Protein AF-A0A920LY73-F1 (afdb_monomer_lite)

Radius of gyration: 36.34 Å; chains: 1; bounding box: 82×51×108 Å

pLDDT: mean 89.28, std 10.43, range [27.33, 98.75]

Secondary structure (DSSP, 8-state):
------EEEEESS--SPTT--HHHHHHHHHH---EEEESSSEEEEEEETTEEEEEEEPPPPPHHHHHHHHHTS--HHHHHHHHHHHHHHTT-----EEEEEEEE-SSSEEEEEEEEEPP--SEEHHHHHTT-STTHHHHHHHHHHHHHHHHHTTEEETT--GGGEEEEEETTEEEEEE---SSEEES---HHHHHHHHTTT---HHHHHHHHHHHHHHTT--HHHHHHHHHHHHHHHHHHHHHHHHHHHHHHHHS---GGGG-EETTTTEEPP---HHHHHHHHHHHHHHHHHHHHHHHHHHHHHHHHHHT------EE---EEEEE------TTB----HHHHHHHHHHTT--EEEEEEEGGGGGGHHHHHHHHHHTTTSEEEEEEE--HHHHH-HHHHHHHHHHHHHHHTTT--EEEE-S-TT-TTSS-SSHHHHHHHHHHHHHHHHHT-TT-EEEEEEEESS-HHHHHHHHS--SS--BSEEEEE---GGGSSTT--BTTB-HHHHHHHHHHHHHT-TTB---EEEEEE--PBTT-GGG-TTTTS-B-HHHHHHHHHHHHHHHHHHT--SEEEEE-SB-TTTSSEE-BTT--EE-HHHHHHHHHHHHHTT-EEEEEEEETTEEEEEEEETTEEEEEEEESSSBEEEE--TT-EEE-TTSPEEP-TT-PEEEE-SS-EEEEEEGGG-----HHHHTTS-B--

Foldseek 3Di:
DDFFPDKDWDFPDPLADPPDDPVNVVVCLVPAPQFPDDDQWTWGFDRRRNFTKIKIKHHFDDPVVFQCCVPPHPDLQVQQLVQQVVCVVLVAAAFAFGTKIWTDGPRGTGIMMTMGGDDDFDDWLVCLQVVVDPPSLVVLLVVLVSLVSCLVQQKAAPQDERRQWTWHDDPVGIHIYGHSRSGMDGHHQDLLNSLLSCLRYDLDLVSLLSNLQSSCVVVVHDSVVSSVSSNVSVVVVVVVVVVVVVVVVLVVVLVDDDLVQQDADLLQRHTDDRPDPVNVVSLCVVCVVQVVLLVVLLVVLVVQLVVLLVVQDFDFFDAFLAEEAEDECGDDDPQFARDDLVNVVVLCVLLVHQEYEYEDEPVVVVCVVVSLVSLQVSQSGAYEYEYQDGQVCLVDVPSLLVSLLVVCVSCPVRYQEYEYYAQQVRVSSNHSHVVSVVVSVVSNQVCCVPPNVRHFYEYQAHEELDSSSLSCGQVPPDPAAHQEYEYQHEPLVQQAQQGDDVRDGLLSSLSSSLSSNVSGPRYPSAYANAEYWYWAPPSQSNHPCNPRHDHLVSRLLRVLVSVLSVVSRSRHNYHYYPHCETCTTHQWDGGPVDTDGGPSSLLSSVSCVVRRRWTWDDWDDDDQKIWTWTGDPQKIKIWIAGPAFKFWDQADQPKFKAWSNGHTDHCNVSDTDIHYSTIMIIIDGNVPDDDRPVVVRSVRGDHD

Structure (mmCIF, N/CA/C/O backbone):
data_AF-A0A920LY73-F1
#
_entry.id   AF-A0A920LY73-F1
#
loop_
_atom_site.group_PDB
_atom_site.id
_atom_site.type_symbol
_atom_site.label_atom_id
_atom_site.label_alt_id
_atom_site.label_comp_id
_atom_site.label_asym_id
_atom_site.label_entity_id
_atom_site.label_seq_id
_atom_site.pdbx_PDB_ins_code
_atom_site.Cartn_x
_atom_site.Cartn_y
_atom_site.Cartn_z
_atom_site.occupancy
_atom_site.B_iso_or_equiv
_atom_site.auth_seq_id
_atom_site.auth_comp_id
_atom_site.auth_asym_id
_atom_site.auth_atom_id
_atom_site.pdbx_PDB_model_num
ATOM 1 N N . MET A 1 1 ? -12.555 -17.226 -28.761 1.00 27.33 1 MET A N 1
ATOM 2 C CA . MET A 1 1 ? -13.149 -16.282 -29.735 1.00 27.33 1 MET A CA 1
ATOM 3 C C . MET A 1 1 ? -12.017 -15.545 -30.430 1.00 27.33 1 MET A C 1
ATOM 5 O O . MET A 1 1 ? -11.248 -14.884 -29.744 1.00 27.33 1 MET A O 1
ATOM 9 N N . ASN A 1 2 ? -11.863 -15.746 -31.741 1.00 37.94 2 ASN A N 1
ATOM 10 C CA . ASN A 1 2 ? -10.788 -15.188 -32.566 1.00 37.94 2 ASN A CA 1
ATOM 11 C C . ASN A 1 2 ? -10.832 -13.652 -32.561 1.00 37.94 2 ASN A C 1
ATOM 13 O O . ASN A 1 2 ? -11.812 -13.057 -32.998 1.00 37.94 2 ASN A O 1
ATOM 17 N N . ILE A 1 3 ? -9.777 -13.014 -32.042 1.00 34.69 3 ILE A N 1
ATOM 18 C CA . ILE A 1 3 ? -9.634 -11.550 -31.973 1.00 34.69 3 ILE A CA 1
ATOM 19 C C . ILE A 1 3 ? -8.591 -11.115 -33.011 1.00 34.69 3 ILE A C 1
ATOM 21 O O . ILE A 1 3 ? -7.508 -10.654 -32.658 1.00 34.69 3 ILE A O 1
ATOM 25 N N . TYR A 1 4 ? -8.909 -11.258 -34.292 1.00 38.91 4 TYR A N 1
ATOM 26 C CA . TYR A 1 4 ? -8.183 -10.586 -35.369 1.00 38.91 4 TYR A CA 1
ATOM 27 C C . TYR A 1 4 ? -9.210 -9.713 -36.085 1.00 38.91 4 TYR A C 1
ATOM 29 O O . TYR A 1 4 ? -10.181 -10.225 -36.628 1.00 38.91 4 TYR A O 1
ATOM 37 N N . SER A 1 5 ? -9.086 -8.386 -35.973 1.00 36.16 5 SER A N 1
ATOM 38 C CA . SER A 1 5 ? -10.131 -7.460 -36.451 1.00 36.16 5 SER A CA 1
ATOM 39 C C . SER A 1 5 ? -9.818 -6.802 -37.799 1.00 36.16 5 SER A C 1
ATOM 41 O O . SER A 1 5 ? -10.573 -5.934 -38.215 1.00 36.16 5 SER A O 1
ATOM 43 N N . SER A 1 6 ? -8.700 -7.149 -38.439 1.00 43.25 6 SER A N 1
ATOM 44 C CA . SER A 1 6 ? -8.336 -6.742 -39.806 1.00 43.25 6 SER A CA 1
ATOM 45 C C . SER A 1 6 ? -6.955 -7.312 -40.139 1.00 43.25 6 SER A C 1
ATOM 47 O O . SER A 1 6 ? -5.979 -6.966 -39.463 1.00 43.25 6 SER A O 1
ATOM 49 N N . GLU A 1 7 ? -6.864 -8.150 -41.164 1.00 51.44 7 GLU A N 1
ATOM 50 C CA . GLU A 1 7 ? -5.599 -8.634 -41.717 1.00 51.44 7 GLU A CA 1
ATOM 51 C C . GLU A 1 7 ? -5.191 -7.713 -42.870 1.00 51.44 7 GLU A C 1
ATOM 53 O O . GLU A 1 7 ? -5.930 -7.564 -43.837 1.00 51.44 7 GLU A O 1
ATOM 58 N N . ASN A 1 8 ? -4.027 -7.067 -42.766 1.00 55.88 8 ASN A N 1
ATOM 59 C CA . ASN A 1 8 ? -3.468 -6.276 -43.863 1.00 55.88 8 ASN A CA 1
ATOM 60 C C . ASN A 1 8 ? -2.238 -6.996 -44.408 1.00 55.88 8 ASN A C 1
ATOM 62 O O . ASN A 1 8 ? -1.097 -6.697 -44.042 1.00 55.88 8 ASN A O 1
ATOM 66 N N . PHE A 1 9 ? -2.499 -7.971 -45.270 1.00 57.53 9 PHE A N 1
ATOM 67 C CA . PHE A 1 9 ? -1.490 -8.605 -46.100 1.00 57.53 9 PHE A CA 1
ATOM 68 C C . PHE A 1 9 ? -1.160 -7.691 -47.278 1.00 57.53 9 PHE A C 1
ATOM 70 O O . PHE A 1 9 ? -2.036 -7.317 -48.054 1.00 57.53 9 PHE A O 1
ATOM 77 N N . HIS A 1 10 ? 0.108 -7.309 -47.414 1.00 58.91 10 HIS A N 1
ATOM 78 C CA . HIS A 1 10 ? 0.559 -6.511 -48.549 1.00 58.91 10 HIS A CA 1
ATOM 79 C C . HIS A 1 10 ? 1.774 -7.167 -49.196 1.00 58.91 10 HIS A C 1
ATOM 81 O O . HIS A 1 10 ? 2.877 -7.136 -48.642 1.00 58.91 10 HIS A O 1
ATOM 87 N N . PHE A 1 11 ? 1.559 -7.720 -50.390 1.00 57.44 11 PHE A N 1
ATOM 88 C CA . PHE A 1 11 ? 2.559 -8.452 -51.165 1.00 57.44 11 PHE A CA 1
ATOM 89 C C . PHE A 1 11 ? 2.728 -7.862 -52.564 1.00 57.44 11 PHE A C 1
ATOM 91 O O . PHE A 1 11 ? 1.818 -7.244 -53.109 1.00 57.44 11 PHE A O 1
ATOM 98 N N . VAL A 1 12 ? 3.928 -8.014 -53.129 1.00 49.44 12 VAL A N 1
ATOM 99 C CA . VAL A 1 12 ? 4.248 -7.568 -54.501 1.00 49.44 12 VAL A CA 1
ATOM 100 C C . VAL A 1 12 ? 3.897 -8.639 -55.543 1.00 49.44 12 VAL A C 1
ATOM 102 O O . VAL A 1 12 ? 3.763 -8.313 -56.716 1.00 49.44 12 VAL A O 1
ATOM 105 N N . LYS A 1 13 ? 3.733 -9.899 -55.116 1.00 50.78 13 LYS A N 1
ATOM 106 C CA . LYS A 1 13 ? 3.385 -11.069 -55.937 1.00 50.78 13 LYS A CA 1
ATOM 107 C C . LYS A 1 13 ? 2.613 -12.080 -55.067 1.00 50.78 13 LYS A C 1
ATOM 109 O O . LYS A 1 13 ? 2.810 -12.074 -53.850 1.00 50.78 13 LYS A O 1
ATOM 114 N N . GLU A 1 14 ? 1.765 -12.930 -55.650 1.00 53.88 14 GLU A N 1
ATOM 115 C CA . GLU A 1 14 ? 1.172 -14.091 -54.957 1.00 53.88 14 GLU A CA 1
ATOM 116 C C . GLU A 1 14 ? 2.291 -15.086 -54.609 1.00 53.88 14 GLU A C 1
ATOM 118 O O . GLU A 1 14 ? 2.718 -15.895 -55.425 1.00 53.88 14 GLU A O 1
ATOM 123 N N . ILE A 1 15 ? 2.877 -14.920 -53.422 1.00 54.59 15 ILE A N 1
ATOM 124 C CA . ILE A 1 15 ? 3.999 -15.731 -52.908 1.00 54.59 15 ILE A CA 1
ATOM 125 C C . ILE A 1 15 ? 3.484 -16.816 -51.949 1.00 54.59 15 ILE A C 1
ATOM 127 O O . ILE A 1 15 ? 4.212 -17.741 -51.595 1.00 54.59 15 ILE A O 1
ATOM 131 N N . PHE A 1 16 ? 2.218 -16.717 -51.546 1.00 59.66 16 PHE A N 1
ATOM 132 C CA . PHE A 1 16 ? 1.551 -17.706 -50.715 1.00 59.66 16 PHE A CA 1
ATOM 133 C C . PHE A 1 16 ? 0.731 -18.664 -51.581 1.00 59.66 16 PHE A C 1
ATOM 135 O O . PHE A 1 16 ? 0.098 -18.208 -52.533 1.00 59.66 16 PHE A O 1
ATOM 142 N N . PRO A 1 17 ? 0.700 -19.966 -51.250 1.00 54.75 17 PRO A N 1
ATOM 143 C CA . PRO A 1 17 ? -0.292 -20.880 -51.802 1.00 54.75 17 PRO A CA 1
ATOM 144 C C . PRO A 1 17 ? -1.709 -20.338 -51.550 1.00 54.75 17 PRO A C 1
ATOM 146 O O . PRO A 1 17 ? -1.962 -19.739 -50.500 1.00 54.75 17 PRO A O 1
ATOM 149 N N . ASN A 1 18 ? -2.638 -20.554 -52.485 1.00 51.88 18 ASN A N 1
ATOM 150 C CA . ASN A 1 18 ? -4.049 -20.205 -52.286 1.00 51.88 18 ASN A CA 1
ATOM 151 C C . ASN A 1 18 ? -4.560 -20.797 -50.956 1.00 51.88 18 ASN A C 1
ATOM 153 O O . ASN A 1 18 ? -4.478 -22.005 -50.755 1.00 51.88 18 ASN A O 1
ATOM 157 N N . GLY A 1 19 ? -5.077 -19.949 -50.055 1.00 54.31 19 GLY A N 1
ATOM 158 C CA . GLY A 1 19 ? -5.641 -20.367 -48.759 1.00 54.31 19 GLY A CA 1
ATOM 159 C C . GLY A 1 19 ? -4.726 -20.254 -47.527 1.00 54.31 19 GLY A C 1
ATOM 160 O O . GLY A 1 19 ? -5.141 -20.666 -46.450 1.00 54.31 19 GLY A O 1
ATOM 161 N N . PHE A 1 20 ? -3.519 -19.689 -47.639 1.00 64.62 20 PHE A N 1
ATOM 162 C CA . PHE A 1 20 ? -2.590 -19.545 -46.505 1.00 64.62 20 PHE A CA 1
ATOM 163 C C . PHE A 1 20 ? -3.078 -18.529 -45.448 1.00 64.62 20 PHE A C 1
ATOM 165 O O . PHE A 1 20 ? -3.241 -17.346 -45.761 1.00 64.62 20 PHE A O 1
ATOM 172 N N . THR A 1 21 ? -3.287 -18.952 -44.193 1.00 72.19 21 THR A N 1
ATOM 173 C CA . THR A 1 21 ? -3.761 -18.062 -43.113 1.00 72.19 21 THR A CA 1
ATOM 174 C C . THR A 1 21 ? -2.611 -17.445 -42.302 1.00 72.19 21 THR A C 1
ATOM 176 O O . THR A 1 21 ? -1.482 -17.937 -42.299 1.00 72.19 21 THR A O 1
ATOM 179 N N . LEU A 1 22 ? -2.881 -16.361 -41.555 1.00 73.25 22 LEU A N 1
ATOM 180 C CA . LEU A 1 22 ? -1.906 -15.781 -40.610 1.00 73.25 22 LEU A CA 1
ATOM 181 C C . LEU A 1 22 ? -1.449 -16.798 -39.556 1.00 73.25 22 LEU A C 1
ATOM 183 O O . LEU A 1 22 ? -0.309 -16.747 -39.101 1.00 73.25 22 LEU A O 1
ATOM 187 N N . ARG A 1 23 ? -2.352 -17.692 -39.147 1.00 72.56 23 ARG A N 1
ATOM 188 C CA . ARG A 1 23 ? -2.056 -18.709 -38.146 1.00 72.56 23 ARG A CA 1
ATOM 189 C C . ARG A 1 23 ? -1.031 -19.704 -38.678 1.00 72.56 23 ARG A C 1
ATOM 191 O O . ARG A 1 23 ? -0.046 -19.940 -37.989 1.00 72.56 23 ARG A O 1
ATOM 198 N N . ASP A 1 24 ? -1.219 -20.178 -39.906 1.00 77.88 24 ASP A N 1
ATOM 199 C CA . ASP A 1 24 ? -0.275 -21.083 -40.573 1.00 77.88 24 ASP A CA 1
ATOM 200 C C . ASP A 1 24 ? 1.091 -20.399 -40.734 1.00 77.88 24 ASP A C 1
ATOM 202 O O . ASP A 1 24 ? 2.122 -20.965 -40.384 1.00 77.88 24 ASP A O 1
ATOM 206 N N . PHE A 1 25 ? 1.100 -19.116 -41.129 1.00 83.81 25 PHE A N 1
ATOM 207 C CA . PHE A 1 25 ? 2.327 -18.316 -41.186 1.00 83.81 25 PHE A CA 1
ATOM 208 C C . PHE A 1 25 ? 3.058 -18.238 -39.840 1.00 83.81 25 PHE A C 1
ATOM 210 O O . PHE A 1 25 ? 4.281 -18.381 -39.788 1.00 83.81 25 PHE A O 1
ATOM 217 N N . GLU A 1 26 ? 2.340 -17.910 -38.761 1.00 81.81 26 GLU A N 1
ATOM 218 C CA . GLU A 1 26 ? 2.936 -17.775 -37.433 1.00 81.81 26 GLU A CA 1
ATOM 219 C C . GLU A 1 26 ? 3.441 -19.133 -36.931 1.00 81.81 26 GLU A C 1
ATOM 221 O O . GLU A 1 26 ? 4.564 -19.194 -36.430 1.00 81.81 26 GLU A O 1
ATOM 226 N N . GLU A 1 27 ? 2.672 -20.209 -37.108 1.00 82.00 27 GLU A N 1
ATOM 227 C CA . GLU A 1 27 ? 3.068 -21.574 -36.743 1.00 82.00 27 GLU A CA 1
ATOM 228 C C . GLU A 1 27 ? 4.345 -22.001 -37.490 1.00 82.00 27 GLU A C 1
ATOM 230 O O . GLU A 1 27 ? 5.343 -22.319 -36.833 1.00 82.00 27 GLU A O 1
ATOM 235 N N . ASP A 1 28 ? 4.382 -21.869 -38.820 1.00 83.38 28 ASP A N 1
ATOM 236 C CA . ASP A 1 28 ? 5.565 -22.161 -39.643 1.00 83.38 28 ASP A CA 1
ATOM 237 C C . ASP A 1 28 ? 6.766 -21.301 -39.233 1.00 83.38 28 ASP A C 1
ATOM 239 O O . ASP A 1 28 ? 7.882 -21.795 -39.035 1.00 83.38 28 ASP A O 1
ATOM 243 N N . PHE A 1 29 ? 6.552 -19.994 -39.047 1.00 86.06 29 PHE A N 1
ATOM 244 C CA . PHE A 1 29 ? 7.612 -19.079 -38.645 1.00 86.06 29 PHE A CA 1
ATOM 245 C C . PHE A 1 29 ? 8.185 -19.452 -37.275 1.00 86.06 29 PHE A C 1
ATOM 247 O O . PHE A 1 29 ? 9.402 -19.399 -37.094 1.00 86.06 29 PHE A O 1
ATOM 254 N N . PHE A 1 30 ? 7.357 -19.809 -36.290 1.00 82.38 30 PHE A N 1
ATOM 255 C CA . PHE A 1 30 ? 7.839 -20.149 -34.952 1.00 82.38 30 PHE A CA 1
ATOM 256 C C . PHE A 1 30 ? 8.504 -21.530 -34.900 1.00 82.38 30 PHE A C 1
ATOM 258 O O . PHE A 1 30 ? 9.526 -21.644 -34.220 1.00 82.38 30 PHE A O 1
ATOM 265 N N . GLN A 1 31 ? 8.022 -22.516 -35.663 1.00 81.50 31 GLN A N 1
ATOM 266 C CA . GLN A 1 31 ? 8.615 -23.859 -35.741 1.00 81.50 31 GLN A CA 1
ATOM 267 C C . GLN A 1 31 ? 9.925 -23.907 -36.545 1.00 81.50 31 GLN A C 1
ATOM 269 O O . GLN A 1 31 ? 10.798 -24.725 -36.254 1.00 81.50 31 GLN A O 1
ATOM 274 N N . ASN A 1 32 ? 10.108 -23.013 -37.521 1.00 81.56 32 ASN A N 1
ATOM 275 C CA . ASN A 1 32 ? 11.305 -22.983 -38.359 1.00 81.56 32 ASN A CA 1
ATOM 276 C C . ASN A 1 32 ? 12.586 -22.722 -37.535 1.00 81.56 32 ASN A C 1
ATOM 278 O O . ASN A 1 32 ? 12.700 -21.711 -36.835 1.00 81.56 32 ASN A O 1
ATOM 282 N N . GLN A 1 33 ? 13.567 -23.622 -37.641 1.00 80.50 33 GLN A N 1
ATOM 283 C CA . GLN A 1 33 ? 14.820 -23.570 -36.876 1.00 80.50 33 GLN A CA 1
ATOM 284 C C . GLN A 1 33 ? 15.945 -22.762 -37.550 1.00 80.50 33 GLN A C 1
ATOM 286 O O . GLN A 1 33 ? 16.986 -22.530 -36.938 1.00 80.50 33 GLN A O 1
ATOM 291 N N . ASN A 1 34 ? 15.758 -22.290 -38.786 1.00 83.81 34 ASN A N 1
ATOM 292 C CA . ASN A 1 34 ? 16.775 -21.557 -39.540 1.00 83.81 34 ASN A CA 1
ATOM 293 C C . ASN A 1 34 ? 16.820 -20.072 -39.130 1.00 83.81 34 ASN A C 1
ATOM 295 O O . ASN A 1 34 ? 16.279 -19.181 -39.794 1.00 83.81 34 ASN A O 1
ATOM 299 N N . ILE A 1 35 ? 17.432 -19.828 -37.972 1.00 83.75 35 ILE A N 1
ATOM 300 C CA . ILE A 1 35 ? 17.513 -18.532 -37.297 1.00 83.75 35 ILE A CA 1
ATOM 301 C C . ILE A 1 35 ? 18.813 -17.816 -37.676 1.00 83.75 35 ILE A C 1
ATOM 303 O O . ILE A 1 35 ? 19.907 -18.317 -37.438 1.00 83.75 35 ILE A O 1
ATOM 307 N N . LEU A 1 36 ? 18.695 -16.589 -38.188 1.00 79.06 36 LEU A N 1
ATOM 308 C CA . LEU A 1 36 ? 19.828 -15.677 -38.395 1.00 79.06 36 LEU A CA 1
ATOM 309 C C . LEU A 1 36 ? 20.065 -14.757 -37.188 1.00 79.06 36 LEU A C 1
ATOM 311 O O . LEU A 1 36 ? 21.183 -14.299 -36.963 1.00 79.06 36 LEU A O 1
ATOM 315 N N . ASN A 1 37 ? 19.010 -14.421 -36.438 1.00 76.75 37 ASN A N 1
ATOM 316 C CA . ASN A 1 37 ? 19.080 -13.593 -35.230 1.00 76.75 37 ASN A CA 1
ATOM 317 C C . ASN A 1 37 ? 17.846 -13.849 -34.351 1.00 76.75 37 ASN A C 1
ATOM 319 O O . ASN A 1 37 ? 16.734 -13.844 -34.878 1.00 76.75 37 ASN A O 1
ATOM 323 N N . ASP A 1 38 ? 18.031 -14.019 -33.042 1.00 76.88 38 ASP A N 1
ATOM 324 C CA . ASP A 1 38 ? 16.943 -14.223 -32.068 1.00 76.88 38 ASP A CA 1
ATOM 325 C C . ASP A 1 38 ? 17.090 -13.352 -30.806 1.00 76.88 38 ASP A C 1
ATOM 327 O O . ASP A 1 38 ? 16.759 -13.746 -29.693 1.00 76.88 38 ASP A O 1
ATOM 331 N N . ASP A 1 39 ? 17.640 -12.144 -30.954 1.00 75.75 39 ASP A N 1
ATOM 332 C CA . ASP A 1 39 ? 17.691 -11.177 -29.853 1.00 75.75 39 ASP A CA 1
ATOM 333 C C . ASP A 1 39 ? 16.404 -10.328 -29.829 1.00 75.75 39 ASP A C 1
ATOM 335 O O . ASP A 1 39 ? 15.287 -10.790 -29.596 1.00 75.75 39 ASP A O 1
ATOM 339 N N . ARG A 1 40 ? 16.516 -9.023 -30.090 1.00 77.88 40 ARG A N 1
ATOM 340 C CA . ARG A 1 40 ? 15.379 -8.110 -29.999 1.00 77.88 40 ARG A CA 1
ATOM 341 C C . ARG A 1 40 ? 14.341 -8.345 -31.102 1.00 77.88 40 ARG A C 1
ATOM 343 O O . ARG A 1 40 ? 13.168 -8.041 -30.893 1.00 77.88 40 ARG A O 1
ATOM 350 N N . ASN A 1 41 ? 14.783 -8.726 -32.293 1.00 87.19 41 ASN A N 1
ATOM 351 C CA . ASN A 1 41 ? 13.929 -9.045 -33.432 1.00 87.19 41 ASN A CA 1
ATOM 352 C C . ASN A 1 41 ? 14.314 -10.452 -33.883 1.00 87.19 41 ASN A C 1
ATOM 354 O O . ASN A 1 41 ? 15.507 -10.738 -33.941 1.00 87.19 41 ASN A O 1
ATOM 358 N N . ILE A 1 42 ? 13.329 -11.257 -34.265 1.00 87.56 42 ILE A N 1
ATOM 359 C CA . ILE A 1 42 ? 13.568 -12.619 -34.740 1.00 87.56 42 ILE A CA 1
ATOM 360 C C . ILE A 1 42 ? 13.717 -12.555 -36.261 1.00 87.56 42 ILE A C 1
ATOM 362 O O . ILE A 1 42 ? 12.823 -12.047 -36.944 1.00 87.56 42 ILE A O 1
ATOM 366 N N . ILE A 1 43 ? 14.852 -13.004 -36.792 1.00 91.06 43 ILE A N 1
ATOM 367 C CA . ILE A 1 43 ? 15.137 -13.055 -38.229 1.00 91.06 43 ILE A CA 1
ATOM 368 C C . ILE A 1 43 ? 15.347 -14.512 -38.614 1.00 91.06 43 ILE A C 1
ATOM 370 O O . ILE A 1 43 ? 16.278 -15.143 -38.115 1.00 91.06 43 ILE A O 1
ATOM 374 N N . LYS A 1 44 ? 14.504 -15.030 -39.508 1.00 91.75 44 LYS A N 1
ATOM 375 C CA . LYS A 1 44 ? 14.573 -16.418 -39.977 1.00 91.75 44 LYS A CA 1
ATOM 376 C C . LYS A 1 44 ? 14.631 -16.492 -41.496 1.00 91.75 44 LYS A C 1
ATOM 378 O O . LYS A 1 44 ? 14.094 -15.614 -42.177 1.00 91.75 44 LYS A O 1
ATOM 383 N N . VAL A 1 45 ? 15.273 -17.538 -42.008 1.00 91.06 45 VAL A N 1
ATOM 384 C CA . VAL A 1 45 ? 15.207 -17.916 -43.423 1.00 91.06 45 VAL A CA 1
ATOM 385 C C . VAL A 1 45 ? 14.094 -18.941 -43.585 1.00 91.06 45 VAL A C 1
ATOM 387 O O . VAL A 1 45 ? 14.082 -19.967 -42.910 1.00 91.06 45 VAL A O 1
ATOM 390 N N . MET A 1 46 ? 13.149 -18.672 -44.477 1.00 89.12 46 MET A N 1
ATOM 391 C CA . MET A 1 46 ? 12.021 -19.562 -44.735 1.00 89.12 46 MET A CA 1
ATOM 392 C C . MET A 1 46 ? 11.735 -19.626 -46.227 1.00 89.12 46 MET A C 1
ATOM 394 O O . MET A 1 46 ? 11.833 -18.615 -46.926 1.00 89.12 46 MET A O 1
ATOM 398 N N . LYS A 1 47 ? 11.370 -20.807 -46.716 1.00 85.50 47 LYS A N 1
ATOM 399 C CA . LYS A 1 47 ? 10.876 -20.966 -48.078 1.00 85.50 47 LYS A CA 1
ATOM 400 C C . LYS A 1 47 ? 9.374 -20.671 -48.080 1.00 85.50 47 LYS A C 1
ATOM 402 O O . LYS A 1 47 ? 8.638 -21.304 -47.334 1.00 85.50 47 LYS A O 1
ATOM 407 N N . LEU A 1 48 ? 8.943 -19.687 -48.865 1.00 81.00 48 LEU A N 1
ATOM 408 C CA . LEU A 1 48 ? 7.527 -19.383 -49.090 1.00 81.00 48 LEU A CA 1
ATOM 409 C C . LEU A 1 48 ? 7.223 -19.693 -50.560 1.00 81.00 48 LEU A C 1
ATOM 411 O O . LEU A 1 48 ? 7.745 -19.027 -51.457 1.00 81.00 48 LEU A O 1
ATOM 415 N N . GLY A 1 49 ? 6.467 -20.768 -50.801 1.00 75.94 49 GLY A N 1
ATOM 416 C CA . GLY A 1 49 ? 6.326 -21.360 -52.134 1.00 75.94 49 GLY A CA 1
ATOM 417 C C . GLY A 1 49 ? 7.671 -21.875 -52.661 1.00 75.94 49 GLY A C 1
ATOM 418 O O . GLY A 1 49 ? 8.349 -22.666 -52.005 1.00 75.94 49 GLY A O 1
ATOM 419 N N . GLU A 1 50 ? 8.093 -21.401 -53.833 1.00 78.31 50 GLU A N 1
ATOM 420 C CA . GLU A 1 50 ? 9.400 -21.736 -54.421 1.00 78.31 50 GLU A CA 1
ATOM 421 C C . GLU A 1 50 ? 10.527 -20.762 -54.033 1.00 78.31 50 GLU A C 1
ATOM 423 O O . GLU A 1 50 ? 11.695 -21.019 -54.321 1.00 78.31 50 GLU A O 1
ATOM 428 N N . VAL A 1 51 ? 10.210 -19.658 -53.347 1.00 83.81 51 VAL A N 1
ATOM 429 C CA . VAL A 1 51 ? 11.154 -18.561 -53.096 1.00 83.81 51 VAL A CA 1
ATOM 430 C C . VAL A 1 51 ? 11.798 -18.687 -51.713 1.00 83.81 51 VAL A C 1
ATOM 432 O O . VAL A 1 51 ? 11.107 -18.772 -50.697 1.00 83.81 51 VAL A O 1
ATOM 435 N N . GLU A 1 52 ? 13.132 -18.624 -51.644 1.00 90.50 52 GLU A N 1
ATOM 436 C CA . GLU A 1 52 ? 13.843 -18.447 -50.370 1.00 90.50 52 GLU A CA 1
ATOM 437 C C . GLU A 1 52 ? 13.713 -17.001 -49.866 1.00 90.50 52 GLU A C 1
ATOM 439 O O . GLU A 1 52 ? 14.156 -16.041 -50.510 1.00 90.50 52 GLU A O 1
ATOM 444 N N . THR A 1 53 ? 13.133 -16.841 -48.677 1.00 92.19 53 THR A N 1
ATOM 445 C CA . THR A 1 53 ? 12.842 -15.541 -48.064 1.00 92.19 53 THR A CA 1
ATOM 446 C C . THR A 1 53 ? 13.568 -15.351 -46.737 1.00 92.19 53 THR A C 1
ATOM 448 O O . THR A 1 53 ? 13.907 -16.307 -46.040 1.00 92.19 53 THR A O 1
ATOM 451 N N . VAL A 1 54 ? 13.797 -14.089 -46.377 1.00 93.88 54 VAL A N 1
ATOM 452 C CA . VAL A 1 54 ? 14.231 -13.664 -45.045 1.00 93.88 54 VAL A CA 1
ATOM 453 C C . VAL A 1 54 ? 13.090 -12.892 -44.403 1.00 93.88 54 VAL A C 1
ATOM 455 O O . VAL A 1 54 ? 12.615 -11.887 -44.940 1.00 93.88 54 VAL A O 1
ATOM 458 N N . ILE A 1 55 ? 12.665 -13.353 -43.232 1.00 93.38 55 ILE A N 1
ATOM 459 C CA . ILE A 1 55 ? 11.523 -12.805 -42.507 1.00 93.38 55 ILE A CA 1
ATOM 460 C C . ILE A 1 55 ? 12.020 -12.193 -41.209 1.00 93.38 55 ILE A C 1
ATOM 462 O O . ILE A 1 55 ? 12.599 -12.873 -40.364 1.00 93.38 55 ILE A O 1
ATOM 466 N N . LYS A 1 56 ? 11.763 -10.895 -41.038 1.00 93.88 56 LYS A N 1
ATOM 467 C CA . LYS A 1 56 ? 12.090 -10.132 -39.833 1.00 93.88 56 LYS A CA 1
ATOM 468 C C . LYS A 1 56 ? 10.825 -9.849 -39.032 1.00 93.88 56 LYS A C 1
ATOM 470 O O . LYS A 1 56 ? 10.048 -8.957 -39.379 1.00 93.88 56 LYS A O 1
ATOM 475 N N . SER A 1 57 ? 10.668 -10.563 -37.925 1.00 93.69 57 SER A N 1
ATOM 476 C CA . SER A 1 57 ? 9.657 -10.314 -36.901 1.00 93.69 57 SER A CA 1
ATOM 477 C C . SER A 1 57 ? 10.149 -9.236 -35.937 1.00 93.69 57 SER A C 1
ATOM 479 O O . SER A 1 57 ? 11.169 -9.385 -35.255 1.00 93.69 57 SER A O 1
ATOM 481 N N . PHE A 1 58 ? 9.464 -8.094 -35.903 1.00 92.12 58 PHE A N 1
ATOM 482 C CA . PHE A 1 58 ? 9.855 -7.000 -35.017 1.00 92.12 58 PHE A CA 1
ATOM 483 C C . PHE A 1 58 ? 9.373 -7.243 -33.591 1.00 92.12 58 PHE A C 1
ATOM 485 O O . PHE A 1 58 ? 8.277 -7.742 -33.380 1.00 92.12 58 PHE A O 1
ATOM 492 N N . LYS A 1 59 ? 10.136 -6.763 -32.599 1.00 91.12 59 LYS A N 1
ATOM 493 C CA . LYS A 1 59 ? 9.673 -6.758 -31.203 1.00 91.12 59 LYS A CA 1
ATOM 494 C C . LYS A 1 59 ? 8.263 -6.174 -31.072 1.00 91.12 59 LYS A C 1
ATOM 496 O O . LYS A 1 59 ? 8.065 -5.007 -31.441 1.00 91.12 59 LYS A O 1
ATOM 501 N N . THR A 1 60 ? 7.379 -6.919 -30.409 1.00 85.50 60 THR A N 1
ATOM 502 C CA . THR A 1 60 ? 6.047 -6.475 -29.987 1.00 85.50 60 THR A CA 1
ATOM 503 C C . THR A 1 60 ? 6.123 -5.084 -29.339 1.00 85.50 60 THR A C 1
ATOM 505 O O . THR A 1 60 ? 6.872 -4.884 -28.368 1.00 85.50 60 THR A O 1
ATOM 508 N N . PRO A 1 61 ? 5.405 -4.080 -29.872 1.00 84.00 61 PRO A N 1
ATOM 509 C CA . PRO A 1 61 ? 5.416 -2.736 -29.314 1.00 84.00 61 PRO A CA 1
ATOM 510 C C . PRO A 1 61 ? 4.731 -2.700 -27.941 1.00 84.00 61 PRO A C 1
ATOM 512 O O . PRO A 1 61 ? 3.788 -3.439 -27.669 1.00 84.00 61 PRO A O 1
ATOM 515 N N . ASN A 1 62 ? 5.178 -1.799 -27.060 1.00 82.62 62 ASN A N 1
ATOM 516 C CA . ASN A 1 62 ? 4.430 -1.524 -25.828 1.00 82.62 62 ASN A CA 1
ATOM 517 C C . ASN A 1 62 ? 3.098 -0.824 -26.152 1.00 82.62 62 ASN A C 1
ATOM 519 O O . ASN A 1 62 ? 2.948 -0.269 -27.236 1.00 82.62 62 ASN A O 1
ATOM 523 N N . LEU A 1 63 ? 2.152 -0.809 -25.207 1.00 75.31 63 LEU A N 1
ATOM 524 C CA . LEU A 1 63 ? 0.780 -0.337 -25.448 1.00 75.31 63 LEU A CA 1
ATOM 525 C C . LEU A 1 63 ? 0.710 1.042 -26.128 1.00 75.31 63 LEU A C 1
ATOM 527 O O . LEU A 1 63 ? -0.023 1.215 -27.095 1.00 75.31 63 LEU A O 1
ATOM 531 N N . PHE A 1 64 ? 1.511 2.002 -25.669 1.00 77.56 64 PHE A N 1
ATOM 532 C CA . PHE A 1 64 ? 1.530 3.350 -26.233 1.00 77.56 64 PHE A CA 1
ATOM 533 C C . PHE A 1 64 ? 2.083 3.377 -27.665 1.00 77.56 64 PHE A C 1
ATOM 535 O O . PHE A 1 64 ? 1.473 3.950 -28.564 1.00 77.56 64 PHE A O 1
ATOM 542 N N . GLN A 1 65 ? 3.214 2.705 -27.905 1.00 84.50 65 GLN A N 1
ATOM 543 C CA . GLN A 1 65 ? 3.782 2.578 -29.250 1.00 84.50 65 GLN A CA 1
ATOM 544 C C . GLN A 1 65 ? 2.838 1.827 -30.192 1.00 84.50 65 GLN A C 1
ATOM 546 O O . GLN A 1 65 ? 2.746 2.178 -31.360 1.00 84.50 65 GLN A O 1
ATOM 551 N N . ALA A 1 66 ? 2.131 0.823 -29.682 1.00 85.62 66 ALA A N 1
ATOM 552 C CA . ALA A 1 66 ? 1.205 -0.008 -30.433 1.00 85.62 66 ALA A CA 1
ATOM 553 C C . ALA A 1 66 ? -0.021 0.780 -30.923 1.00 85.62 66 ALA A C 1
ATOM 555 O O . ALA A 1 66 ? -0.462 0.581 -32.052 1.00 85.62 66 ALA A O 1
ATOM 556 N N . ILE A 1 67 ? -0.530 1.703 -30.099 1.00 81.81 67 ILE A N 1
ATOM 557 C CA . ILE A 1 67 ? -1.601 2.644 -30.466 1.00 81.81 67 ILE A CA 1
ATOM 558 C C . ILE A 1 67 ? -1.077 3.669 -31.478 1.00 81.81 67 ILE A C 1
ATOM 560 O O . ILE A 1 67 ? -1.711 3.893 -32.507 1.00 81.81 67 ILE A O 1
ATOM 564 N N . ILE A 1 68 ? 0.115 4.237 -31.246 1.00 87.44 68 ILE A N 1
ATOM 565 C CA . ILE A 1 68 ? 0.757 5.143 -32.212 1.00 87.44 68 ILE A CA 1
ATOM 566 C C . ILE A 1 68 ? 0.911 4.467 -33.571 1.00 87.44 68 ILE A C 1
ATOM 568 O O . ILE A 1 68 ? 0.625 5.092 -34.589 1.00 87.44 68 ILE A O 1
ATOM 572 N N . TYR A 1 69 ? 1.344 3.204 -33.595 1.00 87.19 69 TYR A N 1
ATOM 573 C CA . TYR A 1 69 ? 1.528 2.481 -34.846 1.00 87.19 69 TYR A CA 1
ATOM 574 C C . TYR A 1 69 ? 0.220 2.142 -35.564 1.00 87.19 69 TYR A C 1
ATOM 576 O O . TYR A 1 69 ? 0.234 1.933 -36.771 1.00 87.19 69 TYR A O 1
ATOM 584 N N . LYS A 1 70 ? -0.900 2.097 -34.837 1.00 83.12 70 LYS A N 1
ATOM 585 C CA . LYS A 1 70 ? -2.221 1.895 -35.430 1.00 83.12 70 LYS A CA 1
ATOM 586 C C . LYS A 1 70 ? -2.783 3.183 -36.039 1.00 83.12 70 LYS A C 1
ATOM 588 O O . LYS A 1 70 ? -3.292 3.139 -37.149 1.00 83.12 70 LYS A O 1
ATOM 593 N N . PHE A 1 71 ? -2.686 4.315 -35.335 1.00 81.25 71 PHE A N 1
ATOM 594 C CA . PHE A 1 71 ? -3.427 5.531 -35.709 1.00 81.25 71 PHE A CA 1
ATOM 595 C C . PHE A 1 71 ? -2.578 6.668 -36.287 1.00 81.25 71 PHE A C 1
ATOM 597 O O . PHE A 1 71 ? -3.087 7.467 -37.062 1.00 81.25 71 PHE A O 1
ATOM 604 N N . PHE A 1 72 ? -1.298 6.775 -35.919 1.00 82.69 72 PHE A N 1
ATOM 605 C CA . PHE A 1 72 ? -0.516 7.999 -36.164 1.00 82.69 72 PHE A CA 1
ATOM 606 C C . PHE A 1 72 ? 0.792 7.773 -36.926 1.00 82.69 72 PHE A C 1
ATOM 608 O O . PHE A 1 72 ? 1.395 8.720 -37.429 1.00 82.69 72 PHE A O 1
ATOM 615 N N . ARG A 1 73 ? 1.298 6.537 -36.984 1.00 87.56 73 ARG A N 1
ATOM 616 C CA . ARG A 1 73 ? 2.601 6.243 -37.587 1.00 87.56 73 ARG A CA 1
ATOM 617 C C . ARG A 1 73 ? 2.619 4.857 -38.207 1.00 87.56 73 ARG A C 1
ATOM 619 O O . ARG A 1 73 ? 2.275 3.894 -37.553 1.00 87.56 73 ARG A O 1
ATOM 626 N N . LYS A 1 74 ? 3.171 4.718 -39.411 1.00 92.12 74 LYS A N 1
ATOM 627 C CA . LYS A 1 74 ? 3.381 3.401 -40.037 1.00 92.12 74 LYS A CA 1
ATOM 628 C C . LYS A 1 74 ? 4.230 2.469 -39.151 1.00 92.12 74 LYS A C 1
ATOM 630 O O . LYS A 1 74 ? 5.194 2.928 -38.512 1.00 92.12 74 LYS A O 1
ATOM 635 N N . SER A 1 75 ? 3.924 1.168 -39.150 1.00 92.81 75 SER A N 1
ATOM 636 C CA . SER A 1 75 ? 4.703 0.164 -38.412 1.00 92.81 75 SER A CA 1
ATOM 637 C C . SER A 1 75 ? 6.160 0.098 -38.885 1.00 92.81 75 SER A C 1
ATOM 639 O O . SER A 1 75 ? 6.596 0.768 -39.827 1.00 92.81 75 SER A O 1
ATOM 641 N N . LYS A 1 76 ? 6.984 -0.685 -38.186 1.00 93.44 76 LYS A N 1
ATOM 642 C CA . LYS A 1 76 ? 8.366 -0.909 -38.632 1.00 93.44 76 LYS A CA 1
ATOM 643 C C . LYS A 1 76 ? 8.413 -1.733 -39.911 1.00 93.44 76 LYS A C 1
ATOM 645 O O . LYS A 1 76 ? 9.199 -1.378 -40.780 1.00 93.44 76 LYS A O 1
ATOM 650 N N . ALA A 1 77 ? 7.566 -2.752 -40.023 1.00 94.25 77 ALA A N 1
ATOM 651 C CA . ALA A 1 77 ? 7.536 -3.627 -41.181 1.00 94.25 77 ALA A CA 1
ATOM 652 C C . ALA A 1 77 ? 7.104 -2.887 -42.449 1.00 94.25 77 ALA A C 1
ATOM 654 O O . ALA A 1 77 ? 7.836 -2.894 -43.437 1.00 94.25 77 ALA A O 1
ATOM 655 N N . LYS A 1 78 ? 6.006 -2.125 -42.369 1.00 93.94 78 LYS A N 1
ATOM 656 C CA . LYS A 1 78 ? 5.536 -1.285 -43.476 1.00 93.94 78 LYS A CA 1
ATOM 657 C C . LYS A 1 78 ? 6.600 -0.290 -43.939 1.00 93.94 78 LYS A C 1
ATOM 659 O O . LYS A 1 78 ? 6.860 -0.165 -45.129 1.00 93.94 78 LYS A O 1
ATOM 664 N N . ARG A 1 79 ? 7.283 0.377 -43.000 1.00 94.25 79 ARG A N 1
ATOM 665 C CA . ARG A 1 79 ? 8.370 1.312 -43.342 1.00 94.25 79 ARG A CA 1
ATOM 666 C C . ARG A 1 79 ? 9.580 0.617 -43.958 1.00 94.25 79 ARG A C 1
ATOM 668 O O . ARG A 1 79 ? 10.165 1.182 -44.869 1.00 94.25 79 ARG A O 1
ATOM 675 N N . SER A 1 80 ? 9.960 -0.572 -43.486 1.00 94.88 80 SER A N 1
ATOM 676 C CA . SER A 1 80 ? 11.019 -1.367 -44.125 1.00 94.88 80 SER A CA 1
ATOM 677 C C . SER A 1 80 ? 10.677 -1.674 -45.579 1.00 94.88 80 SER A C 1
ATOM 679 O O . SER A 1 80 ? 11.512 -1.453 -46.451 1.00 94.88 80 SER A O 1
ATOM 681 N N . PHE A 1 81 ? 9.448 -2.113 -45.845 1.00 94.81 81 PHE A N 1
ATOM 682 C CA . PHE A 1 81 ? 8.980 -2.427 -47.191 1.00 94.81 81 PHE A CA 1
ATOM 683 C C . PHE A 1 81 ? 8.947 -1.204 -48.114 1.00 94.81 81 PHE A C 1
ATOM 685 O O . PHE A 1 81 ? 9.565 -1.220 -49.178 1.00 94.81 81 PHE A O 1
ATOM 692 N N . GLU A 1 82 ? 8.300 -0.117 -47.687 1.00 93.88 82 GLU A N 1
ATOM 693 C CA . GLU A 1 82 ? 8.213 1.123 -48.469 1.00 93.88 82 GLU A CA 1
ATOM 694 C C . GLU A 1 82 ? 9.598 1.720 -48.750 1.00 93.88 82 GLU A C 1
ATOM 696 O O . GLU A 1 82 ? 9.882 2.113 -49.879 1.00 93.88 82 GLU A O 1
ATOM 701 N N . ASN A 1 83 ? 10.493 1.732 -47.755 1.00 94.56 83 ASN A N 1
ATOM 702 C CA . ASN A 1 83 ? 11.852 2.237 -47.942 1.00 94.56 83 ASN A CA 1
ATOM 703 C C . ASN A 1 83 ? 12.676 1.336 -48.869 1.00 94.56 83 ASN A C 1
ATOM 705 O O . ASN A 1 83 ? 13.464 1.852 -49.653 1.00 94.56 83 ASN A O 1
ATOM 709 N N . SER A 1 84 ? 12.485 0.014 -48.824 1.00 94.19 84 SER A N 1
ATOM 710 C CA . SER A 1 84 ? 13.147 -0.908 -49.757 1.00 94.19 84 SER A CA 1
ATOM 711 C C . SER A 1 84 ? 12.696 -0.648 -51.195 1.00 94.19 84 SER A C 1
ATOM 713 O O . SER A 1 84 ? 13.533 -0.526 -52.085 1.00 94.19 84 SER A O 1
ATOM 715 N N . LYS A 1 85 ? 11.387 -0.463 -51.423 1.00 94.25 85 LYS A N 1
ATOM 716 C CA . LYS A 1 85 ? 10.855 -0.086 -52.743 1.00 94.25 85 LYS A CA 1
ATOM 717 C C . LYS A 1 85 ? 11.397 1.262 -53.221 1.00 94.25 85 LYS A C 1
ATOM 719 O O . LYS A 1 85 ? 11.819 1.370 -54.368 1.00 94.25 85 LYS A O 1
ATOM 724 N N . LEU A 1 86 ? 11.430 2.263 -52.340 1.00 92.81 86 LEU A N 1
ATOM 725 C CA . LEU A 1 86 ? 11.980 3.588 -52.639 1.00 92.81 86 LEU A CA 1
ATOM 726 C C . LEU A 1 86 ? 13.457 3.515 -53.049 1.00 92.81 86 LEU A C 1
ATOM 728 O O . LEU A 1 86 ? 13.859 4.136 -54.030 1.00 92.81 86 LEU A O 1
ATOM 732 N N . LEU A 1 87 ? 14.264 2.757 -52.301 1.00 93.12 87 LEU A N 1
ATOM 733 C CA . LEU A 1 87 ? 15.682 2.561 -52.592 1.00 93.12 87 LEU A CA 1
ATOM 734 C C . LEU A 1 87 ? 15.894 1.841 -53.920 1.00 93.12 87 LEU A C 1
ATOM 736 O O . LEU A 1 87 ? 16.657 2.326 -54.757 1.00 93.12 87 LEU A O 1
ATOM 740 N N . LYS A 1 88 ? 15.162 0.747 -54.144 1.00 92.62 88 LYS A N 1
ATOM 741 C CA . LYS A 1 88 ? 15.214 -0.006 -55.397 1.00 92.62 88 LYS A CA 1
ATOM 742 C C . LYS A 1 88 ? 14.835 0.872 -56.595 1.00 92.62 88 LYS A C 1
ATOM 744 O O . LYS A 1 88 ? 15.569 0.904 -57.576 1.00 92.62 88 LYS A O 1
ATOM 749 N N . GLY A 1 89 ? 13.765 1.665 -56.483 1.00 90.31 89 GLY A N 1
ATOM 750 C CA . GLY A 1 89 ? 13.343 2.619 -57.519 1.00 90.31 89 GLY A CA 1
ATOM 751 C C . GLY A 1 89 ? 14.359 3.733 -57.806 1.00 90.31 89 GLY A C 1
ATOM 752 O O . GLY A 1 89 ? 14.315 4.348 -58.864 1.00 90.31 89 GLY A O 1
ATOM 753 N N . ARG A 1 90 ? 15.311 3.975 -56.897 1.00 92.00 90 ARG A N 1
ATOM 754 C CA . ARG A 1 90 ? 16.434 4.910 -57.080 1.00 92.00 90 ARG A CA 1
ATOM 755 C C . ARG A 1 90 ? 17.729 4.213 -57.495 1.00 92.00 90 ARG A C 1
ATOM 757 O O . ARG A 1 90 ? 18.800 4.819 -57.414 1.00 92.00 90 ARG A O 1
ATOM 764 N N . GLY A 1 91 ? 17.667 2.943 -57.891 1.00 91.44 91 GLY A N 1
ATOM 765 C CA . GLY A 1 91 ? 18.838 2.151 -58.265 1.00 91.44 91 GLY A CA 1
ATOM 766 C C . GLY A 1 91 ? 19.823 1.980 -57.107 1.00 91.44 91 GLY A C 1
ATOM 767 O O . GLY A 1 91 ? 21.027 2.123 -57.299 1.00 91.44 91 GLY A O 1
ATOM 768 N N . VAL A 1 92 ? 19.324 1.823 -55.878 1.00 93.06 92 VAL A N 1
ATOM 769 C CA . VAL A 1 92 ? 20.130 1.426 -54.717 1.00 93.06 92 VAL A CA 1
ATOM 770 C C . VAL A 1 92 ? 19.866 -0.049 -54.454 1.00 93.06 92 VAL A C 1
ATOM 772 O O . VAL A 1 92 ? 18.715 -0.459 -54.298 1.00 93.06 92 VAL A O 1
ATOM 775 N N . ASN A 1 93 ? 20.939 -0.829 -54.384 1.00 94.31 93 ASN A N 1
ATOM 776 C CA . ASN A 1 93 ? 20.874 -2.264 -54.154 1.00 94.31 93 ASN A CA 1
ATOM 777 C C . ASN A 1 93 ? 20.337 -2.566 -52.746 1.00 94.31 93 ASN A C 1
ATOM 779 O O . ASN A 1 93 ? 20.878 -2.129 -51.726 1.00 94.31 93 ASN A O 1
ATOM 783 N N . VAL A 1 94 ? 19.246 -3.324 -52.699 1.00 94.38 94 VAL A N 1
ATOM 784 C CA . VAL A 1 94 ? 18.581 -3.820 -51.489 1.00 94.38 94 VAL A CA 1
ATOM 785 C C . VAL A 1 94 ? 18.034 -5.221 -51.787 1.00 94.38 94 VAL A C 1
ATOM 787 O O . VAL A 1 94 ? 17.765 -5.511 -52.955 1.00 94.38 94 VAL A O 1
ATOM 790 N N . PRO A 1 95 ? 17.859 -6.101 -50.786 1.00 93.81 95 PRO A N 1
ATOM 791 C CA . PRO A 1 95 ? 17.123 -7.350 -50.983 1.00 93.81 95 PRO A CA 1
ATOM 792 C C . PRO A 1 95 ? 15.711 -7.080 -51.511 1.00 93.81 95 PRO A C 1
ATOM 794 O O . PRO A 1 95 ? 15.104 -6.071 -51.137 1.00 93.81 95 PRO A O 1
ATOM 797 N N . GLU A 1 96 ? 15.172 -7.978 -52.339 1.00 93.19 96 GLU A N 1
ATOM 798 C CA . GLU A 1 96 ? 13.863 -7.767 -52.957 1.00 93.19 96 GLU A CA 1
ATOM 799 C C . GLU A 1 96 ? 12.782 -7.676 -51.877 1.00 93.19 96 GLU A C 1
ATOM 801 O O . GLU A 1 96 ? 12.591 -8.648 -51.145 1.00 93.19 96 GLU A O 1
ATOM 806 N N . PRO A 1 97 ? 12.059 -6.551 -51.734 1.00 93.56 97 PRO A N 1
ATOM 807 C CA . PRO A 1 97 ? 11.001 -6.454 -50.742 1.00 93.56 97 PRO A CA 1
ATOM 808 C C . PRO A 1 97 ? 9.753 -7.187 -51.237 1.00 93.56 97 PRO A C 1
ATOM 810 O O . PRO A 1 97 ? 9.035 -6.693 -52.103 1.00 93.56 97 PRO A O 1
ATOM 813 N N . LEU A 1 98 ? 9.472 -8.350 -50.653 1.00 91.19 98 LEU A N 1
ATOM 814 C CA . LEU A 1 98 ? 8.370 -9.219 -51.068 1.00 91.19 98 LEU A CA 1
ATOM 815 C C . LEU A 1 98 ? 7.041 -8.815 -50.423 1.00 91.19 98 LEU A C 1
ATOM 817 O O . LEU A 1 98 ? 5.996 -8.863 -51.073 1.00 91.19 98 LEU A O 1
ATOM 821 N N . GLY A 1 99 ? 7.078 -8.353 -49.171 1.00 91.12 99 GLY A N 1
ATOM 822 C CA . GLY A 1 99 ? 5.883 -7.869 -48.490 1.00 91.12 99 GLY A CA 1
ATOM 823 C C . GLY A 1 99 ? 6.071 -7.552 -47.015 1.00 91.12 99 GLY A C 1
ATOM 824 O O . GLY A 1 99 ? 7.180 -7.564 -46.470 1.00 91.12 99 GLY A O 1
ATOM 825 N N . TYR A 1 100 ? 4.954 -7.255 -46.360 1.00 92.75 100 TYR A N 1
ATOM 826 C CA . TYR A 1 100 ? 4.884 -7.138 -44.911 1.00 92.75 100 TYR A CA 1
ATOM 827 C C . TYR A 1 100 ? 3.530 -7.610 -44.379 1.00 92.75 100 TYR A C 1
ATOM 829 O O . TYR A 1 100 ? 2.526 -7.592 -45.088 1.00 92.75 100 TYR A O 1
ATOM 837 N N . ILE A 1 101 ? 3.518 -7.989 -43.103 1.00 90.62 101 ILE A N 1
ATOM 838 C CA . ILE A 1 101 ? 2.324 -8.410 -42.369 1.00 90.62 101 ILE A CA 1
ATOM 839 C C . ILE A 1 101 ? 2.173 -7.504 -41.147 1.00 90.62 101 ILE A C 1
ATOM 841 O O . ILE A 1 101 ? 3.146 -7.251 -40.428 1.00 90.62 101 ILE A O 1
ATOM 845 N N . GLU A 1 102 ? 0.960 -7.014 -40.902 1.00 89.69 102 GLU A N 1
ATOM 846 C CA . GLU A 1 102 ? 0.589 -6.286 -39.687 1.00 89.69 102 GLU A CA 1
ATOM 847 C C . GLU A 1 102 ? -0.586 -6.983 -39.000 1.00 89.69 102 GLU A C 1
ATOM 849 O O . GLU A 1 102 ? -1.653 -7.153 -39.581 1.00 89.69 102 GLU A O 1
ATOM 854 N N . VAL A 1 103 ? -0.387 -7.349 -37.736 1.00 86.69 103 VAL A N 1
ATOM 855 C CA . VAL A 1 103 ? -1.389 -8.018 -36.908 1.00 86.69 103 VAL A CA 1
ATOM 856 C C . VAL A 1 103 ? -1.977 -6.995 -35.949 1.00 86.69 103 VAL A C 1
ATOM 858 O O . VAL A 1 103 ? -1.274 -6.487 -35.067 1.00 86.69 103 VAL A O 1
ATOM 861 N N . PHE A 1 104 ? -3.262 -6.684 -36.099 1.00 79.75 104 PHE A N 1
ATOM 862 C CA . PHE A 1 104 ? -3.976 -5.729 -35.253 1.00 79.75 104 PHE A CA 1
ATOM 863 C C . PHE A 1 104 ? -5.034 -6.417 -34.391 1.00 79.75 104 PHE A C 1
ATOM 865 O O . PHE A 1 104 ? -5.702 -7.353 -34.823 1.00 79.75 104 PHE A O 1
ATOM 872 N N . ASP A 1 105 ? -5.237 -5.885 -33.187 1.00 74.12 105 ASP A N 1
ATOM 873 C CA . ASP A 1 105 ? -6.502 -6.056 -32.475 1.00 74.12 105 ASP A CA 1
ATOM 874 C C . ASP A 1 105 ? -7.366 -4.785 -32.613 1.00 74.12 105 ASP A C 1
ATOM 876 O O . ASP A 1 105 ? -6.983 -3.799 -33.265 1.00 74.12 105 ASP A O 1
ATOM 880 N N . ARG A 1 106 ? -8.527 -4.772 -31.944 1.00 72.12 106 ARG A N 1
ATOM 881 C CA . ARG A 1 106 ? -9.480 -3.652 -31.978 1.00 72.12 106 ARG A CA 1
ATOM 882 C C . ARG A 1 106 ? -8.859 -2.295 -31.615 1.00 72.12 106 ARG A C 1
ATOM 884 O O . ARG A 1 106 ? -9.309 -1.278 -32.136 1.00 72.12 106 ARG A O 1
ATOM 891 N N . TYR A 1 107 ? -7.772 -2.238 -30.843 1.00 76.56 107 TYR A N 1
ATOM 892 C CA . TYR A 1 107 ? -7.211 -0.984 -30.322 1.00 76.56 107 TYR A CA 1
ATOM 893 C C . TYR A 1 107 ? -5.730 -0.736 -30.649 1.00 76.56 107 TYR A C 1
ATOM 895 O O . TYR A 1 107 ? -5.267 0.393 -30.487 1.00 76.56 107 TYR A O 1
ATOM 903 N N . ARG A 1 108 ? -4.960 -1.735 -31.098 1.00 82.00 108 ARG A N 1
ATOM 904 C CA . ARG A 1 108 ? -3.493 -1.610 -31.203 1.00 82.00 108 ARG A CA 1
ATOM 905 C C . ARG A 1 108 ? -2.848 -2.576 -32.206 1.00 82.00 108 ARG A C 1
ATOM 907 O O . ARG A 1 108 ? -3.409 -3.618 -32.531 1.00 82.00 108 ARG A O 1
ATOM 914 N N . LEU A 1 109 ? -1.623 -2.249 -32.634 1.00 86.62 109 LEU A N 1
ATOM 915 C CA . LEU A 1 109 ? -0.728 -3.172 -33.346 1.00 86.62 109 LEU A CA 1
ATOM 916 C C . LEU A 1 109 ? -0.173 -4.230 -32.375 1.00 86.62 109 LEU A C 1
ATOM 918 O O . LEU A 1 109 ? 0.508 -3.888 -31.408 1.00 86.62 109 LEU A O 1
ATOM 922 N N . ARG A 1 110 ? -0.438 -5.509 -32.632 1.00 85.31 110 ARG A N 1
ATOM 923 C CA . ARG A 1 110 ? 0.072 -6.643 -31.847 1.00 85.31 110 ARG A CA 1
ATOM 924 C C . ARG A 1 110 ? 1.437 -7.081 -32.345 1.00 85.31 110 ARG A C 1
ATOM 926 O O . ARG A 1 110 ? 2.358 -7.193 -31.542 1.00 85.31 110 ARG A O 1
ATOM 933 N N . GLN A 1 111 ? 1.577 -7.270 -33.651 1.00 90.12 111 GLN A N 1
ATOM 934 C CA . GLN A 1 111 ? 2.806 -7.784 -34.237 1.00 90.12 111 GLN A CA 1
ATOM 935 C C . GLN A 1 111 ? 2.987 -7.312 -35.677 1.00 90.12 111 GLN A C 1
ATOM 937 O O . GLN A 1 111 ? 2.021 -6.920 -36.326 1.00 90.12 111 GLN A O 1
ATOM 942 N N . CYS A 1 112 ? 4.226 -7.287 -36.174 1.00 92.81 112 CYS A N 1
ATOM 943 C CA . CYS A 1 112 ? 4.478 -7.008 -37.587 1.00 92.81 112 CYS A CA 1
ATOM 944 C C . CYS A 1 112 ? 5.738 -7.706 -38.118 1.00 92.81 112 CYS A C 1
ATOM 946 O O . CYS A 1 112 ? 6.749 -7.781 -37.410 1.00 92.81 112 CYS A O 1
ATOM 948 N N . TYR A 1 113 ? 5.683 -8.127 -39.383 1.00 93.62 113 TYR A N 1
ATOM 949 C CA . TYR A 1 113 ? 6.717 -8.902 -40.074 1.00 93.62 113 TYR A CA 1
ATOM 950 C C . TYR A 1 113 ? 7.103 -8.226 -41.387 1.00 93.62 113 TYR A C 1
ATOM 952 O O . TYR A 1 113 ? 6.228 -7.828 -42.149 1.00 93.62 113 TYR A O 1
ATOM 960 N N . PHE A 1 114 ? 8.400 -8.087 -41.657 1.00 95.00 114 PHE A N 1
ATOM 961 C CA . PHE A 1 114 ? 8.915 -7.670 -42.965 1.00 95.00 114 PHE A CA 1
ATOM 962 C C . PHE A 1 114 ? 9.512 -8.875 -43.689 1.00 95.00 114 PHE A C 1
ATOM 964 O O . PHE A 1 114 ? 10.263 -9.628 -43.071 1.00 95.00 114 PHE A O 1
ATOM 971 N N . ILE A 1 115 ? 9.187 -9.035 -44.971 1.00 93.50 115 ILE A N 1
ATOM 972 C CA . ILE A 1 115 ? 9.557 -10.197 -45.780 1.00 93.50 115 ILE A CA 1
ATOM 973 C C . ILE A 1 115 ? 10.321 -9.706 -47.011 1.00 93.50 115 ILE A C 1
ATOM 975 O O . ILE A 1 115 ? 9.820 -8.875 -47.776 1.00 93.50 115 ILE A O 1
ATOM 979 N N . SER A 1 116 ? 11.531 -10.224 -47.206 1.00 94.56 116 SER A N 1
ATOM 980 C CA . SER A 1 116 ? 12.350 -9.969 -48.393 1.00 94.56 116 SER A CA 1
ATOM 981 C C . SER A 1 116 ? 12.865 -11.265 -49.009 1.00 94.56 116 SER A C 1
ATOM 983 O O . SER A 1 116 ? 12.860 -12.305 -48.353 1.00 94.56 116 SER A O 1
ATOM 985 N N . SER A 1 117 ? 13.367 -11.212 -50.242 1.00 93.00 117 SER A N 1
ATOM 986 C CA . SER A 1 117 ? 14.164 -12.314 -50.778 1.00 93.00 117 SER A CA 1
ATOM 987 C C . SER A 1 117 ? 15.417 -12.510 -49.927 1.00 93.00 117 SER A C 1
ATOM 989 O O . SER A 1 117 ? 15.949 -11.561 -49.332 1.00 93.00 117 SER A O 1
ATOM 991 N N . LYS A 1 118 ? 15.907 -13.746 -49.872 1.00 93.31 118 LYS A N 1
ATOM 992 C CA . LYS A 1 118 ? 17.223 -14.018 -49.307 1.00 93.31 118 LYS A CA 1
ATOM 993 C C . LYS A 1 118 ? 18.298 -13.429 -50.219 1.00 93.31 118 LYS A C 1
ATOM 995 O O . LYS A 1 118 ? 18.308 -13.655 -51.427 1.00 93.31 118 LYS A O 1
ATOM 1000 N N . LEU A 1 119 ? 19.194 -12.645 -49.628 1.00 91.56 119 LEU A N 1
ATOM 1001 C CA . LEU A 1 119 ? 20.363 -12.107 -50.311 1.00 91.56 119 LEU A CA 1
ATOM 1002 C C . LEU A 1 119 ? 21.554 -13.033 -50.061 1.00 91.56 119 LEU A C 1
ATOM 1004 O O . LEU A 1 119 ? 21.949 -13.224 -48.914 1.00 91.56 119 LEU A O 1
ATOM 1008 N N . ASN A 1 120 ? 22.159 -13.542 -51.132 1.00 90.31 120 ASN A N 1
ATOM 1009 C CA . ASN A 1 120 ? 23.437 -14.246 -51.061 1.00 90.31 120 ASN A CA 1
ATOM 1010 C C . ASN A 1 120 ? 24.575 -13.221 -51.193 1.00 90.31 120 ASN A C 1
ATOM 1012 O O . ASN A 1 120 ? 24.832 -12.706 -52.285 1.00 90.31 120 ASN A O 1
ATOM 1016 N N . PHE A 1 121 ? 25.223 -12.906 -50.071 1.00 92.81 121 PHE A N 1
ATOM 1017 C CA . PHE A 1 121 ? 26.356 -11.980 -49.972 1.00 92.81 121 PHE A CA 1
ATOM 1018 C C . PHE A 1 121 ? 27.540 -12.666 -49.273 1.00 92.81 121 PHE A C 1
ATOM 1020 O O . PHE A 1 121 ? 27.361 -13.683 -48.609 1.00 92.81 121 PHE A O 1
ATOM 1027 N N . ASN A 1 122 ? 28.754 -12.135 -49.439 1.00 93.94 122 ASN A N 1
ATOM 1028 C CA . ASN A 1 122 ? 29.974 -12.784 -48.948 1.00 93.94 122 ASN A CA 1
ATOM 1029 C C . ASN A 1 122 ? 30.324 -12.381 -47.511 1.00 93.94 122 ASN A C 1
ATOM 1031 O O . ASN A 1 122 ? 30.751 -13.221 -46.729 1.00 93.94 122 ASN A O 1
ATOM 1035 N N . PHE A 1 123 ? 30.179 -11.100 -47.175 1.00 92.81 123 PHE A N 1
ATOM 1036 C CA . PHE A 1 123 ? 30.447 -10.560 -45.839 1.00 92.81 123 PHE A CA 1
ATOM 1037 C C . PHE A 1 123 ? 29.733 -9.218 -45.654 1.00 92.81 123 PHE A C 1
ATOM 1039 O O . PHE A 1 123 ? 29.262 -8.611 -46.617 1.00 92.81 123 PHE A O 1
ATOM 1046 N N . THR A 1 124 ? 29.629 -8.749 -44.416 1.00 93.94 124 THR A N 1
ATOM 1047 C CA . THR A 1 124 ? 29.181 -7.389 -44.091 1.00 93.94 124 THR A CA 1
ATOM 1048 C C . THR A 1 124 ? 30.370 -6.427 -43.993 1.00 93.94 124 THR A C 1
ATOM 1050 O O . THR A 1 124 ? 31.529 -6.844 -43.966 1.00 93.94 124 THR A O 1
ATOM 1053 N N . LEU A 1 125 ? 30.109 -5.116 -43.981 1.00 94.38 125 LEU A N 1
ATOM 1054 C CA . LEU A 1 125 ? 31.164 -4.090 -43.955 1.00 94.38 125 LEU A CA 1
ATOM 1055 C C . LEU A 1 125 ? 32.085 -4.189 -42.723 1.00 94.38 125 LEU A C 1
ATOM 1057 O O . LEU A 1 125 ? 33.214 -3.704 -42.766 1.00 94.38 125 LEU A O 1
ATOM 1061 N N . ASP A 1 126 ? 31.629 -4.833 -41.647 1.00 92.31 126 ASP A N 1
ATOM 1062 C CA . ASP A 1 126 ? 32.412 -5.067 -40.432 1.00 92.31 126 ASP A CA 1
ATOM 1063 C C . ASP A 1 126 ? 33.706 -5.830 -40.725 1.00 92.31 126 ASP A C 1
ATOM 1065 O O . ASP A 1 126 ? 34.747 -5.476 -40.188 1.00 92.31 126 ASP A O 1
ATOM 1069 N N . ALA A 1 127 ? 33.689 -6.788 -41.653 1.00 91.56 127 ALA A N 1
ATOM 1070 C CA . ALA A 1 127 ? 34.884 -7.535 -42.030 1.00 91.56 127 ALA A CA 1
ATOM 1071 C C . ALA A 1 127 ? 35.987 -6.635 -42.627 1.00 91.56 127 ALA A C 1
ATOM 1073 O O . ALA A 1 127 ? 37.171 -6.838 -42.351 1.00 91.56 127 ALA A O 1
ATOM 1074 N N . ALA A 1 128 ? 35.606 -5.599 -43.386 1.00 92.06 128 ALA A N 1
ATOM 1075 C CA . ALA A 1 128 ? 36.543 -4.607 -43.911 1.00 92.06 128 ALA A CA 1
ATOM 1076 C C . ALA A 1 128 ? 36.970 -3.597 -42.833 1.00 92.06 128 ALA A C 1
ATOM 1078 O O . ALA A 1 128 ? 38.142 -3.229 -42.764 1.00 92.06 128 ALA A O 1
ATOM 1079 N N . THR A 1 129 ? 36.053 -3.161 -41.960 1.00 91.88 129 THR A N 1
ATOM 1080 C CA . THR A 1 129 ? 36.407 -2.224 -40.880 1.00 91.88 129 THR A CA 1
ATOM 1081 C C . THR A 1 129 ? 37.198 -2.866 -39.741 1.00 91.88 129 THR A C 1
ATOM 1083 O O . THR A 1 129 ? 37.912 -2.171 -39.027 1.00 91.88 129 THR A O 1
ATOM 1086 N N . ASP A 1 130 ? 37.108 -4.182 -39.585 1.00 91.62 130 ASP A N 1
ATOM 1087 C CA . ASP A 1 130 ? 37.915 -4.963 -38.648 1.00 91.62 130 ASP A CA 1
ATOM 1088 C C . ASP A 1 130 ? 39.247 -5.411 -39.273 1.00 91.62 130 ASP A C 1
ATOM 1090 O O . ASP A 1 130 ? 40.036 -6.077 -38.607 1.00 91.62 130 ASP A O 1
ATOM 1094 N N . LYS A 1 131 ? 39.505 -5.057 -40.545 1.00 91.69 131 LYS A N 1
ATOM 1095 C CA . LYS A 1 131 ? 40.724 -5.406 -41.300 1.00 91.69 131 LYS A CA 1
ATOM 1096 C C . LYS A 1 131 ? 40.947 -6.925 -41.410 1.00 91.69 131 LYS A C 1
ATOM 1098 O O . LYS A 1 131 ? 42.081 -7.386 -41.454 1.00 91.69 131 LYS A O 1
ATOM 1103 N N . LYS A 1 132 ? 39.860 -7.704 -41.456 1.00 89.38 132 LYS A N 1
ATOM 1104 C CA . LYS A 1 132 ? 39.875 -9.180 -41.515 1.00 89.38 132 LYS A CA 1
ATOM 1105 C C . LYS A 1 132 ? 39.969 -9.741 -42.937 1.00 89.38 132 LYS A C 1
ATOM 1107 O O . LYS A 1 132 ? 39.973 -10.954 -43.109 1.00 89.38 132 LYS A O 1
ATOM 1112 N N . ILE A 1 133 ? 39.963 -8.877 -43.949 1.00 88.75 133 ILE A N 1
ATOM 1113 C CA . ILE A 1 133 ? 39.965 -9.256 -45.363 1.00 88.75 133 ILE A CA 1
ATOM 1114 C C . ILE A 1 133 ? 41.064 -8.471 -46.079 1.00 88.75 133 ILE A C 1
ATOM 1116 O O . ILE A 1 133 ? 41.207 -7.263 -45.869 1.00 88.75 133 ILE A O 1
ATOM 1120 N N . ASP A 1 134 ? 41.806 -9.145 -46.952 1.00 85.38 134 ASP A N 1
ATOM 1121 C CA . ASP A 1 134 ? 42.807 -8.512 -47.808 1.00 85.38 134 ASP A CA 1
ATOM 1122 C C . ASP A 1 134 ? 42.167 -7.506 -48.774 1.00 85.38 134 ASP A C 1
ATOM 1124 O O . ASP A 1 134 ? 41.039 -7.682 -49.239 1.00 85.38 134 ASP A O 1
ATOM 1128 N N . GLY A 1 135 ? 42.869 -6.408 -49.058 1.00 87.25 135 GLY A N 1
ATOM 1129 C CA . GLY A 1 135 ? 42.321 -5.332 -49.894 1.00 87.25 135 GLY A CA 1
ATOM 1130 C C . GLY A 1 135 ? 41.190 -4.533 -49.227 1.00 87.25 135 GLY A C 1
ATOM 1131 O O . GLY A 1 135 ? 40.439 -3.838 -49.909 1.00 87.25 135 GLY A O 1
ATOM 1132 N N . TYR A 1 136 ? 41.054 -4.579 -47.891 1.00 91.69 136 TYR A N 1
ATOM 1133 C CA . TYR A 1 136 ? 40.009 -3.830 -47.176 1.00 91.69 136 TYR A CA 1
ATOM 1134 C C . TYR A 1 136 ? 40.013 -2.325 -47.488 1.00 91.69 136 TYR A C 1
ATOM 1136 O O . TYR A 1 136 ? 38.954 -1.706 -47.468 1.00 91.69 136 TYR A O 1
ATOM 1144 N N . LYS A 1 137 ? 41.169 -1.718 -47.797 1.00 92.00 137 LYS A N 1
ATOM 1145 C CA . LYS A 1 137 ? 41.260 -0.289 -48.152 1.00 92.00 137 LYS A CA 1
ATOM 1146 C C . LYS A 1 137 ? 40.473 0.037 -49.420 1.00 92.00 137 LYS A C 1
ATOM 1148 O O . LYS A 1 137 ? 39.770 1.047 -49.439 1.00 92.00 137 LYS A O 1
ATOM 1153 N N . ASP A 1 138 ? 40.530 -0.842 -50.415 1.00 90.31 138 ASP A N 1
ATOM 1154 C CA . ASP A 1 138 ? 39.801 -0.685 -51.674 1.00 90.31 138 ASP A CA 1
ATOM 1155 C C . ASP A 1 138 ? 38.299 -0.872 -51.441 1.00 90.31 138 ASP A C 1
ATOM 1157 O O . ASP A 1 138 ? 37.505 -0.023 -51.839 1.00 90.31 138 ASP A O 1
ATOM 1161 N N . ILE A 1 139 ? 37.913 -1.879 -50.645 1.00 93.44 139 ILE A N 1
ATOM 1162 C CA . ILE A 1 139 ? 36.516 -2.090 -50.222 1.00 93.44 139 ILE A CA 1
ATOM 1163 C C . ILE A 1 139 ? 35.966 -0.855 -49.490 1.00 93.44 139 ILE A C 1
ATOM 1165 O O . ILE A 1 139 ? 34.834 -0.435 -49.732 1.00 93.44 139 ILE A O 1
ATOM 1169 N N . LEU A 1 140 ? 36.747 -0.258 -48.584 1.00 94.38 140 LEU A N 1
ATOM 1170 C CA . LEU A 1 140 ? 36.353 0.949 -47.853 1.00 94.38 140 LEU A CA 1
ATOM 1171 C C . LEU A 1 140 ? 36.256 2.172 -48.776 1.00 94.38 140 LEU A C 1
ATOM 1173 O O . LEU A 1 140 ? 35.394 3.024 -48.550 1.00 94.38 140 LEU A O 1
ATOM 1177 N N . SER A 1 141 ? 37.100 2.265 -49.806 1.00 91.44 141 SER A N 1
ATOM 1178 C CA . SER A 1 141 ? 36.996 3.305 -50.832 1.00 91.44 141 SER A CA 1
ATOM 1179 C C . SER A 1 141 ? 35.711 3.136 -51.649 1.00 91.44 141 SER A C 1
ATOM 1181 O O . SER A 1 141 ? 34.909 4.071 -51.719 1.00 91.44 141 SER A O 1
ATOM 1183 N N . ASP A 1 142 ? 35.445 1.937 -52.174 1.00 92.75 142 ASP A N 1
ATOM 1184 C CA . ASP A 1 142 ? 34.225 1.597 -52.925 1.00 92.75 142 ASP A CA 1
ATOM 1185 C C . ASP A 1 142 ? 32.957 1.804 -52.089 1.00 92.75 142 ASP A C 1
ATOM 1187 O O . ASP A 1 142 ? 31.949 2.332 -52.565 1.00 92.75 142 ASP A O 1
ATOM 1191 N N . PHE A 1 143 ? 33.024 1.508 -50.793 1.00 94.94 143 PHE A N 1
ATOM 1192 C CA . PHE A 1 143 ? 31.946 1.804 -49.859 1.00 94.94 143 PHE A CA 1
ATOM 1193 C C . PHE A 1 143 ? 31.653 3.311 -49.759 1.00 94.94 143 PHE A C 1
ATOM 1195 O O . PHE A 1 143 ? 30.493 3.727 -49.642 1.00 94.94 143 PHE A O 1
ATOM 1202 N N . ILE A 1 144 ? 32.685 4.157 -49.798 1.00 95.12 144 ILE A N 1
ATOM 1203 C CA . ILE A 1 144 ? 32.518 5.612 -49.792 1.00 95.12 144 ILE A CA 1
ATOM 1204 C C . ILE A 1 144 ? 31.926 6.106 -51.109 1.00 95.12 144 ILE A C 1
ATOM 1206 O O . ILE A 1 144 ? 31.069 6.992 -51.073 1.00 95.12 144 ILE A O 1
ATOM 1210 N N . HIS A 1 145 ? 32.311 5.508 -52.239 1.00 92.81 145 HIS A N 1
ATOM 1211 C CA . HIS A 1 145 ? 31.669 5.749 -53.531 1.00 92.81 145 HIS A CA 1
ATOM 1212 C C . HIS A 1 145 ? 30.164 5.466 -53.451 1.00 92.81 145 HIS A C 1
ATOM 1214 O O . HIS A 1 145 ? 29.353 6.370 -53.659 1.00 92.81 145 HIS A O 1
ATOM 1220 N N . PHE A 1 146 ? 29.803 4.265 -53.001 1.00 94.31 146 PHE A N 1
ATOM 1221 C CA . PHE A 1 146 ? 28.417 3.860 -52.787 1.00 94.31 146 PHE A CA 1
ATOM 1222 C C . PHE A 1 146 ? 27.657 4.804 -51.837 1.00 94.31 146 PHE A C 1
ATOM 1224 O O . PHE A 1 146 ? 26.542 5.245 -52.124 1.00 94.31 146 PHE A O 1
ATOM 1231 N N . THR A 1 147 ? 28.269 5.165 -50.706 1.00 94.38 147 THR A N 1
ATOM 1232 C CA . THR A 1 147 ? 27.655 6.053 -49.709 1.00 94.38 147 THR A CA 1
ATOM 1233 C C . THR A 1 147 ? 27.442 7.466 -50.254 1.00 94.38 147 THR A C 1
ATOM 1235 O O . THR A 1 147 ? 26.425 8.101 -49.972 1.00 94.38 147 THR A O 1
ATOM 1238 N N . TYR A 1 148 ? 28.391 7.987 -51.029 1.00 94.12 148 TYR A N 1
ATOM 1239 C CA . TYR A 1 148 ? 28.259 9.295 -51.659 1.00 94.12 148 TYR A CA 1
ATOM 1240 C C . TYR A 1 148 ? 27.131 9.310 -52.699 1.00 94.12 148 TYR A C 1
ATOM 1242 O O . TYR A 1 148 ? 26.332 10.249 -52.712 1.00 94.12 148 TYR A O 1
ATOM 1250 N N . ASP A 1 149 ? 27.004 8.252 -53.502 1.00 93.88 149 ASP A N 1
ATOM 1251 C CA . ASP A 1 149 ? 25.915 8.118 -54.472 1.00 93.88 149 ASP A CA 1
ATOM 1252 C C . ASP A 1 149 ? 24.549 8.011 -53.781 1.00 93.88 149 ASP A C 1
ATOM 1254 O O . ASP A 1 149 ? 23.574 8.631 -54.218 1.00 93.88 149 ASP A O 1
ATOM 1258 N N . LEU A 1 150 ? 24.480 7.319 -52.639 1.00 93.31 150 LEU A N 1
ATOM 1259 C CA . LEU A 1 150 ? 23.296 7.298 -51.779 1.00 93.31 150 LEU A CA 1
ATOM 1260 C C . LEU A 1 150 ? 22.914 8.712 -51.304 1.00 93.31 150 LEU A C 1
ATOM 1262 O O . LEU A 1 150 ? 21.749 9.109 -51.384 1.00 93.31 150 LEU A O 1
ATOM 1266 N N . HIS A 1 151 ? 23.894 9.499 -50.851 1.00 93.69 151 HIS A N 1
ATOM 1267 C CA . HIS A 1 151 ? 23.671 10.878 -50.416 1.00 93.69 151 HIS A CA 1
ATOM 1268 C C . HIS A 1 151 ? 23.233 11.795 -51.569 1.00 93.69 151 HIS A C 1
ATOM 1270 O O . HIS A 1 151 ? 22.330 12.611 -51.372 1.00 93.69 151 HIS A O 1
ATOM 1276 N N . LYS A 1 152 ? 23.807 11.635 -52.773 1.00 93.38 152 LYS A N 1
ATOM 1277 C CA . LYS A 1 152 ? 23.382 12.350 -53.992 1.00 93.38 152 LYS A CA 1
ATOM 1278 C C . LYS A 1 152 ? 21.927 12.067 -54.356 1.00 93.38 152 LYS A C 1
ATOM 1280 O O . LYS A 1 152 ? 21.219 12.969 -54.790 1.00 93.38 152 LYS A O 1
ATOM 1285 N N . LYS A 1 153 ? 21.452 10.847 -54.102 1.00 93.00 153 LYS A N 1
ATOM 1286 C CA . LYS A 1 153 ? 20.043 10.449 -54.263 1.00 93.00 153 LYS A CA 1
ATOM 1287 C C . LYS A 1 153 ? 19.130 10.967 -53.133 1.00 93.00 153 LYS A C 1
ATOM 1289 O O . LYS A 1 153 ? 17.995 10.508 -53.002 1.00 93.00 153 LYS A O 1
ATOM 1294 N N . ASN A 1 154 ? 19.605 11.919 -52.318 1.00 91.81 154 ASN A N 1
ATOM 1295 C CA . ASN A 1 154 ? 18.889 12.541 -51.198 1.00 91.81 154 ASN A CA 1
ATOM 1296 C C . ASN A 1 154 ? 18.384 11.532 -50.156 1.00 91.81 154 ASN A C 1
ATOM 1298 O O . ASN A 1 154 ? 17.312 11.695 -49.565 1.00 91.81 154 ASN A O 1
ATOM 1302 N N . ILE A 1 155 ? 19.164 10.473 -49.935 1.00 90.19 155 ILE A N 1
ATOM 1303 C CA . ILE A 1 155 ? 18.859 9.422 -48.974 1.00 90.19 155 ILE A CA 1
ATOM 1304 C C . ILE A 1 155 ? 19.860 9.476 -47.825 1.00 90.19 155 ILE A C 1
ATOM 1306 O O . ILE A 1 155 ? 21.070 9.425 -48.026 1.00 90.19 155 ILE A O 1
ATOM 1310 N N . MET A 1 156 ? 19.343 9.513 -46.596 1.00 88.75 156 MET A N 1
ATOM 1311 C CA . MET A 1 156 ? 20.144 9.396 -45.383 1.00 88.75 156 MET A CA 1
ATOM 1312 C C . MET A 1 156 ? 19.686 8.195 -44.559 1.00 88.75 156 MET A C 1
ATOM 1314 O O . MET A 1 156 ? 18.536 8.124 -44.107 1.00 88.75 156 MET A O 1
ATOM 1318 N N . HIS A 1 157 ? 20.607 7.268 -44.305 1.00 88.44 157 HIS A N 1
ATOM 1319 C CA . HIS A 1 157 ? 20.329 6.107 -43.473 1.00 88.44 157 HIS A CA 1
ATOM 1320 C C . HIS A 1 157 ? 20.521 6.479 -41.995 1.00 88.44 157 HIS A C 1
ATOM 1322 O O . HIS A 1 157 ? 21.635 6.719 -41.523 1.00 88.44 157 HIS A O 1
ATOM 1328 N N . LEU A 1 158 ? 19.430 6.553 -41.224 1.00 85.31 158 LEU A N 1
ATOM 1329 C CA . LEU A 1 158 ? 19.490 7.026 -39.834 1.00 85.31 158 LEU A CA 1
ATOM 1330 C C . LEU A 1 158 ? 20.055 5.989 -38.861 1.00 85.31 158 LEU A C 1
ATOM 1332 O O . LEU A 1 158 ? 20.273 6.338 -37.699 1.00 85.31 158 LEU A O 1
ATOM 1336 N N . ASP A 1 159 ? 20.275 4.753 -39.307 1.00 83.19 159 ASP A N 1
ATOM 1337 C CA . ASP A 1 159 ? 20.885 3.656 -38.543 1.00 83.19 159 ASP A CA 1
ATOM 1338 C C . ASP A 1 159 ? 22.063 3.024 -39.309 1.00 83.19 159 ASP A C 1
ATOM 1340 O O . ASP A 1 159 ? 22.145 1.817 -39.502 1.00 83.19 159 ASP A O 1
ATOM 1344 N N . TYR A 1 160 ? 22.912 3.875 -39.895 1.00 86.44 160 TYR A N 1
ATOM 1345 C CA . TYR A 1 160 ? 24.009 3.456 -40.776 1.00 86.44 160 TYR A CA 1
ATOM 1346 C C . TYR A 1 160 ? 25.155 2.853 -39.962 1.00 86.44 160 TYR A C 1
ATOM 1348 O O . TYR A 1 160 ? 25.961 3.583 -39.387 1.00 86.44 160 TYR A O 1
ATOM 1356 N N . GLY A 1 161 ? 25.157 1.530 -39.842 1.00 86.12 161 GLY A N 1
ATOM 1357 C CA . GLY A 1 161 ? 26.164 0.755 -39.126 1.00 86.12 161 GLY A CA 1
ATOM 1358 C C . GLY A 1 161 ? 26.701 -0.364 -40.009 1.00 86.12 161 GLY A C 1
ATOM 1359 O O . GLY A 1 161 ? 26.034 -0.773 -40.955 1.00 86.12 161 GLY A O 1
ATOM 1360 N N . VAL A 1 162 ? 27.892 -0.861 -39.678 1.00 90.44 162 VAL A N 1
ATOM 1361 C CA . VAL A 1 162 ? 28.636 -1.848 -40.480 1.00 90.44 162 VAL A CA 1
ATOM 1362 C C . VAL A 1 162 ? 27.851 -3.133 -40.772 1.00 90.44 162 VAL A C 1
ATOM 1364 O O . VAL A 1 162 ? 27.853 -3.605 -41.902 1.00 90.44 162 VAL A O 1
ATOM 1367 N N . GLY A 1 163 ? 27.081 -3.638 -39.802 1.00 87.75 163 GLY A N 1
ATOM 1368 C CA . GLY A 1 163 ? 26.249 -4.836 -39.976 1.00 87.75 163 GLY A CA 1
ATOM 1369 C C . GLY A 1 163 ? 24.996 -4.638 -40.838 1.00 87.75 163 GLY A C 1
ATOM 1370 O O . GLY A 1 163 ? 24.321 -5.610 -41.148 1.00 87.75 163 GLY A O 1
ATOM 1371 N N . ASN A 1 164 ? 24.671 -3.400 -41.232 1.00 91.75 164 ASN A N 1
ATOM 1372 C CA . ASN A 1 164 ? 23.526 -3.097 -42.102 1.00 91.75 164 ASN A CA 1
ATOM 1373 C C . ASN A 1 164 ? 23.922 -2.953 -43.584 1.00 91.75 164 ASN A C 1
ATOM 1375 O O . ASN A 1 164 ? 23.099 -2.543 -44.405 1.00 91.75 164 ASN A O 1
ATOM 1379 N N . ILE A 1 165 ? 25.182 -3.245 -43.915 1.00 94.56 165 ILE A N 1
ATOM 1380 C CA . ILE A 1 165 ? 25.752 -3.107 -45.254 1.00 94.56 165 ILE A CA 1
ATOM 1381 C C . ILE A 1 165 ? 26.348 -4.462 -45.640 1.00 94.56 165 ILE A C 1
ATOM 1383 O O . ILE A 1 165 ? 27.396 -4.857 -45.131 1.00 94.56 165 ILE A O 1
ATOM 1387 N N . CYS A 1 166 ? 25.652 -5.177 -46.518 1.00 95.19 166 CYS A N 1
ATOM 1388 C CA . CYS A 1 166 ? 26.073 -6.466 -47.061 1.00 95.19 166 CYS A CA 1
ATOM 1389 C C . CYS A 1 166 ? 26.897 -6.252 -48.333 1.00 95.19 166 CYS A C 1
ATOM 1391 O O . CYS A 1 166 ? 26.551 -5.402 -49.151 1.00 95.19 166 CYS A O 1
ATOM 1393 N N . ILE A 1 167 ? 27.956 -7.035 -48.518 1.00 95.06 167 ILE A N 1
ATOM 1394 C CA . ILE A 1 167 ? 28.890 -6.907 -49.637 1.00 95.06 167 ILE A CA 1
ATOM 1395 C C . ILE A 1 167 ? 28.908 -8.213 -50.431 1.00 95.06 167 ILE A C 1
ATOM 1397 O O . ILE A 1 167 ? 29.144 -9.295 -49.883 1.00 95.06 167 ILE A O 1
ATOM 1401 N N . LYS A 1 168 ? 28.664 -8.109 -51.738 1.00 94.31 168 LYS A N 1
ATOM 1402 C CA . LYS A 1 168 ? 28.756 -9.220 -52.688 1.00 94.31 168 LYS A CA 1
ATOM 1403 C C . LYS A 1 168 ? 29.951 -8.998 -53.613 1.00 94.31 168 LYS A C 1
ATOM 1405 O O . LYS A 1 168 ? 30.057 -7.948 -54.241 1.00 94.31 168 LYS A O 1
ATOM 1410 N N . LYS A 1 169 ? 30.849 -9.983 -53.694 1.00 90.81 169 LYS A N 1
ATOM 1411 C CA . LYS A 1 169 ? 31.976 -9.963 -54.633 1.00 90.81 169 LYS A CA 1
ATOM 1412 C C . LYS A 1 169 ? 31.461 -10.168 -56.058 1.00 90.81 169 LYS A C 1
ATOM 1414 O O . LYS A 1 169 ? 30.642 -11.055 -56.305 1.00 90.81 169 LYS A O 1
ATOM 1419 N N . THR A 1 170 ? 31.970 -9.376 -56.991 1.00 88.81 170 THR A N 1
ATOM 1420 C CA . THR A 1 170 ? 31.728 -9.516 -58.432 1.00 88.81 170 THR A CA 1
ATOM 1421 C C . THR A 1 170 ? 33.061 -9.697 -59.161 1.00 88.81 170 THR A C 1
ATOM 1423 O O . THR A 1 170 ? 34.122 -9.560 -58.555 1.00 88.81 170 THR A O 1
ATOM 1426 N N . ARG A 1 171 ? 33.030 -9.998 -60.467 1.00 82.56 171 ARG A N 1
ATOM 1427 C CA . ARG A 1 171 ? 34.258 -10.127 -61.275 1.00 82.56 171 ARG A CA 1
ATOM 1428 C C . ARG A 1 171 ? 35.078 -8.827 -61.331 1.00 82.56 171 ARG A C 1
ATOM 1430 O O . ARG A 1 171 ? 36.286 -8.903 -61.496 1.00 82.56 171 ARG A O 1
ATOM 1437 N N . ASN A 1 172 ? 34.430 -7.670 -61.147 1.00 78.56 172 ASN A N 1
ATOM 1438 C CA . ASN A 1 172 ? 35.021 -6.343 -61.354 1.00 78.56 172 ASN A CA 1
ATOM 1439 C C . ASN A 1 172 ? 35.008 -5.455 -60.089 1.00 78.56 172 ASN A C 1
ATOM 1441 O O . ASN A 1 172 ? 35.186 -4.247 -60.206 1.00 78.56 172 ASN A O 1
ATOM 1445 N N . GLY A 1 173 ? 34.758 -6.011 -58.895 1.00 87.19 173 GLY A N 1
ATOM 1446 C CA . GLY A 1 173 ? 34.701 -5.238 -57.644 1.00 87.19 173 GLY A CA 1
ATOM 1447 C C . GLY A 1 173 ? 33.621 -5.720 -56.674 1.00 87.19 173 GLY A C 1
ATOM 1448 O O . GLY A 1 173 ? 33.377 -6.924 -56.545 1.00 87.19 173 GLY A O 1
ATOM 1449 N N . TYR A 1 174 ? 32.949 -4.784 -56.001 1.00 92.44 174 TYR A N 1
ATOM 1450 C CA . TYR A 1 174 ? 32.032 -5.072 -54.894 1.00 92.44 174 TYR A CA 1
ATOM 1451 C C . TYR A 1 174 ? 30.673 -4.381 -55.048 1.00 92.44 174 TYR A C 1
ATOM 1453 O O . TYR A 1 174 ? 30.600 -3.164 -55.203 1.00 92.44 174 TYR A O 1
ATOM 1461 N N . ASP A 1 175 ? 29.590 -5.149 -54.902 1.00 93.81 175 ASP A N 1
ATOM 1462 C CA . ASP A 1 175 ? 28.234 -4.607 -54.798 1.00 93.81 175 ASP A CA 1
ATOM 1463 C C . ASP A 1 175 ? 27.823 -4.462 -53.328 1.00 93.81 175 ASP A C 1
ATOM 1465 O O . ASP A 1 175 ? 27.868 -5.428 -52.558 1.00 93.81 175 ASP A O 1
ATOM 1469 N N . PHE A 1 176 ? 27.345 -3.274 -52.952 1.00 95.44 176 PHE A N 1
ATOM 1470 C CA . PHE A 1 176 ? 26.870 -2.970 -51.599 1.00 95.44 176 PHE A CA 1
ATOM 1471 C C . PHE A 1 176 ? 25.348 -3.003 -51.532 1.00 95.44 176 PHE A C 1
ATOM 1473 O O . PHE A 1 176 ? 24.681 -2.282 -52.267 1.00 95.44 176 PHE A O 1
ATOM 1480 N N . TYR A 1 177 ? 24.800 -3.785 -50.607 1.00 95.56 177 TYR A N 1
ATOM 1481 C CA . TYR A 1 177 ? 23.367 -3.907 -50.358 1.00 95.56 177 TYR A CA 1
ATOM 1482 C C . TYR A 1 177 ? 23.018 -3.358 -48.977 1.00 95.56 177 TYR A C 1
ATOM 1484 O O . TYR A 1 177 ? 23.671 -3.692 -47.986 1.00 95.56 177 TYR A O 1
ATOM 1492 N N . LEU A 1 178 ? 21.957 -2.552 -48.890 1.00 94.25 178 LEU A N 1
ATOM 1493 C CA . LEU A 1 178 ? 21.466 -2.044 -47.606 1.00 94.25 178 LEU A CA 1
ATOM 1494 C C . LEU A 1 178 ? 20.373 -2.931 -47.023 1.00 94.25 178 LEU A C 1
ATOM 1496 O O . LEU A 1 178 ? 19.402 -3.278 -47.699 1.00 94.25 178 LEU A O 1
ATOM 1500 N N . ILE A 1 179 ? 20.504 -3.218 -45.730 1.00 91.31 179 ILE A N 1
ATOM 1501 C CA . ILE A 1 179 ? 19.509 -3.939 -44.934 1.00 91.31 179 ILE A CA 1
ATOM 1502 C C . ILE A 1 179 ? 19.097 -3.118 -43.697 1.00 91.31 179 ILE A C 1
ATOM 1504 O O . ILE A 1 179 ? 19.667 -2.078 -43.390 1.00 91.31 179 ILE A O 1
ATOM 1508 N N . ASP A 1 180 ? 18.048 -3.561 -42.998 1.00 87.31 180 ASP A N 1
ATOM 1509 C CA . ASP A 1 180 ? 17.402 -2.847 -41.876 1.00 87.31 180 ASP A CA 1
ATOM 1510 C C . ASP A 1 180 ? 16.910 -1.417 -42.183 1.00 87.31 180 ASP A C 1
ATOM 1512 O O . ASP A 1 180 ? 17.198 -0.431 -41.502 1.00 87.31 180 ASP A O 1
ATOM 1516 N N . LEU A 1 181 ? 16.053 -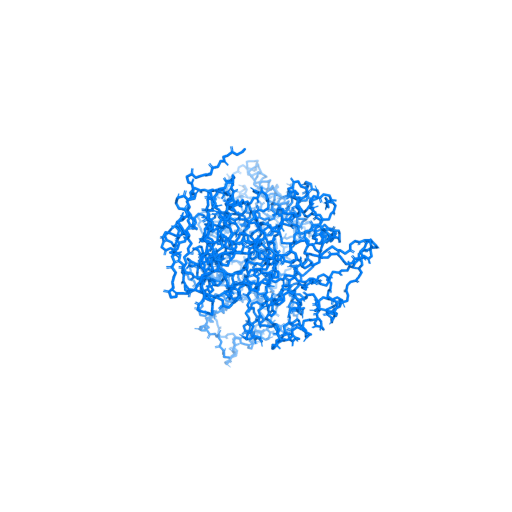1.322 -43.194 1.00 91.81 181 LEU A N 1
ATOM 1517 C CA . LEU A 1 181 ? 15.608 -0.060 -43.783 1.00 91.81 181 LEU A CA 1
ATOM 1518 C C . LEU A 1 181 ? 14.434 0.617 -43.055 1.00 91.81 181 LEU A C 1
ATOM 1520 O O . LEU A 1 181 ? 13.775 1.492 -43.606 1.00 91.81 181 LEU A O 1
ATOM 1524 N N . ASN A 1 182 ? 14.137 0.281 -41.797 1.00 90.19 182 ASN A N 1
ATOM 1525 C CA . ASN A 1 182 ? 12.986 0.856 -41.072 1.00 90.19 182 ASN A CA 1
ATOM 1526 C C . ASN A 1 182 ? 13.196 2.320 -40.602 1.00 90.19 182 ASN A C 1
ATOM 1528 O O . ASN A 1 182 ? 12.299 2.925 -39.984 1.00 90.19 182 ASN A O 1
ATOM 1532 N N . ARG A 1 183 ? 14.388 2.886 -40.834 1.00 89.06 183 ARG A N 1
ATOM 1533 C CA . ARG A 1 183 ? 14.844 4.205 -40.365 1.00 89.06 183 ARG A CA 1
ATOM 1534 C C . ARG A 1 183 ? 15.615 4.952 -41.456 1.00 89.06 183 ARG A C 1
ATOM 1536 O O . ARG A 1 183 ? 16.788 5.284 -41.301 1.00 89.06 183 ARG A O 1
ATOM 1543 N N . LEU A 1 184 ? 14.912 5.268 -42.532 1.00 90.94 184 LEU A N 1
ATOM 1544 C CA . LEU A 1 184 ? 15.410 6.109 -43.613 1.00 90.94 184 LEU A CA 1
ATOM 1545 C C . LEU A 1 184 ? 14.856 7.532 -43.485 1.00 90.94 184 LEU A C 1
ATOM 1547 O O . LEU A 1 184 ? 13.739 7.724 -42.995 1.00 90.94 184 LEU A O 1
ATOM 1551 N N . LYS A 1 185 ? 15.642 8.531 -43.892 1.00 86.69 185 LYS A N 1
ATOM 1552 C CA . LYS A 1 185 ? 15.167 9.902 -44.075 1.00 86.69 185 LYS A CA 1
ATOM 1553 C C . LYS A 1 185 ? 15.480 10.356 -45.487 1.00 86.69 185 LYS A C 1
ATOM 1555 O O . LYS A 1 185 ? 16.642 10.390 -45.883 1.00 86.69 185 LYS A O 1
ATOM 1560 N N . GLU A 1 186 ? 14.435 10.751 -46.188 1.00 85.38 186 GLU A N 1
ATOM 1561 C CA . GLU A 1 186 ? 14.545 11.443 -47.457 1.00 85.38 186 GLU A CA 1
ATOM 1562 C C . GLU A 1 186 ? 14.775 12.944 -47.236 1.00 85.38 186 GLU A C 1
ATOM 1564 O O . GLU A 1 186 ? 14.259 13.544 -46.284 1.00 85.38 186 GLU A O 1
ATOM 1569 N N . GLY A 1 187 ? 15.591 13.541 -48.098 1.00 85.00 187 GLY A N 1
ATOM 1570 C CA . GLY A 1 187 ? 15.823 14.977 -48.159 1.00 85.00 187 GLY A CA 1
ATOM 1571 C C . GLY A 1 187 ? 17.283 15.318 -48.425 1.00 85.00 187 GLY A C 1
ATOM 1572 O O . GLY A 1 187 ? 18.164 14.464 -48.364 1.00 85.00 187 GLY A O 1
ATOM 1573 N N . ILE A 1 188 ? 17.542 16.600 -48.681 1.00 88.88 188 ILE A N 1
ATOM 1574 C CA . ILE A 1 188 ? 18.857 17.078 -49.118 1.00 88.88 188 ILE A CA 1
ATOM 1575 C C . ILE A 1 188 ? 19.951 16.725 -48.097 1.00 88.88 188 ILE A C 1
ATOM 1577 O O . ILE A 1 188 ? 19.945 17.195 -46.940 1.00 88.88 188 ILE A O 1
ATOM 1581 N N . VAL A 1 189 ? 20.915 15.916 -48.548 1.00 91.00 189 VAL A N 1
ATOM 1582 C CA . VAL A 1 189 ? 22.100 15.515 -47.783 1.00 91.00 189 VAL A CA 1
ATOM 1583 C C . VAL A 1 189 ? 23.256 16.444 -48.139 1.00 91.00 189 VAL A C 1
ATOM 1585 O O . VAL A 1 189 ? 23.989 16.229 -49.095 1.00 91.00 189 VAL A O 1
ATOM 1588 N N . SER A 1 190 ? 23.436 17.503 -47.346 1.00 91.38 190 SER A N 1
ATOM 1589 C CA . SER A 1 190 ? 24.599 18.381 -47.500 1.00 91.38 190 SER A CA 1
ATOM 1590 C C . SER A 1 190 ? 25.905 17.639 -47.172 1.00 91.38 190 SER A C 1
ATOM 1592 O O . SER A 1 190 ? 25.873 16.689 -46.381 1.00 91.38 190 SER A O 1
ATOM 1594 N N . PRO A 1 191 ? 27.072 18.094 -47.674 1.00 90.31 191 PRO A N 1
ATOM 1595 C CA . PRO A 1 191 ? 28.364 17.457 -47.398 1.00 90.31 191 PRO A CA 1
ATOM 1596 C C . PRO A 1 191 ? 28.595 17.175 -45.907 1.00 90.31 191 PRO A C 1
ATOM 1598 O O . PRO A 1 191 ? 28.906 16.052 -45.518 1.00 90.31 191 PRO A O 1
ATOM 1601 N N . LYS A 1 192 ? 28.289 18.152 -45.046 1.00 91.81 192 LYS A N 1
ATOM 1602 C CA . LYS A 1 192 ? 28.372 18.018 -43.584 1.00 91.81 192 LYS A CA 1
ATOM 1603 C C . LYS A 1 192 ? 27.439 16.943 -43.011 1.00 91.81 192 LYS A C 1
ATOM 1605 O O . LYS A 1 192 ? 27.811 16.251 -42.063 1.00 91.81 192 LYS A O 1
ATOM 1610 N N . LYS A 1 193 ? 26.216 16.795 -43.545 1.00 91.06 193 LYS A N 1
ATOM 1611 C CA . LYS A 1 193 ? 25.289 15.720 -43.136 1.00 91.06 193 LYS A CA 1
ATOM 1612 C C . LYS A 1 193 ? 25.817 14.352 -43.570 1.00 91.06 193 LYS A C 1
ATOM 1614 O O . LYS A 1 193 ? 25.739 13.425 -42.770 1.00 91.06 193 LYS A O 1
ATOM 1619 N N . GLY A 1 194 ? 26.386 14.253 -44.771 1.00 91.81 194 GLY A N 1
ATOM 1620 C CA . GLY A 1 194 ? 26.986 13.020 -45.277 1.00 91.81 194 GLY A CA 1
ATOM 1621 C C . GLY A 1 194 ? 28.193 12.570 -44.450 1.00 91.81 194 GLY A C 1
ATOM 1622 O O . GLY A 1 194 ? 28.227 11.435 -43.981 1.00 91.81 194 GLY A O 1
ATOM 1623 N N . ILE A 1 195 ? 29.108 13.493 -44.131 1.00 93.00 195 ILE A N 1
ATOM 1624 C CA . ILE A 1 195 ? 30.240 13.238 -43.219 1.00 93.00 195 ILE A CA 1
ATOM 1625 C C . ILE A 1 195 ? 29.729 12.773 -41.848 1.00 93.00 195 ILE A C 1
ATOM 1627 O O . ILE A 1 195 ? 30.206 11.792 -41.279 1.00 93.00 195 ILE A O 1
ATOM 1631 N N . LYS A 1 196 ? 28.693 13.428 -41.313 1.00 91.75 196 LYS A N 1
ATOM 1632 C CA . LYS A 1 196 ? 28.063 13.007 -40.056 1.00 91.75 196 LYS A CA 1
ATOM 1633 C C . LYS A 1 196 ? 27.427 11.613 -40.143 1.00 91.75 196 LYS A C 1
ATOM 1635 O O . LYS A 1 196 ? 27.342 10.941 -39.115 1.00 91.75 196 LYS A O 1
ATOM 1640 N N . ASN A 1 197 ? 26.964 11.178 -41.317 1.00 90.62 197 ASN A N 1
ATOM 1641 C CA . ASN A 1 197 ? 26.401 9.842 -41.499 1.00 90.62 197 ASN A CA 1
ATOM 1642 C C . ASN A 1 197 ? 27.478 8.755 -41.350 1.00 90.62 197 ASN A C 1
ATOM 1644 O O . ASN A 1 197 ? 27.198 7.726 -40.734 1.00 90.62 197 ASN A O 1
ATOM 1648 N N . LEU A 1 198 ? 28.697 9.020 -41.833 1.00 92.94 198 LEU A N 1
ATOM 1649 C CA . LEU A 1 198 ? 29.856 8.121 -41.748 1.00 92.94 198 LEU A CA 1
ATOM 1650 C C . LEU A 1 198 ? 30.402 7.956 -40.324 1.00 92.94 198 LEU A C 1
ATOM 1652 O O . LEU A 1 198 ? 30.996 6.933 -40.000 1.00 92.94 198 LEU A O 1
ATOM 1656 N N . ALA A 1 199 ? 30.143 8.918 -39.435 1.00 91.94 199 ALA A N 1
ATOM 1657 C CA . ALA A 1 199 ? 30.652 8.922 -38.060 1.00 91.94 199 ALA A CA 1
ATOM 1658 C C . ALA A 1 199 ? 30.186 7.748 -37.175 1.00 91.94 199 ALA A C 1
ATOM 1660 O O . ALA A 1 199 ? 30.596 7.641 -36.020 1.00 91.94 199 ALA A O 1
ATOM 1661 N N . ARG A 1 200 ? 29.271 6.913 -37.676 1.00 87.12 200 ARG A N 1
ATOM 1662 C CA . ARG A 1 200 ? 28.738 5.732 -36.989 1.00 87.12 200 ARG A CA 1
ATOM 1663 C C . ARG A 1 200 ? 29.369 4.416 -37.444 1.00 87.12 200 ARG A C 1
ATOM 1665 O O . ARG A 1 200 ? 29.076 3.398 -36.830 1.00 87.12 200 ARG A O 1
ATOM 1672 N N . ILE A 1 201 ? 30.183 4.444 -38.501 1.00 90.81 201 ILE A N 1
ATOM 1673 C CA . ILE A 1 201 ? 30.727 3.244 -39.142 1.00 90.81 201 ILE A CA 1
ATOM 1674 C C . ILE A 1 201 ? 31.943 2.715 -38.378 1.00 90.81 201 ILE A C 1
ATOM 1676 O O . ILE A 1 201 ? 31.949 1.552 -37.999 1.00 90.81 201 ILE A O 1
ATOM 1680 N N . SER A 1 202 ? 32.940 3.561 -38.094 1.00 91.06 202 SER A N 1
ATOM 1681 C CA . SER A 1 202 ? 34.142 3.159 -37.351 1.00 91.06 202 SER A CA 1
ATOM 1682 C C . SER A 1 202 ? 34.704 4.302 -36.502 1.00 91.06 202 SER A C 1
ATOM 1684 O O . SER A 1 202 ? 34.497 5.482 -36.800 1.00 91.06 202 SER A O 1
ATOM 1686 N N . ASN A 1 203 ? 35.401 3.941 -35.422 1.00 90.31 203 ASN A N 1
ATOM 1687 C CA . ASN A 1 203 ? 36.202 4.836 -34.589 1.00 90.31 203 ASN A CA 1
ATOM 1688 C C . ASN A 1 203 ? 37.720 4.624 -34.756 1.00 90.31 203 ASN A C 1
ATOM 1690 O O . ASN A 1 203 ? 38.483 5.326 -34.091 1.00 90.31 203 ASN A O 1
ATOM 1694 N N . ASP A 1 204 ? 38.146 3.692 -35.614 1.00 92.31 204 ASP A N 1
ATOM 1695 C CA . ASP A 1 204 ? 39.555 3.459 -35.934 1.00 92.31 204 ASP A CA 1
ATOM 1696 C C . ASP A 1 204 ? 40.127 4.690 -36.677 1.00 92.31 204 ASP A C 1
ATOM 1698 O O . ASP A 1 204 ? 39.552 5.116 -37.687 1.00 92.31 204 ASP A O 1
ATOM 1702 N N . PRO A 1 205 ? 41.235 5.294 -36.202 1.00 92.50 205 PRO A N 1
ATOM 1703 C CA . PRO A 1 205 ? 41.816 6.487 -36.819 1.00 92.50 205 PRO A CA 1
ATOM 1704 C C . PRO A 1 205 ? 42.217 6.324 -38.293 1.00 92.50 205 PRO A C 1
ATOM 1706 O O . PRO A 1 205 ? 42.070 7.277 -39.060 1.00 92.50 205 PRO A O 1
ATOM 1709 N N . GLU A 1 206 ? 42.703 5.146 -38.693 1.00 93.25 206 GLU A N 1
ATOM 1710 C CA . GLU A 1 206 ? 43.086 4.833 -40.073 1.00 93.25 206 GLU A CA 1
ATOM 1711 C C . GLU A 1 206 ? 41.846 4.787 -40.968 1.00 93.25 206 GLU A C 1
ATOM 1713 O O . GLU A 1 206 ? 41.808 5.445 -42.006 1.00 93.25 206 GLU A O 1
ATOM 1718 N N . ILE A 1 207 ? 40.787 4.104 -40.531 1.00 93.50 207 ILE A N 1
ATOM 1719 C CA . ILE A 1 207 ? 39.529 4.011 -41.290 1.00 93.50 207 ILE A CA 1
ATOM 1720 C C . ILE A 1 207 ? 38.850 5.375 -41.392 1.00 93.50 207 ILE A C 1
ATOM 1722 O O . ILE A 1 207 ? 38.376 5.764 -42.458 1.00 93.50 207 ILE A O 1
ATOM 1726 N N . VAL A 1 208 ? 38.843 6.146 -40.302 1.00 93.81 208 VAL A N 1
ATOM 1727 C CA . VAL A 1 208 ? 38.331 7.522 -40.298 1.00 93.81 208 VAL A CA 1
ATOM 1728 C C . VAL A 1 208 ? 39.120 8.407 -41.267 1.00 93.81 208 VAL A C 1
ATOM 1730 O O . VAL A 1 208 ? 38.535 9.287 -41.899 1.00 93.81 208 VAL A O 1
ATOM 1733 N N . LYS A 1 209 ? 40.431 8.185 -41.416 1.00 93.81 209 LYS A N 1
ATOM 1734 C CA . LYS A 1 209 ? 41.246 8.873 -42.422 1.00 93.81 209 LYS A CA 1
ATOM 1735 C C . LYS A 1 209 ? 40.865 8.447 -43.841 1.00 93.81 209 LYS A C 1
ATOM 1737 O O . LYS A 1 209 ? 40.533 9.322 -44.632 1.00 93.81 209 LYS A O 1
ATOM 1742 N N . ILE A 1 210 ? 40.785 7.143 -44.120 1.00 93.12 210 ILE A N 1
ATOM 1743 C CA . ILE A 1 210 ? 40.367 6.603 -45.428 1.00 93.12 210 ILE A CA 1
ATOM 1744 C C . ILE A 1 210 ? 39.004 7.173 -45.845 1.00 93.12 210 ILE A C 1
ATOM 1746 O O . ILE A 1 210 ? 38.858 7.703 -46.945 1.00 93.12 210 ILE A O 1
ATOM 1750 N N . PHE A 1 211 ? 38.017 7.141 -44.945 1.00 94.81 211 PHE A N 1
ATOM 1751 C CA . PHE A 1 211 ? 36.685 7.685 -45.206 1.00 94.81 211 PHE A CA 1
ATOM 1752 C C . PHE A 1 211 ? 36.698 9.185 -45.464 1.00 94.81 211 PHE A C 1
ATOM 1754 O O . PHE A 1 211 ? 36.012 9.655 -46.370 1.00 94.81 211 PHE A O 1
ATOM 1761 N N . ALA A 1 212 ? 37.457 9.944 -44.675 1.00 94.00 212 ALA A N 1
ATOM 1762 C CA . ALA A 1 212 ? 37.560 11.381 -44.863 1.00 94.00 212 ALA A CA 1
ATOM 1763 C C . ALA A 1 212 ? 38.205 11.732 -46.207 1.00 94.00 212 ALA A C 1
ATOM 1765 O O . ALA A 1 212 ? 37.666 12.578 -46.916 1.00 94.00 212 ALA A O 1
ATOM 1766 N N . ASP A 1 213 ? 39.303 11.070 -46.567 1.00 93.69 213 ASP A N 1
ATOM 1767 C CA . ASP A 1 213 ? 40.052 11.337 -47.794 1.00 93.69 213 ASP A CA 1
ATOM 1768 C C . ASP A 1 213 ? 39.225 10.961 -49.033 1.00 93.69 213 ASP A C 1
ATOM 1770 O O . ASP A 1 213 ? 39.070 11.774 -49.949 1.00 93.69 213 ASP A O 1
ATOM 1774 N N . ALA A 1 214 ? 38.620 9.768 -49.042 1.00 93.50 214 ALA A N 1
ATOM 1775 C CA . ALA A 1 214 ? 37.775 9.308 -50.142 1.00 93.50 214 ALA A CA 1
ATOM 1776 C C . ALA A 1 214 ? 36.517 10.180 -50.305 1.00 93.50 214 ALA A C 1
ATOM 1778 O O . ALA A 1 214 ? 36.153 10.554 -51.423 1.00 93.50 214 ALA A O 1
ATOM 1779 N N . TYR A 1 215 ? 35.875 10.574 -49.198 1.00 94.00 215 TYR A N 1
ATOM 1780 C CA . TYR A 1 215 ? 34.668 11.398 -49.258 1.00 94.00 215 TYR A CA 1
ATOM 1781 C C . TYR A 1 215 ? 34.998 12.843 -49.654 1.00 94.00 215 TYR A C 1
ATOM 1783 O O . TYR A 1 215 ? 34.270 13.428 -50.453 1.00 94.00 215 TYR A O 1
ATOM 1791 N N . ALA A 1 216 ? 36.112 13.405 -49.163 1.00 93.81 216 ALA A N 1
ATOM 1792 C CA . ALA A 1 216 ? 36.586 14.748 -49.508 1.00 93.81 216 ALA A CA 1
ATOM 1793 C C . ALA A 1 216 ? 36.824 14.907 -51.014 1.00 93.81 216 ALA A C 1
ATOM 1795 O O . ALA A 1 216 ? 36.379 15.902 -51.590 1.00 93.81 216 ALA A O 1
ATOM 1796 N N . LYS A 1 217 ? 37.437 13.896 -51.652 1.00 93.50 217 LYS A N 1
ATOM 1797 C CA . LYS A 1 217 ? 37.634 13.847 -53.110 1.00 93.50 217 LYS A CA 1
ATOM 1798 C C . LYS A 1 217 ? 36.311 13.963 -53.875 1.00 93.50 217 LYS A C 1
ATOM 1800 O O . LYS A 1 217 ? 36.254 14.639 -54.893 1.00 93.50 217 LYS A O 1
ATOM 1805 N N . LYS A 1 218 ? 35.227 13.356 -53.377 1.00 92.44 218 LYS A N 1
ATOM 1806 C CA . LYS A 1 218 ? 33.905 13.387 -54.032 1.00 92.44 218 LYS A CA 1
ATOM 1807 C C . LYS A 1 218 ? 33.151 14.702 -53.894 1.00 92.44 218 LYS A C 1
ATOM 1809 O O . LYS A 1 218 ? 32.333 15.026 -54.749 1.00 92.44 218 LYS A O 1
ATOM 1814 N N . ILE A 1 219 ? 33.393 15.450 -52.824 1.00 91.25 219 ILE A N 1
ATOM 1815 C CA . ILE A 1 219 ? 32.774 16.766 -52.600 1.00 91.25 219 ILE A CA 1
ATOM 1816 C C . ILE A 1 219 ? 33.697 17.928 -52.991 1.00 91.25 219 ILE A C 1
ATOM 1818 O O . ILE A 1 219 ? 33.384 19.064 -52.645 1.00 91.25 219 ILE A O 1
ATOM 1822 N N . SER A 1 220 ? 34.835 17.649 -53.640 1.00 89.25 220 SER A N 1
ATOM 1823 C CA . SER A 1 220 ? 35.872 18.634 -53.981 1.00 89.25 220 SER A CA 1
ATOM 1824 C C . SER A 1 220 ? 36.268 19.524 -52.790 1.00 89.25 220 SER A C 1
ATOM 1826 O O . SER A 1 220 ? 36.382 20.741 -52.905 1.00 89.25 220 SER A O 1
ATOM 1828 N N . SER A 1 221 ? 36.432 18.914 -51.610 1.00 88.94 221 SER A N 1
ATOM 1829 C CA . SER A 1 221 ? 36.773 19.594 -50.351 1.00 88.94 221 SER A CA 1
ATOM 1830 C C . SER A 1 221 ? 38.176 19.212 -49.881 1.00 88.94 221 SER A C 1
ATOM 1832 O O . SER A 1 221 ? 38.724 18.182 -50.261 1.00 88.94 221 SER A O 1
ATOM 1834 N N . SER A 1 222 ? 38.746 20.010 -48.976 1.00 91.94 222 SER A N 1
ATOM 1835 C CA . SER A 1 222 ? 40.006 19.680 -48.304 1.00 91.94 222 SER A CA 1
ATOM 1836 C C . SER A 1 222 ? 39.877 18.396 -47.470 1.00 91.94 222 SER A C 1
ATOM 1838 O O . SER A 1 222 ? 38.986 18.275 -46.615 1.00 91.94 222 SER A O 1
ATOM 1840 N N . ALA A 1 223 ? 40.805 17.457 -47.681 1.00 89.00 223 ALA A N 1
ATOM 1841 C CA . ALA A 1 223 ? 40.932 16.222 -46.905 1.00 89.00 223 ALA A CA 1
ATOM 1842 C C . ALA A 1 223 ? 41.109 16.511 -45.402 1.00 89.00 223 ALA A C 1
ATOM 1844 O O . ALA A 1 223 ? 40.372 15.979 -44.572 1.00 89.00 223 ALA A O 1
ATOM 1845 N N . LEU A 1 224 ? 41.982 17.467 -45.054 1.00 90.25 224 LEU A N 1
ATOM 1846 C CA . LEU A 1 224 ? 42.211 17.923 -43.675 1.00 90.25 224 LEU A CA 1
ATOM 1847 C C . LEU A 1 224 ? 40.928 18.434 -43.005 1.00 90.25 224 LEU A C 1
ATOM 1849 O O . LEU A 1 224 ? 40.615 18.054 -41.872 1.00 90.25 224 LEU A O 1
ATOM 1853 N N . LYS A 1 225 ? 40.154 19.273 -43.709 1.00 90.88 225 LYS A N 1
ATOM 1854 C CA . LYS A 1 225 ? 38.885 19.813 -43.194 1.00 90.88 225 LYS A CA 1
ATOM 1855 C C . LYS A 1 225 ? 37.870 18.695 -42.944 1.00 90.88 225 LYS A C 1
ATOM 1857 O O . LYS A 1 225 ? 37.281 18.628 -41.865 1.00 90.88 225 LYS A O 1
ATOM 1862 N N . THR A 1 226 ? 37.705 17.803 -43.917 1.00 92.06 226 THR A N 1
ATOM 1863 C CA . THR A 1 226 ? 36.763 16.675 -43.856 1.00 92.06 226 THR A CA 1
ATOM 1864 C C . THR A 1 226 ? 37.135 15.700 -42.739 1.00 92.06 226 THR A C 1
ATOM 1866 O O . THR A 1 226 ? 36.268 15.285 -41.969 1.00 92.06 226 THR A O 1
ATOM 1869 N N . HIS A 1 227 ? 38.427 15.407 -42.574 1.00 94.50 227 HIS A N 1
ATOM 1870 C CA . HIS A 1 227 ? 38.931 14.549 -41.504 1.00 94.50 227 HIS A CA 1
ATOM 1871 C C . HIS A 1 227 ? 38.666 15.147 -40.119 1.00 94.50 227 HIS A C 1
ATOM 1873 O O . HIS A 1 227 ? 38.153 14.458 -39.234 1.00 94.50 227 HIS A O 1
ATOM 1879 N N . LYS A 1 228 ? 38.927 16.450 -39.932 1.00 93.19 228 LYS A N 1
ATOM 1880 C CA . LYS A 1 228 ? 38.632 17.156 -38.673 1.00 93.19 228 LYS A CA 1
ATOM 1881 C C . LYS A 1 228 ? 37.138 17.114 -38.334 1.00 93.19 228 LYS A C 1
ATOM 1883 O O . LYS A 1 228 ? 36.778 16.873 -37.179 1.00 93.19 228 LYS A O 1
ATOM 1888 N N . GLU A 1 229 ? 36.265 17.316 -39.322 1.00 94.25 229 GLU A N 1
ATOM 1889 C CA . GLU A 1 229 ? 34.813 17.222 -39.133 1.00 94.25 229 GLU A CA 1
ATOM 1890 C C . GLU A 1 229 ? 34.356 15.799 -38.792 1.00 94.25 229 GLU A C 1
ATOM 1892 O O . GLU A 1 229 ? 33.614 15.615 -37.820 1.00 94.25 229 GLU A O 1
ATOM 1897 N N . LEU A 1 230 ? 34.820 14.790 -39.537 1.00 94.88 230 LEU A N 1
ATOM 1898 C CA . LEU A 1 230 ? 34.465 13.394 -39.295 1.00 94.88 230 LEU A CA 1
ATOM 1899 C C . LEU A 1 230 ? 34.921 12.947 -37.905 1.00 94.88 230 LEU A C 1
ATOM 1901 O O . LEU A 1 230 ? 34.109 12.442 -37.131 1.00 94.88 230 LEU A O 1
ATOM 1905 N N . LYS A 1 231 ? 36.177 13.229 -37.538 1.00 95.06 231 LYS A N 1
ATOM 1906 C CA . LYS A 1 231 ? 36.734 12.919 -36.214 1.00 95.06 231 LYS A CA 1
ATOM 1907 C C . LYS A 1 231 ? 35.916 13.558 -35.089 1.00 95.06 231 LYS A C 1
ATOM 1909 O O . LYS A 1 231 ? 35.612 12.896 -34.095 1.00 95.06 231 LYS A O 1
ATOM 1914 N N . LYS A 1 232 ? 35.481 14.815 -35.258 1.00 94.62 232 LYS A N 1
ATOM 1915 C CA . LYS A 1 232 ? 34.585 15.492 -34.303 1.00 94.62 232 LYS A CA 1
ATOM 1916 C C . LYS A 1 232 ? 33.254 14.749 -34.158 1.00 94.62 232 LYS A C 1
ATOM 1918 O O . LYS A 1 232 ? 32.789 14.553 -33.035 1.00 94.62 232 LYS A O 1
ATOM 1923 N N . PHE A 1 233 ? 32.631 14.332 -35.260 1.00 94.44 233 PHE A N 1
ATOM 1924 C CA . PHE A 1 233 ? 31.368 13.595 -35.200 1.00 94.44 233 PHE A CA 1
ATOM 1925 C C . PHE A 1 233 ? 31.531 12.191 -34.606 1.00 94.44 233 PHE A C 1
ATOM 1927 O O . PHE A 1 233 ? 30.694 11.802 -33.792 1.00 94.44 233 PHE A O 1
ATOM 1934 N N . VAL A 1 234 ? 32.606 11.470 -34.939 1.00 93.00 234 VAL A N 1
ATOM 1935 C CA . VAL A 1 234 ? 32.940 10.158 -34.355 1.00 93.00 234 VAL A CA 1
ATOM 1936 C C . VAL A 1 234 ? 33.083 10.285 -32.839 1.00 93.00 234 VAL A C 1
ATOM 1938 O O . VAL A 1 234 ? 32.444 9.542 -32.093 1.00 93.00 234 VAL A O 1
ATOM 1941 N N . TYR A 1 235 ? 33.818 11.297 -32.364 1.00 91.94 235 TYR A N 1
ATOM 1942 C CA . TYR A 1 235 ? 33.947 11.579 -30.934 1.00 91.94 235 TYR A CA 1
ATOM 1943 C C . TYR A 1 235 ? 32.586 11.854 -30.273 1.00 91.94 235 TYR A C 1
ATOM 1945 O O . TYR A 1 235 ? 32.256 11.257 -29.248 1.00 91.94 235 TYR A O 1
ATOM 1953 N N . GLN A 1 236 ? 31.743 12.699 -30.878 1.00 90.75 236 GLN A N 1
ATOM 1954 C CA . GLN A 1 236 ? 30.402 12.996 -30.356 1.00 90.75 236 GLN A CA 1
ATOM 1955 C C . GLN A 1 236 ? 29.496 11.757 -30.289 1.00 90.75 236 GLN A C 1
ATOM 1957 O O . GLN A 1 236 ? 28.737 11.597 -29.327 1.00 90.75 236 GLN A O 1
ATOM 1962 N N . VAL A 1 237 ? 29.549 10.882 -31.299 1.00 87.94 237 VAL A N 1
ATOM 1963 C CA . VAL A 1 237 ? 28.825 9.603 -31.296 1.00 87.94 237 VAL A CA 1
ATOM 1964 C C . VAL A 1 237 ? 29.360 8.710 -30.175 1.00 87.94 237 VAL A C 1
ATOM 1966 O O . VAL A 1 237 ? 28.562 8.210 -29.379 1.00 87.94 237 VAL A O 1
ATOM 1969 N N . GLY A 1 238 ? 30.683 8.597 -30.040 1.00 87.31 238 GLY A N 1
ATOM 1970 C CA . GLY A 1 238 ? 31.347 7.839 -28.980 1.00 87.31 238 GLY A CA 1
ATOM 1971 C C . GLY A 1 238 ? 30.928 8.281 -27.575 1.00 87.31 238 GLY A C 1
ATOM 1972 O O . GLY A 1 238 ? 30.501 7.449 -26.774 1.00 87.31 238 GLY A O 1
ATOM 1973 N N . GLN A 1 239 ? 30.940 9.587 -27.289 1.00 87.69 239 GLN A N 1
ATOM 1974 C CA . GLN A 1 239 ? 30.511 10.125 -25.991 1.00 87.69 239 GLN A CA 1
ATOM 1975 C C . GLN A 1 239 ? 29.037 9.818 -25.690 1.00 87.69 239 GLN A C 1
ATOM 1977 O O . GLN A 1 239 ? 28.697 9.427 -24.574 1.00 87.69 239 GLN A O 1
ATOM 1982 N N . ARG A 1 240 ? 28.151 9.916 -26.691 1.00 84.62 240 ARG A N 1
ATOM 1983 C CA . ARG A 1 240 ? 26.731 9.555 -26.531 1.00 84.62 240 ARG A CA 1
ATOM 1984 C C . ARG A 1 240 ? 26.537 8.066 -26.251 1.00 84.62 240 ARG A C 1
ATOM 1986 O O . ARG A 1 240 ? 25.669 7.714 -25.453 1.00 84.62 240 ARG A O 1
ATOM 1993 N N . VAL A 1 241 ? 27.313 7.196 -26.899 1.00 83.94 241 VAL A N 1
ATOM 1994 C CA . VAL A 1 241 ? 27.276 5.745 -26.654 1.00 83.94 241 VAL A CA 1
ATOM 1995 C C . VAL A 1 241 ? 27.794 5.425 -25.251 1.00 83.94 241 VAL A C 1
ATOM 1997 O O . VAL A 1 241 ? 27.127 4.683 -24.531 1.00 83.94 241 VAL A O 1
ATOM 2000 N N . LYS A 1 242 ? 28.914 6.029 -24.826 1.00 85.19 242 LYS A N 1
ATOM 2001 C CA . LYS A 1 242 ? 29.459 5.882 -23.465 1.00 85.19 242 LYS A CA 1
ATOM 2002 C C . LYS A 1 242 ? 28.452 6.323 -22.406 1.00 85.19 242 LYS A C 1
ATOM 2004 O O . LYS A 1 242 ? 28.152 5.546 -21.508 1.00 85.19 242 LYS A O 1
ATOM 2009 N N . LEU A 1 243 ? 27.855 7.507 -22.556 1.00 81.38 243 LEU A N 1
ATOM 2010 C CA . LEU A 1 243 ? 26.838 8.006 -21.627 1.00 81.38 243 LEU A CA 1
ATOM 2011 C C . LEU A 1 243 ? 25.624 7.070 -21.548 1.00 81.38 243 LEU A C 1
ATOM 2013 O O . LEU A 1 243 ? 25.154 6.761 -20.458 1.00 81.38 243 LEU A O 1
ATOM 2017 N N . LYS A 1 244 ? 25.135 6.560 -22.687 1.00 75.12 244 LYS A N 1
ATOM 2018 C CA . LYS A 1 244 ? 24.042 5.574 -22.700 1.00 75.12 244 LYS A CA 1
ATOM 2019 C C . LYS A 1 244 ? 24.419 4.267 -22.002 1.00 75.12 244 LYS A C 1
ATOM 2021 O O . LYS A 1 244 ? 23.584 3.730 -21.282 1.00 75.12 244 LYS A O 1
ATOM 2026 N N . LYS A 1 245 ? 25.639 3.757 -22.210 1.00 78.44 245 LYS A N 1
ATOM 2027 C CA . LYS A 1 245 ? 26.141 2.553 -21.527 1.00 78.44 245 LYS A CA 1
ATOM 2028 C C . LYS A 1 245 ? 26.259 2.782 -20.019 1.00 78.44 245 LYS A C 1
ATOM 2030 O O . LYS A 1 245 ? 25.780 1.946 -19.266 1.00 78.44 245 LYS A O 1
ATOM 2035 N N . LEU A 1 246 ? 26.796 3.927 -19.592 1.00 74.62 246 LEU A N 1
ATOM 2036 C CA . LEU A 1 246 ? 26.881 4.315 -18.181 1.00 74.62 246 LEU A CA 1
ATOM 2037 C C . LEU A 1 246 ? 25.496 4.416 -17.539 1.00 74.62 246 LEU A C 1
ATOM 2039 O O . LEU A 1 246 ? 25.272 3.818 -16.497 1.00 74.62 246 LEU A O 1
ATOM 2043 N N . LEU A 1 247 ? 24.540 5.090 -18.185 1.00 67.88 247 LEU A N 1
ATOM 2044 C CA . LEU A 1 247 ? 23.158 5.166 -17.701 1.00 67.88 247 LEU A CA 1
ATOM 2045 C C . LEU A 1 247 ? 22.498 3.783 -17.633 1.00 67.88 247 LEU A C 1
ATOM 2047 O O . LEU A 1 247 ? 21.810 3.486 -16.663 1.00 67.88 247 LEU A O 1
ATOM 2051 N N . LYS A 1 248 ? 22.713 2.922 -18.637 1.00 67.81 248 LYS A N 1
ATOM 2052 C CA . LYS A 1 248 ? 22.167 1.557 -18.660 1.00 67.81 248 LYS A CA 1
ATOM 2053 C C . LYS A 1 248 ? 22.764 0.694 -17.541 1.00 67.81 248 LYS A C 1
ATOM 2055 O O . LYS A 1 248 ? 22.001 0.087 -16.801 1.00 67.81 248 LYS A O 1
ATOM 2060 N N . SER A 1 249 ? 24.086 0.713 -17.379 1.00 66.75 249 SER A N 1
ATOM 2061 C CA . SER A 1 249 ? 24.807 0.002 -16.317 1.00 66.75 249 SER A CA 1
ATOM 2062 C C . SER A 1 249 ? 24.435 0.524 -14.927 1.00 66.75 249 SER A C 1
ATOM 2064 O O . SER A 1 249 ? 24.188 -0.268 -14.025 1.00 66.75 249 SER A O 1
ATOM 2066 N N . PHE A 1 250 ? 24.297 1.842 -14.762 1.00 58.72 250 PHE A N 1
ATOM 2067 C CA . PHE A 1 250 ? 23.780 2.454 -13.539 1.00 58.72 250 PHE A CA 1
ATOM 2068 C C . PHE A 1 250 ? 22.369 1.934 -13.241 1.00 58.72 250 PHE A C 1
ATOM 2070 O O . PHE A 1 250 ? 22.132 1.421 -12.159 1.00 58.72 250 PHE A O 1
ATOM 2077 N N . ILE A 1 251 ? 21.448 1.951 -14.209 1.00 54.25 251 ILE A N 1
ATOM 2078 C CA . ILE A 1 251 ? 20.092 1.405 -14.030 1.00 54.25 251 ILE A CA 1
ATOM 2079 C C . ILE A 1 251 ? 20.116 -0.096 -13.685 1.00 54.25 251 ILE A C 1
ATOM 2081 O O . ILE A 1 251 ? 19.359 -0.524 -12.817 1.00 54.25 251 ILE A O 1
ATOM 2085 N N . GLU A 1 252 ? 20.964 -0.899 -14.329 1.00 59.09 252 GLU A N 1
ATOM 2086 C CA . GLU A 1 252 ? 21.087 -2.345 -14.082 1.00 59.09 252 GLU A CA 1
ATOM 2087 C C . GLU A 1 252 ? 21.654 -2.651 -12.690 1.00 59.09 252 GLU A C 1
ATOM 2089 O O . GLU A 1 252 ? 21.017 -3.375 -11.926 1.00 59.09 252 GLU A O 1
ATOM 2094 N N . ASN A 1 253 ? 22.751 -2.000 -12.297 1.00 56.31 253 ASN A N 1
ATOM 2095 C CA . ASN A 1 253 ? 23.317 -2.098 -10.947 1.00 56.31 253 ASN A CA 1
ATOM 2096 C C . ASN A 1 253 ? 22.352 -1.589 -9.869 1.00 56.31 253 ASN A C 1
ATOM 2098 O O . ASN A 1 253 ? 22.440 -1.979 -8.698 1.00 56.31 253 ASN A O 1
ATOM 2102 N N . ILE A 1 254 ? 21.423 -0.703 -10.238 1.00 52.94 254 ILE A N 1
ATOM 2103 C CA . ILE A 1 254 ? 20.464 -0.138 -9.301 1.00 52.94 254 ILE A CA 1
ATOM 2104 C C . ILE A 1 254 ? 19.288 -1.081 -9.016 1.00 52.94 254 ILE A C 1
ATOM 2106 O O . ILE A 1 254 ? 18.805 -1.102 -7.886 1.00 52.94 254 ILE A O 1
ATOM 2110 N N . LYS A 1 255 ? 18.883 -1.932 -9.964 1.00 55.41 255 LYS A N 1
ATOM 2111 C CA . LYS A 1 255 ? 17.709 -2.816 -9.817 1.00 55.41 255 LYS A CA 1
ATOM 2112 C C . LYS A 1 255 ? 17.779 -3.804 -8.649 1.00 55.41 255 LYS A C 1
ATOM 2114 O O . LYS A 1 255 ? 16.731 -4.234 -8.173 1.00 55.41 255 LYS A O 1
ATOM 2119 N N . HIS A 1 256 ? 18.973 -4.135 -8.167 1.00 62.78 256 HIS A N 1
ATOM 2120 C CA . HIS A 1 256 ? 19.145 -5.103 -7.088 1.00 62.78 256 HIS A CA 1
ATOM 2121 C C . HIS A 1 256 ? 19.316 -4.405 -5.733 1.00 62.78 256 HIS A C 1
ATOM 2123 O O . HIS A 1 256 ? 20.337 -3.766 -5.457 1.00 62.78 256 HIS A O 1
ATOM 2129 N N . VAL A 1 257 ? 18.290 -4.519 -4.889 1.00 71.56 257 VAL A N 1
ATOM 2130 C CA . VAL A 1 257 ? 18.383 -4.283 -3.442 1.00 71.56 257 VAL A CA 1
ATOM 2131 C C . VAL A 1 257 ? 18.510 -5.658 -2.779 1.00 71.56 257 VAL A C 1
ATOM 2133 O O . VAL A 1 257 ? 17.649 -6.497 -3.051 1.00 71.56 257 VAL A O 1
ATOM 2136 N N . PRO A 1 258 ? 19.556 -5.916 -1.971 1.00 73.19 258 PRO A N 1
ATOM 2137 C CA . PRO A 1 258 ? 19.738 -7.209 -1.312 1.00 73.19 258 PRO A CA 1
ATOM 2138 C C . PRO A 1 258 ? 18.540 -7.573 -0.431 1.00 73.19 258 PRO A C 1
ATOM 2140 O O . PRO A 1 258 ? 17.982 -6.701 0.236 1.00 73.19 258 PRO A O 1
ATOM 2143 N N . LEU A 1 259 ? 18.167 -8.855 -0.398 1.00 75.69 259 LEU A N 1
ATOM 2144 C CA . LEU A 1 259 ? 17.087 -9.341 0.472 1.00 75.69 259 LEU A CA 1
ATOM 2145 C C . LEU A 1 259 ? 17.418 -9.133 1.958 1.00 75.69 259 LEU A C 1
ATOM 2147 O O . LEU A 1 259 ? 16.536 -8.735 2.709 1.00 75.69 259 LEU A O 1
ATOM 2151 N N . SER A 1 260 ? 18.694 -9.254 2.342 1.00 75.12 260 SER A N 1
ATOM 2152 C CA . SER A 1 260 ? 19.192 -8.965 3.700 1.00 75.12 260 SER A CA 1
ATOM 2153 C C . SER A 1 260 ? 18.961 -7.523 4.163 1.00 75.12 260 SER A C 1
ATOM 2155 O O . SER A 1 260 ? 19.090 -7.210 5.335 1.00 75.12 260 SER A O 1
ATOM 2157 N N . SER A 1 261 ? 18.585 -6.604 3.267 1.00 77.50 261 SER A N 1
ATOM 2158 C CA . SER A 1 261 ? 18.193 -5.250 3.679 1.00 77.50 261 SER A CA 1
ATOM 2159 C C . SER A 1 261 ? 16.814 -5.190 4.353 1.00 77.50 261 SER A C 1
ATOM 2161 O O . SER A 1 261 ? 16.430 -4.114 4.804 1.00 77.50 261 SER A O 1
ATOM 2163 N N . TYR A 1 262 ? 16.064 -6.296 4.383 1.00 79.25 262 TYR A N 1
ATOM 2164 C CA . TYR A 1 262 ? 14.680 -6.380 4.861 1.00 79.25 262 TYR A CA 1
ATOM 2165 C C . TYR A 1 262 ? 14.502 -7.408 5.984 1.00 79.25 262 TYR A C 1
ATOM 2167 O O . TYR A 1 262 ? 13.523 -8.148 5.996 1.00 79.25 262 TYR A O 1
ATOM 2175 N N . GLU A 1 263 ? 15.454 -7.467 6.911 1.00 80.00 263 GLU A N 1
ATOM 2176 C CA . GLU A 1 263 ? 15.365 -8.332 8.090 1.00 80.00 263 GLU A CA 1
ATOM 2177 C C . GLU A 1 263 ? 14.194 -7.936 9.004 1.00 80.00 263 GLU A C 1
ATOM 2179 O O . GLU A 1 263 ? 13.867 -6.751 9.154 1.00 80.00 263 GLU A O 1
ATOM 2184 N N . TRP A 1 264 ? 13.549 -8.951 9.582 1.00 80.56 264 TRP A N 1
ATOM 2185 C CA . TRP A 1 264 ? 12.436 -8.797 10.513 1.00 80.56 264 TRP A CA 1
ATOM 2186 C C . TRP A 1 264 ? 12.955 -8.567 11.933 1.00 80.56 264 TRP A C 1
ATOM 2188 O O . TRP A 1 264 ? 13.835 -9.291 12.389 1.00 80.56 264 TRP A O 1
ATOM 2198 N N . ASP A 1 265 ? 12.399 -7.574 12.621 1.00 80.75 265 ASP A N 1
ATOM 2199 C CA . ASP A 1 265 ? 12.654 -7.312 14.034 1.00 80.75 265 ASP A CA 1
ATOM 2200 C C . ASP A 1 265 ? 11.554 -7.964 14.876 1.00 80.75 265 ASP A C 1
ATOM 2202 O O . ASP A 1 265 ? 10.410 -7.497 14.897 1.00 80.75 265 ASP A O 1
ATOM 2206 N N . TYR A 1 266 ? 11.915 -9.044 15.569 1.00 80.19 266 TYR A N 1
ATOM 2207 C CA . TYR A 1 266 ? 11.009 -9.803 16.430 1.00 80.19 266 TYR A CA 1
ATOM 2208 C C . TYR A 1 266 ? 10.667 -9.079 17.743 1.00 80.19 266 TYR A C 1
ATOM 2210 O O . TYR A 1 266 ? 9.656 -9.402 18.355 1.00 80.19 266 TYR A O 1
ATO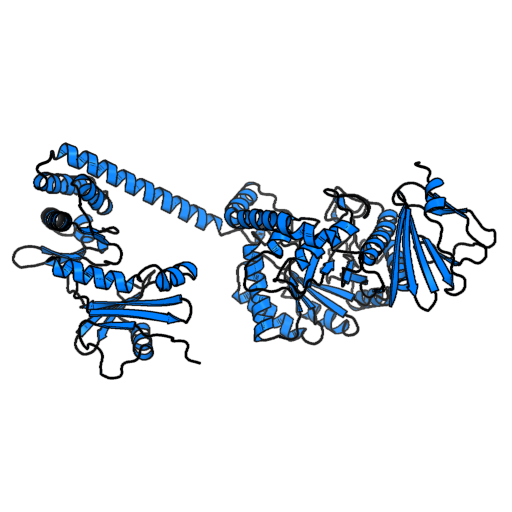M 2218 N N . HIS A 1 267 ? 11.438 -8.069 18.171 1.00 79.62 267 HIS A N 1
ATOM 2219 C CA . HIS A 1 267 ? 11.089 -7.298 19.370 1.00 79.62 267 HIS A CA 1
ATOM 2220 C C . HIS A 1 267 ? 9.963 -6.300 19.094 1.00 79.62 267 HIS A C 1
ATOM 2222 O O . HIS A 1 267 ? 9.041 -6.148 19.891 1.00 79.62 267 HIS A O 1
ATOM 2228 N N . SER A 1 268 ? 10.021 -5.604 17.956 1.00 74.38 268 SER A N 1
ATOM 2229 C CA . SER A 1 268 ? 9.018 -4.592 17.604 1.00 74.38 268 SER A CA 1
ATOM 2230 C C . SER A 1 268 ? 7.943 -5.085 16.621 1.00 74.38 268 SER A C 1
ATOM 2232 O O . SER A 1 268 ? 7.041 -4.315 16.281 1.00 74.38 268 SER A O 1
ATOM 2234 N N . ASN A 1 269 ? 8.006 -6.355 16.195 1.00 78.50 269 ASN A N 1
ATOM 2235 C CA . ASN A 1 269 ? 7.109 -7.002 15.223 1.00 78.50 269 ASN A CA 1
ATOM 2236 C C . ASN A 1 269 ? 6.979 -6.232 13.897 1.00 78.50 269 ASN A C 1
ATOM 2238 O O . ASN A 1 269 ? 5.889 -6.029 13.355 1.00 78.50 269 ASN A O 1
ATOM 2242 N N . GLN A 1 270 ? 8.111 -5.770 13.363 1.00 80.94 270 GLN A N 1
ATOM 2243 C CA . GLN A 1 270 ? 8.165 -5.005 12.115 1.00 80.94 270 GLN A CA 1
ATOM 2244 C C . GLN A 1 270 ? 9.514 -5.179 11.405 1.00 80.94 270 GLN A C 1
ATOM 2246 O O . GLN A 1 270 ? 10.499 -5.559 12.022 1.00 80.94 270 GLN A O 1
ATOM 2251 N N . PRO A 1 271 ? 9.640 -4.825 10.116 1.00 83.19 271 PRO A N 1
ATOM 2252 C CA . PRO A 1 271 ? 10.940 -4.823 9.454 1.00 83.19 271 PRO A CA 1
ATOM 2253 C C . PRO A 1 271 ? 11.888 -3.763 10.034 1.00 83.19 271 PRO A C 1
ATOM 2255 O O . PRO A 1 271 ? 11.468 -2.631 10.336 1.00 83.19 271 PRO A O 1
ATOM 2258 N N . HIS A 1 272 ? 13.182 -4.087 10.088 1.00 84.12 272 HIS A N 1
ATOM 2259 C CA . HIS A 1 272 ? 14.224 -3.148 10.490 1.00 84.12 272 HIS A CA 1
ATOM 2260 C C . HIS A 1 272 ? 14.259 -1.904 9.594 1.00 84.12 272 HIS A C 1
ATOM 2262 O O . HIS A 1 272 ? 13.975 -1.913 8.390 1.00 84.12 272 HIS A O 1
ATOM 2268 N N . THR A 1 273 ? 14.646 -0.776 10.189 1.00 83.19 273 THR A N 1
ATOM 2269 C CA . THR A 1 273 ? 14.841 0.453 9.422 1.00 83.19 273 THR A CA 1
ATOM 2270 C C . THR A 1 273 ? 16.079 0.341 8.537 1.00 83.19 273 THR A C 1
ATOM 2272 O O . THR A 1 273 ? 17.152 -0.083 8.960 1.00 83.19 273 THR A O 1
ATOM 2275 N N . LEU A 1 274 ? 15.961 0.785 7.284 1.00 81.88 274 LEU A N 1
ATOM 2276 C CA . LEU A 1 274 ? 17.109 0.854 6.382 1.00 81.88 274 LEU A CA 1
ATOM 2277 C C . LEU A 1 274 ? 18.129 1.851 6.960 1.00 81.88 274 LEU A C 1
ATOM 2279 O O . LEU A 1 274 ? 17.848 3.050 7.007 1.00 81.88 274 LEU A O 1
ATOM 2283 N N . LYS A 1 275 ? 19.311 1.399 7.395 1.00 76.06 275 LYS A N 1
ATOM 2284 C CA . LYS A 1 275 ? 20.339 2.285 7.986 1.00 76.06 275 LYS A CA 1
ATOM 2285 C C . LYS A 1 275 ? 21.233 2.950 6.925 1.00 76.06 275 LYS A C 1
ATOM 2287 O O . LYS A 1 275 ? 21.554 4.131 7.032 1.00 76.06 275 LYS A O 1
ATOM 2292 N N . SER A 1 276 ? 21.556 2.250 5.833 1.00 82.38 276 SER A N 1
ATOM 2293 C CA . SER A 1 276 ? 22.507 2.730 4.813 1.00 82.38 276 SER A CA 1
ATOM 2294 C C . SER A 1 276 ? 21.996 3.927 3.990 1.00 82.38 276 SER A C 1
ATOM 2296 O O . SER A 1 276 ? 21.053 3.814 3.200 1.00 82.38 276 SER A O 1
ATOM 2298 N N . LYS A 1 277 ? 22.680 5.079 4.097 1.00 81.94 277 LYS A N 1
ATOM 2299 C CA . LYS A 1 277 ? 22.407 6.288 3.289 1.00 81.94 277 LYS A CA 1
ATOM 2300 C C . LYS A 1 277 ? 22.598 6.035 1.788 1.00 81.94 277 LYS A C 1
ATOM 2302 O O . LYS A 1 277 ? 21.780 6.470 0.979 1.00 81.94 277 LYS A O 1
ATOM 2307 N N . LYS A 1 278 ? 23.627 5.262 1.414 1.00 80.31 278 LYS A N 1
ATOM 2308 C CA . LYS A 1 278 ? 23.893 4.859 0.021 1.00 80.31 278 LYS A CA 1
ATOM 2309 C C . LYS A 1 278 ? 22.717 4.070 -0.560 1.00 80.31 278 LYS A C 1
ATOM 2311 O O . LYS A 1 278 ? 22.278 4.357 -1.673 1.00 80.31 278 LYS A O 1
ATOM 2316 N N . LEU A 1 279 ? 22.160 3.135 0.216 1.00 79.69 279 LEU A N 1
ATOM 2317 C CA . LEU A 1 279 ? 20.983 2.366 -0.188 1.00 79.69 279 LEU A CA 1
ATOM 2318 C C . LEU A 1 279 ? 19.731 3.249 -0.303 1.00 79.69 279 LEU A C 1
ATOM 2320 O O . LEU A 1 279 ? 19.004 3.152 -1.289 1.00 79.69 279 LEU A O 1
ATOM 2324 N N . LYS A 1 280 ? 19.497 4.162 0.648 1.00 82.06 280 LYS A N 1
ATOM 2325 C CA . LYS A 1 280 ? 18.366 5.107 0.581 1.00 82.06 280 LYS A CA 1
ATOM 2326 C C . LYS A 1 280 ? 18.403 5.966 -0.683 1.00 82.06 280 LYS A C 1
ATOM 2328 O O . LYS A 1 280 ? 17.376 6.097 -1.350 1.00 82.06 280 LYS A O 1
ATOM 2333 N N . ASN A 1 281 ? 19.578 6.488 -1.038 1.00 80.31 281 ASN A N 1
ATOM 2334 C CA . ASN A 1 281 ? 19.772 7.275 -2.257 1.00 80.31 281 ASN A CA 1
ATOM 2335 C C . ASN A 1 281 ? 19.513 6.428 -3.511 1.00 80.31 281 ASN A C 1
ATOM 2337 O O . ASN A 1 281 ? 18.792 6.855 -4.409 1.00 80.31 281 ASN A O 1
ATOM 2341 N N . LYS A 1 282 ? 20.023 5.191 -3.538 1.00 78.94 282 LYS A N 1
ATOM 2342 C CA . LYS A 1 282 ? 19.768 4.219 -4.612 1.00 78.94 282 LYS A CA 1
ATOM 2343 C C . LYS A 1 282 ? 18.265 3.995 -4.827 1.00 78.94 282 LYS A C 1
ATOM 2345 O O . LYS A 1 282 ? 17.774 4.116 -5.947 1.00 78.94 282 LYS A O 1
ATOM 2350 N N . ILE A 1 283 ? 17.526 3.745 -3.743 1.00 80.56 283 ILE A N 1
ATOM 2351 C CA . ILE A 1 283 ? 16.069 3.555 -3.777 1.00 80.56 283 ILE A CA 1
ATOM 2352 C C . ILE A 1 283 ? 15.351 4.830 -4.234 1.00 80.56 283 ILE A C 1
ATOM 2354 O O . ILE A 1 283 ? 14.387 4.755 -4.991 1.00 80.56 283 ILE A O 1
ATOM 2358 N N . PHE A 1 284 ? 15.803 6.007 -3.795 1.00 81.06 284 PHE A N 1
ATOM 2359 C CA . PHE A 1 284 ? 15.229 7.276 -4.239 1.00 81.06 284 PHE A CA 1
ATOM 2360 C C . PHE A 1 284 ? 15.317 7.444 -5.763 1.00 81.06 284 PHE A C 1
ATOM 2362 O O . PHE A 1 284 ? 14.302 7.740 -6.392 1.00 81.06 284 PHE A O 1
ATOM 2369 N N . PHE A 1 285 ? 16.481 7.176 -6.365 1.00 75.44 285 PHE A N 1
ATOM 2370 C CA . PHE A 1 285 ? 16.644 7.258 -7.819 1.00 75.44 285 PHE A CA 1
ATOM 2371 C C . PHE A 1 285 ? 15.796 6.222 -8.574 1.00 75.44 285 PHE A C 1
ATOM 2373 O O . PHE A 1 285 ? 15.216 6.563 -9.604 1.00 75.44 285 PHE A O 1
ATOM 2380 N N . LEU A 1 286 ? 15.645 4.997 -8.051 1.00 74.31 286 LEU A N 1
ATOM 2381 C CA . LEU A 1 286 ? 14.722 4.000 -8.624 1.00 74.31 286 LEU A CA 1
ATOM 2382 C C . LEU A 1 286 ? 13.280 4.490 -8.646 1.00 74.31 286 LEU A C 1
ATOM 2384 O O . LEU A 1 286 ? 12.566 4.319 -9.633 1.00 74.31 286 LEU A O 1
ATOM 2388 N N . ALA A 1 287 ? 12.854 5.083 -7.535 1.00 81.56 287 ALA A N 1
ATOM 2389 C CA . ALA A 1 287 ? 11.485 5.515 -7.340 1.00 81.56 287 ALA A CA 1
ATOM 2390 C C . ALA A 1 287 ? 11.185 6.865 -8.003 1.00 81.56 287 ALA A C 1
ATOM 2392 O O . ALA A 1 287 ? 10.023 7.253 -8.030 1.00 81.56 287 ALA A O 1
ATOM 2393 N N . PHE A 1 288 ? 12.177 7.572 -8.563 1.00 79.56 288 PHE A N 1
ATOM 2394 C CA . PHE A 1 288 ? 12.044 8.957 -9.032 1.00 79.56 288 PHE A CA 1
ATOM 2395 C C . PHE A 1 288 ? 10.816 9.182 -9.930 1.00 79.56 288 PHE A C 1
ATOM 2397 O O . PHE A 1 288 ? 9.948 9.995 -9.613 1.00 79.56 288 PHE A O 1
ATOM 2404 N N . PHE A 1 289 ? 10.671 8.396 -11.002 1.00 77.75 289 PHE A N 1
ATOM 2405 C CA . PHE A 1 289 ? 9.516 8.509 -11.902 1.00 77.75 289 PHE A CA 1
ATOM 2406 C C . PHE A 1 289 ? 8.191 8.094 -11.251 1.00 77.75 289 PHE A C 1
ATOM 2408 O O . PHE A 1 289 ? 7.138 8.609 -11.625 1.00 77.75 289 PHE A O 1
ATOM 2415 N N . SER A 1 290 ? 8.215 7.169 -10.289 1.00 84.56 290 SER A N 1
ATOM 2416 C CA . SER A 1 290 ? 7.015 6.828 -9.519 1.00 84.56 290 SER A CA 1
ATOM 2417 C C . SER A 1 290 ? 6.638 7.953 -8.553 1.00 84.56 290 SER A C 1
ATOM 2419 O O . SER A 1 290 ? 5.450 8.209 -8.368 1.00 84.56 290 SER A O 1
ATOM 2421 N N . ASN A 1 291 ? 7.618 8.646 -7.974 1.00 85.94 291 ASN A N 1
ATOM 2422 C CA . ASN A 1 291 ? 7.403 9.751 -7.043 1.00 85.94 291 ASN A CA 1
ATOM 2423 C C . ASN A 1 291 ? 6.808 10.972 -7.754 1.00 85.94 291 ASN A C 1
ATOM 2425 O O . ASN A 1 291 ? 5.914 11.608 -7.209 1.00 85.94 291 ASN A O 1
ATOM 2429 N N . LEU A 1 292 ? 7.188 11.243 -9.009 1.00 89.88 292 LEU A N 1
ATOM 2430 C CA . LEU A 1 292 ? 6.521 12.276 -9.816 1.00 89.88 292 LEU A CA 1
ATOM 2431 C C . LEU A 1 292 ? 5.009 12.027 -9.947 1.00 89.88 292 LEU A C 1
ATOM 2433 O O . LEU A 1 292 ? 4.214 12.959 -9.889 1.00 89.88 292 LEU A O 1
ATOM 2437 N N . LYS A 1 293 ? 4.582 10.763 -10.058 1.00 92.94 293 LYS A N 1
ATOM 2438 C CA . LYS A 1 293 ? 3.151 10.419 -10.118 1.00 92.94 293 LYS A CA 1
ATOM 2439 C C . LYS A 1 293 ? 2.429 10.695 -8.801 1.00 92.94 293 LYS A C 1
ATOM 2441 O O . LYS A 1 293 ? 1.231 10.948 -8.835 1.00 92.94 293 LYS A O 1
ATOM 2446 N N . ILE A 1 294 ? 3.130 10.627 -7.664 1.00 95.62 294 ILE A N 1
ATOM 2447 C CA . ILE A 1 294 ? 2.571 11.009 -6.360 1.00 95.62 294 ILE A CA 1
ATOM 2448 C C . ILE A 1 294 ? 2.225 12.496 -6.379 1.00 95.62 294 ILE A C 1
ATOM 2450 O O . ILE A 1 294 ? 1.108 12.857 -6.026 1.00 95.62 294 ILE A O 1
ATOM 2454 N N . ILE A 1 295 ? 3.133 13.337 -6.880 1.00 95.06 295 ILE A N 1
ATOM 2455 C CA . ILE A 1 295 ? 2.910 14.783 -6.995 1.00 95.06 295 ILE A CA 1
ATOM 2456 C C . ILE A 1 295 ? 1.677 15.067 -7.860 1.00 95.06 295 ILE A C 1
ATOM 2458 O O . ILE A 1 295 ? 0.763 15.743 -7.403 1.00 95.06 295 ILE A O 1
ATOM 2462 N N . PHE A 1 296 ? 1.592 14.491 -9.064 1.00 95.00 296 PHE A N 1
ATOM 2463 C CA . PHE A 1 296 ? 0.433 14.705 -9.942 1.00 95.00 296 PHE A CA 1
ATOM 2464 C C . PHE A 1 296 ? -0.886 14.219 -9.331 1.00 95.00 296 PHE A C 1
ATOM 2466 O O . PHE A 1 296 ? -1.894 14.915 -9.427 1.00 95.00 296 PHE A O 1
ATOM 2473 N N . ALA A 1 297 ? -0.886 13.053 -8.678 1.00 96.94 297 ALA A N 1
ATOM 2474 C CA . ALA A 1 297 ? -2.073 12.548 -7.993 1.00 96.94 297 ALA A CA 1
ATOM 2475 C C . ALA A 1 297 ? -2.490 13.453 -6.823 1.00 96.94 297 ALA A C 1
ATOM 2477 O O . ALA A 1 297 ? -3.680 13.660 -6.614 1.00 96.94 297 ALA A O 1
ATOM 2478 N N . THR A 1 298 ? -1.522 14.021 -6.100 1.00 97.06 298 THR A N 1
ATOM 2479 C CA . THR A 1 298 ? -1.771 14.962 -4.998 1.00 97.06 298 THR A CA 1
ATOM 2480 C C . THR A 1 298 ? -2.351 16.273 -5.516 1.00 97.06 298 THR A C 1
ATOM 2482 O O . THR A 1 298 ? -3.354 16.737 -4.993 1.00 97.06 298 THR A O 1
ATOM 2485 N N . LEU A 1 299 ? -1.782 16.841 -6.585 1.00 97.00 299 LEU A N 1
ATOM 2486 C CA . LEU A 1 299 ? -2.314 18.055 -7.214 1.00 97.00 299 LEU A CA 1
ATOM 2487 C C . LEU A 1 299 ? -3.756 17.849 -7.688 1.00 97.00 299 LEU A C 1
ATOM 2489 O O . LEU A 1 299 ? -4.609 18.698 -7.452 1.00 97.00 299 LEU A O 1
ATOM 2493 N N . TYR A 1 300 ? -4.043 16.696 -8.296 1.00 96.44 300 TYR A N 1
ATOM 2494 C CA . TYR A 1 300 ? -5.405 16.335 -8.673 1.00 96.44 300 TYR A CA 1
ATOM 2495 C C . TYR A 1 300 ? -6.325 16.212 -7.448 1.00 96.44 300 TYR A C 1
ATOM 2497 O O . TYR A 1 300 ? -7.423 16.768 -7.450 1.00 96.44 300 TYR A O 1
ATOM 2505 N N . ALA A 1 301 ? -5.869 15.546 -6.381 1.00 96.44 301 ALA A N 1
ATOM 2506 C CA . ALA A 1 301 ? -6.616 15.417 -5.133 1.00 96.44 301 ALA A CA 1
ATOM 2507 C C . ALA A 1 301 ? -6.934 16.781 -4.501 1.00 96.44 301 ALA A C 1
ATOM 2509 O O . ALA A 1 301 ? -8.062 16.982 -4.066 1.00 96.44 301 ALA A O 1
ATOM 2510 N N . CYS A 1 302 ? -6.000 17.737 -4.521 1.00 95.44 302 CYS A N 1
ATOM 2511 C CA . CYS A 1 302 ? -6.228 19.095 -4.021 1.00 95.44 302 CYS A CA 1
ATOM 2512 C C . CYS A 1 302 ? -7.343 19.838 -4.772 1.00 95.44 302 CYS A C 1
ATOM 2514 O O . CYS A 1 302 ? -7.970 20.717 -4.192 1.00 95.44 302 CYS A O 1
ATOM 2516 N N . VAL A 1 303 ? -7.611 19.485 -6.032 1.00 95.94 303 VAL A N 1
ATOM 2517 C CA . VAL A 1 303 ? -8.706 20.076 -6.815 1.00 95.94 303 VAL A CA 1
ATOM 2518 C C . VAL A 1 303 ? -10.035 19.382 -6.513 1.00 95.94 303 VAL A C 1
ATOM 2520 O O . VAL A 1 303 ? -11.046 20.049 -6.310 1.00 95.94 303 VAL A O 1
ATOM 2523 N N . VAL A 1 304 ? -10.058 18.045 -6.469 1.00 95.94 304 VAL A N 1
ATOM 2524 C CA . VAL A 1 304 ? -11.326 17.297 -6.377 1.00 95.94 304 VAL A CA 1
ATOM 2525 C C . VAL A 1 304 ? -11.780 17.018 -4.946 1.00 95.94 304 VAL A C 1
ATOM 2527 O O . VAL A 1 304 ? -12.975 17.059 -4.668 1.00 95.94 304 VAL A O 1
ATOM 2530 N N . ALA A 1 305 ? -10.860 16.736 -4.022 1.00 94.50 305 ALA A N 1
ATOM 2531 C CA . ALA A 1 305 ? -11.197 16.300 -2.670 1.00 94.50 305 ALA A CA 1
ATOM 2532 C C . ALA A 1 305 ? -11.932 17.366 -1.836 1.00 94.50 305 ALA A C 1
ATOM 2534 O O . ALA A 1 305 ? -12.867 16.971 -1.137 1.00 94.50 305 ALA A O 1
ATOM 2535 N N . PRO A 1 306 ? -11.617 18.681 -1.916 1.00 95.31 306 PRO A N 1
ATOM 2536 C CA . PRO A 1 306 ? -12.340 19.699 -1.148 1.00 95.31 306 PRO A CA 1
ATOM 2537 C C . PRO A 1 306 ? -13.845 19.715 -1.425 1.00 95.31 306 PRO A C 1
ATOM 2539 O O . PRO A 1 306 ? -14.638 19.820 -0.494 1.00 95.31 306 PRO A O 1
ATOM 2542 N N . TYR A 1 307 ? -14.254 19.524 -2.683 1.00 95.19 307 TYR A N 1
ATOM 2543 C CA . TYR A 1 307 ? -15.670 19.447 -3.047 1.00 95.19 307 TYR A CA 1
ATOM 2544 C C . TYR A 1 307 ? -16.387 18.293 -2.332 1.00 95.19 307 TYR A C 1
ATOM 2546 O O . TYR A 1 307 ? -17.476 18.478 -1.787 1.00 95.19 307 TYR A O 1
ATOM 2554 N N . PHE A 1 308 ? -15.768 17.108 -2.290 1.00 94.69 308 PHE A N 1
ATOM 2555 C CA . PHE A 1 308 ? -16.337 15.966 -1.575 1.00 94.69 308 PHE A CA 1
ATOM 2556 C C . PHE A 1 308 ? -16.282 16.162 -0.064 1.00 94.69 308 PHE A C 1
ATOM 2558 O O . PHE A 1 308 ? -17.247 15.813 0.600 1.00 94.69 308 PHE A O 1
ATOM 2565 N N . PHE A 1 309 ? -15.209 16.750 0.467 1.00 94.38 309 PHE A N 1
ATOM 2566 C CA . PHE A 1 309 ? -15.025 16.991 1.898 1.00 94.38 309 PHE A CA 1
ATOM 2567 C C . PHE A 1 309 ? -16.063 17.968 2.462 1.00 94.38 309 PHE A C 1
ATOM 2569 O O . PHE A 1 309 ? -16.679 17.689 3.486 1.00 94.38 309 PHE A O 1
ATOM 2576 N N . LEU A 1 310 ? -16.320 19.079 1.765 1.00 92.62 310 LEU A N 1
ATOM 2577 C CA . LEU A 1 310 ? -17.325 20.071 2.170 1.00 92.62 310 LEU A CA 1
ATOM 2578 C C . LEU A 1 310 ? -18.755 19.518 2.104 1.00 92.62 310 LEU A C 1
ATOM 2580 O O . LEU A 1 310 ? -19.624 19.943 2.861 1.00 92.62 310 LEU A O 1
ATOM 2584 N N . ARG A 1 311 ? -19.004 18.552 1.213 1.00 88.19 311 ARG A N 1
ATOM 2585 C CA . ARG A 1 311 ? -20.292 17.848 1.094 1.00 88.19 311 ARG A CA 1
ATOM 2586 C C . ARG A 1 311 ? -20.390 16.609 1.982 1.00 88.19 311 ARG A C 1
ATOM 2588 O O . ARG A 1 311 ? -21.451 15.989 2.056 1.00 88.19 311 ARG A O 1
ATOM 2595 N N . ASP A 1 312 ? -19.304 16.238 2.647 1.00 82.00 312 ASP A N 1
ATOM 2596 C CA . ASP A 1 312 ? -19.243 15.094 3.540 1.00 82.00 312 ASP A CA 1
ATOM 2597 C C . ASP A 1 312 ? -19.827 15.492 4.897 1.00 82.00 312 ASP A C 1
ATOM 2599 O O . ASP A 1 312 ? -19.106 15.919 5.801 1.00 82.00 312 ASP A O 1
ATOM 2603 N N . LYS A 1 313 ? -21.155 15.408 5.016 1.00 76.31 313 LYS A N 1
ATOM 2604 C CA . LYS A 1 313 ? -21.855 15.608 6.288 1.00 76.31 313 LYS A CA 1
ATOM 2605 C C . LYS A 1 313 ? -21.563 14.451 7.249 1.00 76.31 313 LYS A C 1
ATOM 2607 O O . LYS A 1 313 ? -21.215 13.336 6.837 1.00 76.31 313 LYS A O 1
ATOM 2612 N N . GLU A 1 314 ? -21.675 14.719 8.543 1.00 72.31 314 GLU A N 1
ATOM 2613 C CA . GLU A 1 314 ? -21.708 13.658 9.549 1.00 72.31 314 GLU A CA 1
ATOM 2614 C C . GLU A 1 314 ? -22.913 12.756 9.274 1.00 72.31 314 GLU A C 1
ATOM 2616 O O . GLU A 1 314 ? -23.984 13.230 8.895 1.00 72.31 314 GLU A O 1
ATOM 2621 N N . SER A 1 315 ? -22.690 11.445 9.344 1.00 75.12 315 SER A N 1
ATOM 2622 C CA . SER A 1 315 ? -23.739 10.455 9.128 1.00 75.12 315 SER A CA 1
ATOM 2623 C C . SER A 1 315 ? -24.012 9.783 10.458 1.00 75.12 315 SER A C 1
ATOM 2625 O O . SER A 1 315 ? -23.280 8.874 10.851 1.00 75.12 315 SER A O 1
ATOM 2627 N N . PHE A 1 316 ? -25.040 10.270 11.133 1.00 81.50 316 PHE A N 1
ATOM 2628 C CA . PHE A 1 316 ? -25.630 9.599 12.279 1.00 81.50 316 PHE A CA 1
ATOM 2629 C C . PHE A 1 316 ? -26.598 8.512 11.791 1.00 81.50 316 PHE A C 1
ATOM 2631 O O . PHE A 1 316 ? -26.767 8.327 10.581 1.00 81.50 316 PHE A O 1
ATOM 2638 N N . GLU A 1 317 ? -27.186 7.765 12.717 1.00 86.50 317 GLU A N 1
ATOM 2639 C CA . GLU A 1 317 ? -28.050 6.609 12.458 1.00 86.50 317 GLU A CA 1
ATOM 2640 C C . GLU A 1 317 ? -27.299 5.405 11.864 1.00 86.50 317 GLU A C 1
ATOM 2642 O O . GLU A 1 317 ? -27.785 4.692 10.981 1.00 86.50 317 GLU A O 1
ATOM 2647 N N . LYS A 1 318 ? -26.065 5.173 12.330 1.00 87.38 318 LYS A N 1
ATOM 2648 C CA . LYS A 1 318 ? -25.269 3.995 11.964 1.00 87.38 318 LYS A CA 1
ATOM 2649 C C . LYS A 1 318 ? -25.205 3.011 13.122 1.00 87.38 318 LYS A C 1
ATOM 2651 O O . LYS A 1 318 ? -24.811 3.387 14.223 1.00 87.38 318 LYS A O 1
ATOM 2656 N N . LYS A 1 319 ? -25.540 1.748 12.833 1.00 94.31 319 LYS A N 1
ATOM 2657 C CA . LYS A 1 319 ? -25.300 0.627 13.744 1.00 94.31 319 LYS A CA 1
ATOM 2658 C C . LYS A 1 319 ? -23.800 0.506 14.015 1.00 94.31 319 LYS A C 1
ATOM 2660 O O . LYS A 1 319 ? -22.994 0.602 13.090 1.00 94.31 319 LYS A O 1
ATOM 2665 N N . ILE A 1 320 ? -23.449 0.293 15.273 1.00 96.56 320 ILE A N 1
ATOM 2666 C CA . ILE A 1 320 ? -22.081 0.103 15.735 1.00 96.56 320 ILE A CA 1
ATOM 2667 C C . ILE A 1 320 ? -21.746 -1.388 15.615 1.00 96.56 320 ILE A C 1
ATOM 2669 O O . ILE A 1 320 ? -22.105 -2.191 16.471 1.00 96.56 320 ILE A O 1
ATOM 2673 N N . ASP A 1 321 ? -21.084 -1.748 14.515 1.00 95.69 321 ASP A N 1
ATOM 2674 C CA . ASP A 1 321 ? -20.585 -3.096 14.191 1.00 95.69 321 ASP A CA 1
ATOM 2675 C C . ASP A 1 321 ? -19.070 -3.095 13.891 1.00 95.69 321 ASP A C 1
ATOM 2677 O O . ASP A 1 321 ? -18.533 -4.037 13.310 1.00 95.69 321 ASP A O 1
ATOM 2681 N N . SER A 1 322 ? -18.372 -2.013 14.252 1.00 96.94 322 SER A N 1
ATOM 2682 C CA . SER A 1 322 ? -17.056 -1.670 13.700 1.00 96.94 322 SER A CA 1
ATOM 2683 C C . SER A 1 322 ? -15.861 -1.990 14.602 1.00 96.94 322 SER A C 1
ATOM 2685 O O . SER A 1 322 ? -14.724 -1.829 14.151 1.00 96.94 322 SER A O 1
ATOM 2687 N N . PHE A 1 323 ? -16.079 -2.427 15.846 1.00 98.44 323 PHE A N 1
ATOM 2688 C CA . PHE A 1 323 ? -14.999 -2.778 16.772 1.00 98.44 323 PHE A CA 1
ATOM 2689 C C . PHE A 1 323 ? -14.269 -4.031 16.306 1.00 98.44 323 PHE A C 1
ATOM 2691 O O . PHE A 1 323 ? -14.898 -5.068 16.099 1.00 98.44 323 PHE A O 1
ATOM 2698 N N . GLY A 1 324 ? -12.951 -3.943 16.164 1.00 98.19 324 GLY A N 1
ATOM 2699 C CA . GLY A 1 324 ? -12.123 -5.072 15.783 1.00 98.19 324 GLY A CA 1
ATOM 2700 C C . GLY A 1 324 ? -10.781 -5.106 16.493 1.00 98.19 324 GLY A C 1
ATOM 2701 O O . GLY A 1 324 ? -10.303 -4.117 17.058 1.00 98.19 324 GLY A O 1
ATOM 2702 N N . LEU A 1 325 ? -10.152 -6.272 16.433 1.00 98.56 325 LEU A N 1
ATOM 2703 C CA . LEU A 1 325 ? -8.887 -6.548 17.095 1.00 98.56 325 LEU A CA 1
ATOM 2704 C C . LEU A 1 325 ? -7.926 -7.256 16.142 1.00 98.56 325 LEU A C 1
ATOM 2706 O O . LEU A 1 325 ? -8.286 -8.224 15.475 1.00 98.56 325 LEU A O 1
ATOM 2710 N N . CYS A 1 326 ? -6.692 -6.766 16.069 1.00 97.88 326 CYS A N 1
ATOM 2711 C CA . CYS A 1 326 ? -5.619 -7.466 15.378 1.00 97.88 326 CYS A CA 1
ATOM 2712 C C . CYS A 1 326 ? -5.024 -8.532 16.297 1.00 97.88 326 CYS A C 1
ATOM 2714 O O . CYS A 1 326 ? -4.617 -8.229 17.423 1.00 97.88 326 CYS A O 1
ATOM 2716 N N . VAL A 1 327 ? -4.908 -9.752 15.781 1.00 96.75 327 VAL A N 1
ATOM 2717 C CA . VAL A 1 327 ? -4.315 -10.895 16.472 1.00 96.75 327 VAL A CA 1
ATOM 2718 C C . VAL A 1 327 ? -3.278 -11.523 15.551 1.00 96.75 327 VAL A C 1
ATOM 2720 O O . VAL A 1 327 ? -3.595 -11.969 14.447 1.00 96.75 327 VAL A O 1
ATOM 2723 N N . ASN A 1 328 ? -2.023 -11.524 15.991 1.00 90.31 328 ASN A N 1
ATOM 2724 C CA . ASN A 1 328 ? -0.938 -12.160 15.259 1.00 90.31 328 ASN A CA 1
ATOM 2725 C C . ASN A 1 328 ? -0.545 -13.470 15.932 1.00 90.31 328 ASN A C 1
ATOM 2727 O O . ASN A 1 328 ? -0.505 -13.563 17.157 1.00 90.31 328 ASN A O 1
ATOM 2731 N N . ILE A 1 329 ? -0.165 -14.436 15.103 1.00 88.38 329 ILE A N 1
ATOM 2732 C CA . ILE A 1 329 ? 0.563 -15.626 15.528 1.00 88.38 329 ILE A CA 1
ATOM 2733 C C . ILE A 1 329 ? 2.049 -15.282 15.412 1.00 88.38 329 ILE A C 1
ATOM 2735 O O . ILE A 1 329 ? 2.688 -15.535 14.385 1.00 88.38 329 ILE A O 1
ATOM 2739 N N . ASP A 1 330 ? 2.553 -14.571 16.418 1.00 74.62 330 ASP A N 1
ATOM 2740 C CA . ASP A 1 330 ? 3.950 -14.145 16.471 1.00 74.62 330 ASP A CA 1
ATOM 2741 C C . ASP A 1 330 ? 4.827 -15.302 16.982 1.00 74.62 330 ASP A C 1
ATOM 2743 O O . ASP A 1 330 ? 4.415 -16.090 17.836 1.00 74.62 330 ASP A O 1
ATOM 2747 N N . ARG A 1 331 ? 6.057 -15.411 16.463 1.00 76.50 331 ARG A N 1
ATOM 2748 C CA . ARG A 1 331 ? 7.053 -16.339 17.014 1.00 76.50 331 ARG A CA 1
ATOM 2749 C C . ARG A 1 331 ? 7.599 -15.726 18.311 1.00 76.50 331 ARG A C 1
ATOM 2751 O O . ARG A 1 331 ? 8.216 -14.662 18.222 1.00 76.50 331 ARG A O 1
ATOM 2758 N N . PRO A 1 332 ? 7.386 -16.348 19.483 1.00 73.00 332 PRO A N 1
ATOM 2759 C CA . PRO A 1 332 ? 7.876 -15.799 20.739 1.00 73.00 332 PRO A CA 1
ATOM 2760 C C . PRO A 1 332 ? 9.405 -15.802 20.746 1.00 73.00 332 PRO A C 1
ATOM 2762 O O . PRO A 1 332 ? 10.041 -16.713 20.209 1.00 73.00 332 PRO A O 1
ATOM 2765 N N . ILE A 1 333 ? 9.992 -14.781 21.362 1.00 82.06 333 ILE A N 1
ATOM 2766 C CA . ILE A 1 333 ? 11.421 -14.772 21.692 1.00 82.06 333 ILE A CA 1
ATOM 2767 C C . ILE A 1 333 ? 11.637 -15.281 23.120 1.00 82.06 333 ILE A C 1
ATOM 2769 O O . ILE A 1 333 ? 10.682 -15.377 23.879 1.00 82.06 333 ILE A O 1
ATOM 2773 N N . GLU A 1 334 ? 12.879 -15.585 23.503 1.00 80.88 334 GLU A N 1
ATOM 2774 C CA . GLU A 1 334 ? 13.215 -16.232 24.789 1.00 80.88 334 GLU A CA 1
ATOM 2775 C C . GLU A 1 334 ? 12.604 -15.544 26.027 1.00 80.88 334 GLU A C 1
ATOM 2777 O O . GLU A 1 334 ? 12.202 -16.211 26.969 1.00 80.88 334 GLU A O 1
ATOM 2782 N N . SER A 1 335 ? 12.452 -14.216 26.013 1.00 83.44 335 SER A N 1
ATOM 2783 C CA . SER A 1 335 ? 11.847 -13.448 27.114 1.00 83.44 335 SER A CA 1
ATOM 2784 C C . SER A 1 335 ? 10.314 -13.358 27.085 1.00 83.44 335 SER A C 1
ATOM 2786 O O . SER A 1 335 ? 9.721 -12.687 27.933 1.00 83.44 335 SER A O 1
ATOM 2788 N N . GLN A 1 336 ? 9.661 -13.990 26.109 1.00 87.88 336 GLN A N 1
ATOM 2789 C CA . GLN A 1 336 ? 8.216 -13.964 25.912 1.00 87.88 336 GLN A CA 1
ATOM 2790 C C . GLN A 1 336 ? 7.593 -15.340 26.136 1.00 87.88 336 GLN A C 1
ATOM 2792 O O . GLN A 1 336 ? 8.039 -16.348 25.589 1.00 87.88 336 GLN A O 1
ATOM 2797 N N . LYS A 1 337 ? 6.457 -15.364 26.836 1.00 89.69 337 LYS A N 1
ATOM 2798 C CA . LYS A 1 337 ? 5.592 -16.541 26.868 1.00 89.69 337 LYS A CA 1
ATOM 2799 C C . LYS A 1 337 ? 5.027 -16.799 25.467 1.00 89.69 337 LYS A C 1
ATOM 2801 O O . LYS A 1 337 ? 4.413 -15.906 24.871 1.00 89.69 337 LYS A O 1
ATOM 2806 N N . SER A 1 338 ? 5.177 -18.031 24.983 1.00 88.12 338 SER A N 1
ATOM 2807 C CA . SER A 1 338 ? 4.411 -18.535 23.840 1.00 88.12 338 SER A CA 1
ATOM 2808 C C . SER A 1 338 ? 2.930 -18.607 24.204 1.00 88.12 338 SER A C 1
ATOM 2810 O O . SER A 1 338 ? 2.583 -19.141 25.258 1.00 88.12 338 SER A O 1
ATOM 2812 N N . ILE A 1 339 ? 2.061 -18.070 23.352 1.00 90.50 339 ILE A N 1
ATOM 2813 C CA . ILE A 1 339 ? 0.612 -18.095 23.571 1.00 90.50 339 ILE A CA 1
ATOM 2814 C C . ILE A 1 339 ? -0.002 -19.038 22.549 1.00 90.50 339 ILE A C 1
ATOM 2816 O O . ILE A 1 339 ? 0.177 -18.869 21.343 1.00 90.50 339 ILE A O 1
ATOM 2820 N N . SER A 1 340 ? -0.713 -20.044 23.047 1.00 91.50 340 SER A N 1
ATOM 2821 C CA . SER A 1 340 ? -1.404 -21.018 22.208 1.00 91.50 340 SER A CA 1
ATOM 2822 C C . SER A 1 340 ? -2.620 -20.406 21.503 1.00 91.50 340 SER A C 1
ATOM 2824 O O . SER A 1 340 ? -3.212 -19.433 21.974 1.00 91.50 340 SER A O 1
ATOM 2826 N N . ASN A 1 341 ? -3.055 -21.025 20.401 1.00 92.81 341 ASN A N 1
ATOM 2827 C CA . ASN A 1 341 ? -4.278 -20.619 19.698 1.00 92.81 341 ASN A CA 1
ATOM 2828 C C . ASN A 1 341 ? -5.505 -20.632 20.630 1.00 92.81 341 ASN A C 1
ATOM 2830 O O . ASN A 1 341 ? -6.341 -19.740 20.542 1.00 92.81 341 ASN A O 1
ATOM 2834 N N . ILE A 1 342 ? -5.569 -21.586 21.567 1.00 93.38 342 ILE A N 1
ATOM 2835 C CA . ILE A 1 342 ? -6.652 -21.701 22.557 1.00 93.38 342 ILE A CA 1
ATOM 2836 C C . ILE A 1 342 ? -6.656 -20.497 23.508 1.00 93.38 342 ILE A C 1
ATOM 2838 O O . ILE A 1 342 ? -7.707 -19.911 23.744 1.00 93.38 342 ILE A O 1
ATOM 2842 N N . GLU A 1 343 ? -5.492 -20.088 24.023 1.00 94.56 343 GLU A N 1
ATOM 2843 C CA . GLU A 1 343 ? -5.386 -18.899 24.882 1.00 94.56 343 GLU A CA 1
ATOM 2844 C C . GLU A 1 343 ? -5.746 -17.611 24.125 1.00 94.56 343 GLU A C 1
ATOM 2846 O O . GLU A 1 343 ? -6.395 -16.731 24.690 1.00 94.56 343 GLU A O 1
ATOM 2851 N N . LEU A 1 344 ? -5.360 -17.496 22.846 1.00 96.12 344 LEU A N 1
ATOM 2852 C CA . LEU A 1 344 ? -5.755 -16.365 22.001 1.00 96.12 344 LEU A CA 1
ATOM 2853 C C . LEU A 1 344 ? -7.274 -16.308 21.810 1.00 96.12 344 LEU A C 1
ATOM 2855 O O . LEU A 1 344 ? -7.855 -15.241 21.988 1.00 96.12 344 LEU A O 1
ATOM 2859 N N . ILE A 1 345 ? -7.908 -17.439 21.485 1.00 96.12 345 ILE A N 1
ATOM 2860 C CA . ILE A 1 345 ? -9.363 -17.537 21.297 1.00 96.12 345 ILE A CA 1
ATOM 2861 C C . ILE A 1 345 ? -10.097 -17.217 22.601 1.00 96.12 345 ILE A C 1
ATOM 2863 O O . ILE A 1 345 ? -10.992 -16.379 22.594 1.00 96.12 345 ILE A O 1
ATOM 2867 N N . ALA A 1 346 ? -9.648 -17.761 23.736 1.00 96.75 346 ALA A N 1
ATOM 2868 C CA . ALA A 1 346 ? -10.240 -17.459 25.038 1.00 96.75 346 ALA A CA 1
ATOM 2869 C C . ALA A 1 346 ? -10.221 -15.951 25.350 1.00 96.75 346 ALA A C 1
ATOM 2871 O O . ALA A 1 346 ? -11.216 -15.399 25.814 1.00 96.75 346 ALA A O 1
ATOM 2872 N N . MET A 1 347 ? -9.115 -15.259 25.047 1.00 97.69 347 MET A N 1
ATOM 2873 C CA . MET A 1 347 ? -9.027 -13.805 25.228 1.00 97.69 347 MET A CA 1
ATOM 2874 C C . MET A 1 347 ? -9.871 -13.011 24.221 1.00 97.69 347 MET A C 1
ATOM 2876 O O . MET A 1 347 ? -10.298 -11.906 24.554 1.00 97.69 347 MET A O 1
ATOM 2880 N N . ILE A 1 348 ? -10.079 -13.526 23.003 1.00 97.75 348 ILE A N 1
ATOM 2881 C CA . ILE A 1 348 ? -10.977 -12.934 21.998 1.00 97.75 348 ILE A CA 1
ATOM 2882 C C . ILE A 1 348 ? -12.429 -13.019 22.478 1.00 97.75 348 ILE A C 1
ATOM 2884 O O . ILE A 1 348 ? -13.134 -12.009 22.459 1.00 97.75 348 ILE A O 1
ATOM 2888 N N . ASP A 1 349 ? -12.850 -14.195 22.943 1.00 96.88 349 ASP A N 1
ATOM 2889 C CA . ASP A 1 349 ? -14.212 -14.434 23.422 1.00 96.88 349 ASP A CA 1
ATOM 2890 C C . ASP A 1 349 ? -14.506 -13.630 24.692 1.00 96.88 349 ASP A C 1
ATOM 2892 O O . ASP A 1 349 ? -15.558 -13.001 24.799 1.00 96.88 349 ASP A O 1
ATOM 2896 N N . GLU A 1 350 ? -13.542 -13.543 25.612 1.00 97.69 350 GLU A N 1
ATOM 2897 C CA . GLU A 1 350 ? -13.648 -12.692 26.800 1.00 97.69 350 GLU A CA 1
ATOM 2898 C C . GLU A 1 350 ? -13.852 -11.211 26.440 1.00 97.69 350 GLU A C 1
ATOM 2900 O O . GLU A 1 350 ? -14.676 -10.537 27.055 1.00 97.69 350 GLU A O 1
ATOM 2905 N N . LEU A 1 351 ? -13.159 -10.699 25.416 1.00 97.81 351 LEU A N 1
ATOM 2906 C CA . LEU A 1 351 ? -13.361 -9.332 24.919 1.00 97.81 351 LEU A CA 1
ATOM 2907 C C . LEU A 1 351 ? -14.692 -9.146 24.174 1.00 97.81 351 LEU A C 1
ATOM 2909 O O . LEU A 1 351 ? -15.063 -8.005 23.898 1.00 97.81 351 LEU A O 1
ATOM 2913 N N . SER A 1 352 ? -15.386 -10.237 23.827 1.00 95.94 352 SER A N 1
ATOM 2914 C CA . SER A 1 352 ? -16.615 -10.230 23.021 1.00 95.94 352 SER A CA 1
ATOM 2915 C C . SER A 1 352 ? -16.447 -9.468 21.697 1.00 95.94 352 SER A C 1
ATOM 2917 O O . SER A 1 352 ? -17.335 -8.735 21.256 1.00 95.94 352 SER A O 1
ATOM 2919 N N . VAL A 1 353 ? -15.267 -9.586 21.076 1.00 96.12 353 VAL A N 1
ATOM 2920 C CA . VAL A 1 353 ? -14.947 -8.898 19.820 1.00 96.12 353 VAL A CA 1
ATOM 2921 C C . VAL A 1 353 ? -15.263 -9.783 18.614 1.00 96.12 353 VAL A C 1
ATOM 2923 O O . VAL A 1 353 ? -14.702 -10.860 18.440 1.00 96.12 353 VAL A O 1
ATOM 2926 N N . GLU A 1 354 ? -16.141 -9.289 17.741 1.00 96.56 354 GLU A N 1
ATOM 2927 C CA . GLU A 1 354 ? -16.621 -10.039 16.570 1.00 96.56 354 GLU A CA 1
ATOM 2928 C C . GLU A 1 354 ? -15.710 -9.920 15.344 1.00 96.56 354 GLU A C 1
ATOM 2930 O O . GLU A 1 354 ? -15.628 -10.829 14.522 1.00 96.56 354 GLU A O 1
ATOM 2935 N N . ASN A 1 355 ? -15.020 -8.787 15.186 1.00 98.19 355 ASN A N 1
ATOM 2936 C CA . ASN A 1 355 ? -14.182 -8.543 14.014 1.00 98.19 355 ASN A CA 1
ATOM 2937 C C . ASN A 1 355 ? -12.711 -8.822 14.330 1.00 98.19 355 ASN A C 1
ATOM 2939 O O . ASN A 1 355 ? -12.079 -8.063 15.069 1.00 98.19 355 ASN A O 1
ATOM 2943 N N . ILE A 1 356 ? -12.123 -9.835 13.695 1.00 98.44 356 ILE A N 1
ATOM 2944 C CA . ILE A 1 356 ? -10.716 -10.199 13.912 1.00 98.44 356 ILE A CA 1
ATOM 2945 C C . ILE A 1 356 ? -9.887 -9.936 12.660 1.00 98.44 356 ILE A C 1
ATOM 2947 O O . ILE A 1 356 ? -10.267 -10.309 11.553 1.00 98.44 356 ILE A O 1
ATOM 2951 N N . LEU A 1 357 ? -8.731 -9.293 12.826 1.00 98.50 357 LEU A N 1
ATOM 2952 C CA . LEU A 1 357 ? -7.722 -9.181 11.778 1.00 98.50 357 LEU A CA 1
ATOM 2953 C C . LEU A 1 357 ? -6.575 -10.135 12.082 1.00 98.50 357 LEU A C 1
ATOM 2955 O O . LEU A 1 357 ? -5.909 -9.983 13.104 1.00 98.50 357 LEU A O 1
ATOM 2959 N N . VAL A 1 358 ? -6.301 -11.058 11.159 1.00 97.94 358 VAL A N 1
ATOM 2960 C CA . VAL A 1 358 ? -5.153 -11.972 11.239 1.00 97.94 358 VAL A CA 1
ATOM 2961 C C . VAL A 1 358 ? -4.149 -11.639 10.144 1.00 97.94 358 VAL A C 1
ATOM 2963 O O . VAL A 1 358 ? -4.510 -11.476 8.974 1.00 97.94 358 VAL A O 1
ATOM 2966 N N . ARG A 1 359 ? -2.870 -11.524 10.506 1.00 96.88 359 ARG A N 1
ATOM 2967 C CA . ARG A 1 359 ? -1.785 -11.290 9.545 1.00 96.88 359 ARG A CA 1
ATOM 2968 C C . ARG A 1 359 ? -1.144 -12.600 9.098 1.00 96.88 359 ARG A C 1
ATOM 2970 O O . ARG A 1 359 ? -0.767 -13.417 9.927 1.00 96.88 359 ARG A O 1
ATOM 2977 N N . ILE A 1 360 ? -0.937 -12.735 7.790 1.00 96.94 360 ILE A N 1
ATOM 2978 C CA . ILE A 1 360 ? -0.172 -13.823 7.171 1.00 96.94 360 ILE A CA 1
ATOM 2979 C C . ILE A 1 360 ? 1.059 -13.220 6.483 1.00 96.94 360 ILE A C 1
ATOM 2981 O O . ILE A 1 360 ? 0.932 -12.611 5.411 1.00 96.94 360 ILE A O 1
ATOM 2985 N N . PRO A 1 361 ? 2.262 -13.363 7.063 1.00 95.88 361 PRO A N 1
ATOM 2986 C CA . PRO A 1 361 ? 3.495 -12.949 6.411 1.00 95.88 361 PRO A CA 1
ATOM 2987 C C . PRO A 1 361 ? 3.872 -13.905 5.276 1.00 95.88 361 PRO A C 1
ATOM 2989 O O . PRO A 1 361 ? 4.119 -15.083 5.510 1.00 95.88 361 PRO A O 1
ATOM 2992 N N . LEU A 1 362 ? 4.019 -13.408 4.041 1.00 95.44 362 LEU A N 1
ATOM 2993 C CA . LEU A 1 362 ? 4.520 -14.244 2.936 1.00 95.44 362 LEU A CA 1
ATOM 2994 C C . LEU A 1 362 ? 5.966 -14.717 3.155 1.00 95.44 362 LEU A C 1
ATOM 2996 O O . LEU A 1 362 ? 6.374 -15.727 2.582 1.00 95.44 362 LEU A O 1
ATOM 3000 N N . ALA A 1 363 ? 6.731 -14.010 3.991 1.00 92.19 363 ALA A N 1
ATOM 3001 C CA . ALA A 1 363 ? 8.058 -14.441 4.416 1.00 92.19 363 ALA A CA 1
ATOM 3002 C C . ALA A 1 363 ? 8.020 -15.703 5.296 1.00 92.19 363 ALA A C 1
ATOM 3004 O O . ALA A 1 363 ? 8.974 -16.472 5.249 1.00 92.19 363 ALA A O 1
ATOM 3005 N N . ASP A 1 364 ? 6.928 -15.937 6.035 1.00 92.62 364 ASP A N 1
ATOM 3006 C CA . ASP A 1 364 ? 6.747 -17.098 6.919 1.00 92.62 364 ASP A CA 1
ATOM 3007 C C . ASP A 1 364 ? 5.795 -18.147 6.316 1.00 92.62 364 ASP A C 1
ATOM 3009 O O . ASP A 1 364 ? 4.999 -18.789 6.999 1.00 92.62 364 ASP A O 1
ATOM 3013 N N . PHE A 1 365 ? 5.844 -18.317 4.990 1.00 93.94 365 PHE A N 1
ATOM 3014 C CA . PHE A 1 365 ? 4.951 -19.249 4.294 1.00 93.94 365 PHE A CA 1
ATOM 3015 C C . PHE A 1 365 ? 5.196 -20.721 4.675 1.00 93.94 365 PHE A C 1
ATOM 3017 O O . PHE A 1 365 ? 4.359 -21.570 4.395 1.00 93.94 365 PHE A O 1
ATOM 3024 N N . GLU A 1 366 ? 6.331 -21.048 5.294 1.00 93.31 366 GLU A N 1
ATOM 3025 C CA . GLU A 1 366 ? 6.604 -22.399 5.804 1.00 93.31 366 GLU A CA 1
ATOM 3026 C C . GLU A 1 366 ? 5.638 -22.787 6.933 1.00 93.31 366 GLU A C 1
ATOM 3028 O O . GLU A 1 366 ? 5.231 -23.941 7.009 1.00 93.31 366 GLU A O 1
ATOM 3033 N N . ASN A 1 367 ? 5.173 -21.812 7.723 1.00 93.38 367 ASN A N 1
ATOM 3034 C CA . ASN A 1 367 ? 4.202 -22.008 8.802 1.00 93.38 367 ASN A CA 1
ATOM 3035 C C . ASN A 1 367 ? 2.745 -21.761 8.372 1.00 93.38 367 ASN A C 1
ATOM 3037 O O . ASN A 1 367 ? 1.874 -21.586 9.225 1.00 93.38 367 ASN A O 1
ATOM 3041 N N . ILE A 1 368 ? 2.452 -21.714 7.065 1.00 95.81 368 ILE A N 1
ATOM 3042 C CA . ILE A 1 368 ? 1.133 -21.304 6.549 1.00 95.81 368 ILE A CA 1
ATOM 3043 C C . ILE A 1 368 ? -0.036 -22.117 7.126 1.00 95.81 368 ILE A C 1
ATOM 3045 O O . ILE A 1 368 ? -1.096 -21.553 7.386 1.00 95.81 368 ILE A O 1
ATOM 3049 N N . GLU A 1 369 ? 0.164 -23.411 7.379 1.00 95.69 369 GLU A N 1
ATOM 3050 C CA . GLU A 1 369 ? -0.879 -24.290 7.922 1.00 95.69 369 GLU A CA 1
ATOM 3051 C C . GLU A 1 369 ? -1.307 -23.880 9.340 1.00 95.69 369 GLU A C 1
ATOM 3053 O O . GLU A 1 369 ? -2.485 -23.971 9.669 1.00 95.69 369 GLU A O 1
ATOM 3058 N N . ASN A 1 370 ? -0.394 -23.343 10.161 1.00 94.25 370 ASN A N 1
ATOM 3059 C CA . ASN A 1 370 ? -0.743 -22.837 11.493 1.00 94.25 370 ASN A CA 1
ATOM 3060 C C . ASN A 1 370 ? -1.644 -21.593 11.400 1.00 94.25 370 ASN A C 1
ATOM 3062 O O . ASN A 1 370 ? -2.638 -21.483 12.113 1.00 94.25 370 ASN A O 1
ATOM 3066 N N . TYR A 1 371 ? -1.342 -20.681 10.468 1.00 96.44 371 TYR A N 1
ATOM 3067 C CA . TYR A 1 371 ? -2.188 -19.512 10.216 1.00 96.44 371 TYR A CA 1
ATOM 3068 C C . TYR A 1 371 ? -3.580 -19.907 9.715 1.00 96.44 371 TYR A C 1
ATOM 3070 O O . TYR A 1 371 ? -4.570 -19.340 10.171 1.00 96.44 371 TYR A O 1
ATOM 3078 N N . ILE A 1 372 ? -3.663 -20.876 8.798 1.00 96.81 372 ILE A N 1
ATOM 3079 C CA . ILE A 1 372 ? -4.944 -21.372 8.277 1.00 96.81 372 ILE A CA 1
ATOM 3080 C C . ILE A 1 372 ? -5.749 -22.043 9.393 1.00 96.81 372 ILE A C 1
ATOM 3082 O O . ILE A 1 372 ? -6.897 -21.666 9.600 1.00 96.81 372 ILE A O 1
ATOM 3086 N N . SER A 1 373 ? -5.132 -22.944 10.163 1.00 95.75 373 SER A N 1
ATOM 3087 C CA . SER A 1 373 ? -5.772 -23.639 11.288 1.00 95.75 373 SER A CA 1
ATOM 3088 C C . SER A 1 373 ? -6.309 -22.672 12.348 1.00 95.75 373 SER A C 1
ATOM 3090 O O . SER A 1 373 ? -7.409 -22.865 12.865 1.00 95.75 373 SER A O 1
ATOM 3092 N N . PHE A 1 374 ? -5.573 -21.602 12.660 1.00 96.81 374 PHE A N 1
ATOM 3093 C CA . PHE A 1 374 ? -6.055 -20.565 13.573 1.00 96.81 374 PHE A CA 1
ATOM 3094 C C . PHE A 1 374 ? -7.262 -19.808 13.003 1.00 96.81 374 PHE A C 1
ATOM 3096 O O . PHE A 1 374 ? -8.240 -19.595 13.711 1.00 96.81 374 PHE A O 1
ATOM 3103 N N . ILE A 1 375 ? -7.226 -19.432 11.720 1.00 97.31 375 ILE A N 1
ATOM 3104 C CA . ILE A 1 375 ? -8.343 -18.735 11.063 1.00 97.31 375 ILE A CA 1
ATOM 3105 C C . ILE A 1 375 ? -9.585 -19.638 10.968 1.00 97.31 375 ILE A C 1
ATOM 3107 O O . ILE A 1 375 ? -10.696 -19.162 11.177 1.00 97.31 375 ILE A O 1
ATOM 3111 N N . GLU A 1 376 ? -9.417 -20.936 10.710 1.00 96.12 376 GLU A N 1
ATOM 3112 C CA . GLU A 1 376 ? -10.505 -21.927 10.700 1.00 96.12 376 GLU A CA 1
ATOM 3113 C C . GLU A 1 376 ? -11.206 -22.053 12.061 1.00 96.12 376 GLU A C 1
ATOM 3115 O O . GLU A 1 376 ? -12.420 -22.265 12.119 1.00 96.12 376 GLU A O 1
ATOM 3120 N N . GLN A 1 377 ? -10.461 -21.890 13.157 1.00 95.88 377 GLN A N 1
ATOM 3121 C CA . GLN A 1 377 ? -11.014 -21.887 14.514 1.00 95.88 377 GLN A CA 1
ATOM 3122 C C . GLN A 1 377 ? -11.813 -20.613 14.837 1.00 95.88 377 GLN A C 1
ATOM 3124 O O . GLN A 1 377 ? -12.589 -20.630 15.783 1.00 95.88 377 GLN A O 1
ATOM 3129 N N . LEU A 1 378 ? -11.684 -19.551 14.032 1.00 95.75 378 LEU A N 1
ATOM 3130 C CA . LEU A 1 378 ? -12.408 -18.279 14.168 1.00 95.75 378 LEU A CA 1
ATOM 3131 C C . LEU A 1 378 ? -13.624 -18.176 13.225 1.00 95.75 378 LEU A C 1
ATOM 3133 O O . LEU A 1 378 ? -14.042 -17.077 12.873 1.00 95.75 378 LEU A O 1
ATOM 3137 N N . LYS A 1 379 ? -14.177 -19.304 12.762 1.00 87.75 379 LYS A N 1
ATOM 3138 C CA . LYS A 1 379 ? -15.255 -19.343 11.749 1.00 87.75 379 LYS A CA 1
ATOM 3139 C C . LYS A 1 379 ? -16.577 -18.678 12.165 1.00 87.75 379 LYS A C 1
ATOM 3141 O O . LYS A 1 379 ? -17.413 -18.421 11.306 1.00 87.75 379 LYS A O 1
ATOM 3146 N N . ASP A 1 380 ? -16.799 -18.474 13.461 1.00 92.56 380 ASP A N 1
ATOM 3147 C CA . ASP A 1 380 ? -17.940 -17.740 14.020 1.00 92.56 380 ASP A CA 1
ATOM 3148 C C . ASP A 1 380 ? -17.705 -16.221 14.049 1.00 92.56 380 ASP A C 1
ATOM 3150 O O . ASP A 1 380 ? -18.656 -15.463 14.219 1.00 92.56 380 ASP A O 1
ATOM 3154 N N . LYS A 1 381 ? -16.458 -15.778 13.847 1.00 96.12 381 LYS A N 1
ATOM 3155 C CA . LYS A 1 381 ? -16.058 -14.370 13.810 1.00 96.12 381 LYS A CA 1
ATOM 3156 C C . LYS A 1 381 ? -16.007 -13.846 12.376 1.00 96.12 381 LYS A C 1
ATOM 3158 O O . LYS A 1 381 ? -15.825 -14.584 11.408 1.00 96.12 381 LYS A O 1
ATOM 3163 N N . ASP A 1 382 ? -16.073 -12.526 12.228 1.00 97.25 382 ASP A N 1
ATOM 3164 C CA . ASP A 1 382 ? -15.871 -11.865 10.939 1.00 97.25 382 ASP A CA 1
ATOM 3165 C C . ASP A 1 382 ? -14.378 -11.551 10.729 1.00 97.25 382 ASP A C 1
ATOM 3167 O O . ASP A 1 382 ? -13.841 -10.537 11.205 1.00 97.25 382 ASP A O 1
ATOM 3171 N N . VAL A 1 383 ? -13.697 -12.458 10.021 1.00 97.81 383 VAL A N 1
ATOM 3172 C CA . VAL A 1 383 ? -12.241 -12.441 9.849 1.00 97.81 383 VAL A CA 1
ATOM 3173 C C . VAL A 1 383 ? -11.801 -11.648 8.615 1.00 97.81 383 VAL A C 1
ATOM 3175 O O . VAL A 1 383 ? -12.188 -11.917 7.475 1.00 97.81 383 VAL A O 1
ATOM 3178 N N . LEU A 1 384 ? -10.882 -10.708 8.838 1.00 98.38 384 LEU A N 1
ATOM 3179 C CA . LEU A 1 384 ? -10.113 -10.018 7.808 1.00 98.38 384 LEU A CA 1
ATOM 3180 C C . LEU A 1 384 ? -8.681 -10.556 7.773 1.00 98.38 384 LEU A C 1
ATOM 3182 O O . LEU A 1 384 ? -7.946 -10.482 8.756 1.00 98.38 384 LEU A O 1
ATOM 3186 N N . VAL A 1 385 ? -8.241 -11.028 6.609 1.00 98.50 385 VAL A N 1
ATOM 3187 C CA . VAL A 1 385 ? -6.891 -11.586 6.446 1.00 98.50 385 VAL A CA 1
ATOM 3188 C C . VAL A 1 385 ? -5.969 -10.557 5.804 1.00 98.50 385 VAL A C 1
ATOM 3190 O O . VAL A 1 385 ? -6.180 -10.127 4.670 1.00 98.50 385 VAL A O 1
ATOM 3193 N N . CYS A 1 386 ? -4.915 -10.158 6.509 1.00 98.38 386 CYS A N 1
ATOM 3194 C CA . CYS A 1 386 ? -3.900 -9.240 6.004 1.00 98.38 386 CYS A CA 1
ATOM 3195 C C . CYS A 1 386 ? -2.674 -10.006 5.500 1.00 98.38 386 CYS A C 1
ATOM 3197 O O . CYS A 1 386 ? -1.894 -10.545 6.284 1.00 98.38 386 CYS A O 1
ATOM 3199 N N . VAL A 1 387 ? -2.472 -10.032 4.182 1.00 98.25 387 VAL A N 1
ATOM 3200 C CA . VAL A 1 387 ? -1.307 -10.680 3.569 1.00 98.25 387 VAL A CA 1
ATOM 3201 C C . VAL A 1 387 ? -0.145 -9.688 3.505 1.00 98.25 387 VAL A C 1
ATOM 3203 O O . VAL A 1 387 ? -0.172 -8.735 2.714 1.00 98.25 387 VAL A O 1
ATOM 3206 N N . LEU A 1 388 ? 0.890 -9.919 4.321 1.00 96.50 388 LEU A N 1
ATOM 3207 C CA . LEU A 1 388 ? 2.083 -9.073 4.356 1.00 96.50 388 LEU A CA 1
ATOM 3208 C C . LEU A 1 388 ? 3.064 -9.481 3.258 1.00 96.50 388 LEU A C 1
ATOM 3210 O O . LEU A 1 388 ? 3.413 -10.650 3.096 1.00 96.50 388 LEU A O 1
ATOM 3214 N N . GLN A 1 389 ? 3.555 -8.487 2.532 1.00 95.69 389 GLN A N 1
ATOM 3215 C CA . GLN A 1 389 ? 4.583 -8.652 1.518 1.00 95.69 389 GLN A CA 1
ATOM 3216 C C . GLN A 1 389 ? 5.991 -8.726 2.121 1.00 95.69 389 GLN A C 1
ATOM 3218 O O . GLN A 1 389 ? 6.301 -8.063 3.109 1.00 95.69 389 GLN A O 1
ATOM 3223 N N . ASP A 1 390 ? 6.889 -9.389 1.402 1.00 93.12 390 ASP A N 1
ATOM 3224 C CA . ASP A 1 390 ? 8.337 -9.253 1.542 1.00 93.12 390 ASP A CA 1
ATOM 3225 C C . ASP A 1 390 ? 8.994 -9.062 0.167 1.00 93.12 390 ASP A C 1
ATOM 3227 O O . ASP A 1 390 ? 8.365 -9.180 -0.892 1.00 93.12 390 ASP A O 1
ATOM 3231 N N . ARG A 1 391 ? 10.292 -8.748 0.160 1.00 90.06 391 ARG A N 1
ATOM 3232 C CA . ARG A 1 391 ? 10.984 -8.359 -1.071 1.00 90.06 391 ARG A CA 1
ATOM 3233 C C . ARG A 1 391 ? 11.039 -9.477 -2.115 1.00 90.06 391 ARG A C 1
ATOM 3235 O O . ARG A 1 391 ? 10.978 -9.155 -3.304 1.00 90.06 391 ARG A O 1
ATOM 3242 N N . LYS A 1 392 ? 11.114 -10.752 -1.711 1.00 89.31 392 LYS A N 1
ATOM 3243 C CA . LYS A 1 392 ? 11.126 -11.900 -2.632 1.00 89.31 392 LYS A CA 1
ATOM 3244 C C . LYS A 1 392 ? 9.814 -11.954 -3.409 1.00 89.31 392 LYS A C 1
ATOM 3246 O O . LYS A 1 392 ? 9.842 -11.973 -4.636 1.00 89.31 392 LYS A O 1
ATOM 3251 N N . HIS A 1 393 ? 8.684 -11.859 -2.713 1.00 93.44 393 HIS A N 1
ATOM 3252 C CA . HIS A 1 393 ? 7.352 -11.893 -3.321 1.00 93.44 393 HIS A CA 1
ATOM 3253 C C . HIS A 1 393 ? 7.010 -10.607 -4.107 1.00 93.44 393 HIS A C 1
ATOM 3255 O O . HIS A 1 393 ? 6.334 -10.654 -5.138 1.00 93.44 393 HIS A O 1
ATOM 3261 N N . VAL A 1 394 ? 7.536 -9.440 -3.721 1.00 91.69 394 VAL A N 1
ATOM 3262 C CA . VAL A 1 394 ? 7.365 -8.213 -4.530 1.00 91.69 394 VAL A CA 1
ATOM 3263 C C . VAL A 1 394 ? 8.043 -8.329 -5.905 1.00 91.69 394 VAL A C 1
ATOM 3265 O O . VAL A 1 394 ? 7.530 -7.795 -6.893 1.00 91.69 394 VAL A O 1
ATOM 3268 N N . ILE A 1 395 ? 9.183 -9.024 -5.989 1.00 86.19 395 ILE A N 1
ATOM 3269 C CA . ILE A 1 395 ? 9.944 -9.202 -7.235 1.00 86.19 395 ILE A CA 1
ATOM 3270 C C . ILE A 1 395 ? 9.419 -10.399 -8.043 1.00 86.19 395 ILE A C 1
ATOM 3272 O O . ILE A 1 395 ? 9.176 -10.267 -9.248 1.00 86.19 395 ILE A O 1
ATOM 3276 N N . ASP A 1 396 ? 9.247 -11.554 -7.399 1.00 85.50 396 ASP A N 1
ATOM 3277 C CA . ASP A 1 396 ? 8.826 -12.797 -8.043 1.00 85.50 396 ASP A CA 1
ATOM 3278 C C . ASP A 1 396 ? 7.298 -12.898 -8.114 1.00 85.50 396 ASP A C 1
ATOM 3280 O O . ASP A 1 396 ? 6.605 -13.362 -7.206 1.00 85.50 396 ASP A O 1
ATOM 3284 N N . LYS A 1 397 ? 6.765 -12.473 -9.259 1.00 89.00 397 LYS A N 1
ATOM 3285 C CA . LYS A 1 397 ? 5.324 -12.483 -9.528 1.00 89.00 397 LYS A CA 1
ATOM 3286 C C . LYS A 1 397 ? 4.738 -13.888 -9.632 1.00 89.00 397 LYS A C 1
ATOM 3288 O O . LYS A 1 397 ? 3.557 -14.058 -9.336 1.00 89.00 397 LYS A O 1
ATOM 3293 N N . HIS A 1 398 ? 5.520 -14.867 -10.091 1.00 88.44 398 HIS A N 1
ATOM 3294 C CA . HIS A 1 398 ? 5.036 -16.236 -10.241 1.00 88.44 398 HIS A CA 1
ATOM 3295 C C . HIS A 1 398 ? 4.870 -16.881 -8.866 1.00 88.44 398 HIS A C 1
ATOM 3297 O O . HIS A 1 398 ? 3.802 -17.417 -8.563 1.00 88.44 398 HIS A O 1
ATOM 3303 N N . LEU A 1 399 ? 5.884 -16.737 -8.007 1.00 92.06 399 LEU A N 1
ATOM 3304 C CA . LEU A 1 399 ? 5.817 -17.182 -6.621 1.00 92.06 399 LEU A CA 1
ATOM 3305 C C . LEU A 1 399 ? 4.647 -16.522 -5.885 1.00 92.06 399 LEU A C 1
ATOM 3307 O O . LEU A 1 399 ? 3.830 -17.222 -5.295 1.00 92.06 399 LEU A O 1
ATOM 3311 N N . THR A 1 400 ? 4.507 -15.200 -5.989 1.00 95.00 400 THR A N 1
ATOM 3312 C CA . THR A 1 400 ? 3.393 -14.463 -5.371 1.00 95.00 400 THR A CA 1
ATOM 3313 C C . THR A 1 400 ? 2.037 -14.950 -5.839 1.00 95.00 400 THR A C 1
ATOM 3315 O O . THR A 1 400 ? 1.155 -15.167 -5.013 1.00 95.00 400 THR A O 1
ATOM 3318 N N . LYS A 1 401 ? 1.866 -15.184 -7.146 1.00 96.06 401 LYS A N 1
ATOM 3319 C CA . LYS A 1 401 ? 0.622 -15.752 -7.670 1.00 96.06 401 LYS A CA 1
ATOM 3320 C C . LYS A 1 401 ? 0.338 -17.116 -7.041 1.00 96.06 401 LYS A C 1
ATOM 3322 O O . LYS A 1 401 ? -0.778 -17.327 -6.592 1.00 96.06 401 LYS A O 1
ATOM 3327 N N . LYS A 1 402 ? 1.338 -18.003 -6.968 1.00 96.62 402 LYS A N 1
ATOM 3328 C CA . LYS A 1 402 ? 1.198 -19.333 -6.354 1.00 96.62 402 LYS A CA 1
ATOM 3329 C C . LYS A 1 402 ? 0.801 -19.245 -4.875 1.00 96.62 402 LYS A C 1
ATOM 3331 O O . LYS A 1 402 ? -0.056 -20.002 -4.438 1.00 96.62 402 LYS A O 1
ATOM 3336 N N . ARG A 1 403 ? 1.404 -18.329 -4.108 1.00 97.75 403 ARG A N 1
ATOM 3337 C CA . ARG A 1 403 ? 1.120 -18.172 -2.670 1.00 97.75 403 ARG A CA 1
ATOM 3338 C C . ARG A 1 403 ? -0.257 -17.575 -2.403 1.00 97.75 403 ARG A C 1
ATOM 3340 O O . ARG A 1 403 ? -0.985 -18.102 -1.574 1.00 97.75 403 ARG A O 1
ATOM 3347 N N . LEU A 1 404 ? -0.632 -16.529 -3.136 1.00 98.44 404 LEU A N 1
ATOM 3348 C CA . LEU A 1 404 ? -1.965 -15.935 -3.022 1.00 98.44 404 LEU A CA 1
ATOM 3349 C C . LEU A 1 404 ? -3.062 -16.908 -3.466 1.00 98.44 404 LEU A C 1
ATOM 3351 O O . LEU A 1 404 ? -4.087 -16.991 -2.806 1.00 98.44 404 LEU A O 1
ATOM 3355 N N . ASP A 1 405 ? -2.833 -17.668 -4.541 1.00 97.81 405 ASP A N 1
ATOM 3356 C CA . ASP A 1 405 ? -3.768 -18.702 -4.995 1.00 97.81 405 ASP A CA 1
ATOM 3357 C C . ASP A 1 405 ? -4.001 -19.769 -3.918 1.00 97.81 405 ASP A C 1
ATOM 3359 O O . ASP A 1 405 ? -5.142 -20.127 -3.647 1.00 97.81 405 ASP A O 1
ATOM 3363 N N . PHE A 1 406 ? -2.927 -20.214 -3.256 1.00 98.38 406 PHE A N 1
ATOM 3364 C CA . PHE A 1 406 ? -3.013 -21.151 -2.138 1.00 98.38 406 PHE A CA 1
ATOM 3365 C C . PHE A 1 406 ? -3.819 -20.572 -0.968 1.00 98.38 406 PHE A C 1
ATOM 3367 O O . PHE A 1 406 ? -4.790 -21.194 -0.544 1.00 98.38 406 PHE A O 1
ATOM 3374 N N . ILE A 1 407 ? -3.470 -19.367 -0.494 1.00 98.50 407 ILE A N 1
ATOM 3375 C CA . ILE A 1 407 ? -4.164 -18.705 0.625 1.00 98.50 407 ILE A CA 1
ATOM 3376 C C . ILE A 1 407 ? -5.657 -18.549 0.316 1.00 98.50 407 ILE A C 1
ATOM 3378 O O . ILE A 1 407 ? -6.493 -18.947 1.120 1.00 98.50 407 ILE A O 1
ATOM 3382 N N . PHE A 1 408 ? -6.000 -18.016 -0.860 1.00 98.38 408 PHE A N 1
ATOM 3383 C CA . PHE A 1 408 ? -7.398 -17.819 -1.245 1.00 98.38 408 PHE A CA 1
ATOM 3384 C C . PHE A 1 408 ? -8.145 -19.146 -1.371 1.00 98.38 408 PHE A C 1
ATOM 3386 O O . PHE A 1 408 ? -9.262 -19.244 -0.889 1.00 98.38 408 PHE A O 1
ATOM 3393 N N . SER A 1 409 ? -7.525 -20.188 -1.937 1.00 97.44 409 SER A N 1
ATOM 3394 C CA . SER A 1 409 ? -8.173 -21.501 -2.063 1.00 97.44 409 SER A CA 1
ATOM 3395 C C . SER A 1 409 ? -8.482 -22.174 -0.729 1.00 97.44 409 SER A C 1
ATOM 3397 O O . SER A 1 409 ? -9.428 -22.948 -0.653 1.00 97.44 409 SER A O 1
ATOM 3399 N N . LYS A 1 410 ? -7.679 -21.900 0.305 1.00 97.81 410 LYS A N 1
ATOM 3400 C CA . LYS A 1 410 ? -7.846 -22.489 1.635 1.00 97.81 410 LYS A CA 1
ATOM 3401 C C . LYS A 1 410 ? -8.817 -21.712 2.511 1.00 97.81 410 LYS A C 1
ATOM 3403 O O . LYS A 1 410 ? -9.464 -22.314 3.351 1.00 97.81 410 LYS A O 1
ATOM 3408 N N . LEU A 1 411 ? -8.910 -20.399 2.315 1.00 96.88 411 LEU A N 1
ATOM 3409 C CA . LEU A 1 411 ? -9.694 -19.515 3.178 1.00 96.88 411 LEU A CA 1
ATOM 3410 C C . LEU A 1 411 ? -10.990 -19.008 2.531 1.00 96.88 411 LEU A C 1
ATOM 3412 O O . LEU A 1 411 ? -11.782 -18.359 3.210 1.00 96.88 411 LEU A O 1
ATOM 3416 N N . GLU A 1 412 ? -11.238 -19.279 1.246 1.00 92.19 412 GLU A N 1
ATOM 3417 C CA . GLU A 1 412 ? -12.525 -18.962 0.618 1.00 92.19 412 GLU A CA 1
ATOM 3418 C C . GLU A 1 412 ? -13.664 -19.695 1.344 1.00 92.19 412 GLU A C 1
ATOM 3420 O O . GLU A 1 412 ? -13.634 -20.910 1.513 1.00 92.19 412 GLU A O 1
ATOM 3425 N N . GLY A 1 413 ? -14.676 -18.940 1.780 1.00 89.88 413 GLY A N 1
ATOM 3426 C CA . GLY A 1 413 ? -15.787 -19.454 2.588 1.00 89.88 413 GLY A CA 1
ATOM 3427 C C . GLY A 1 413 ? -15.557 -19.397 4.103 1.00 89.88 413 GLY A C 1
ATOM 3428 O O . GLY A 1 413 ? -16.520 -19.558 4.842 1.00 89.88 413 GLY A O 1
ATOM 3429 N N . ILE A 1 414 ? -14.329 -19.117 4.556 1.00 94.12 414 ILE A N 1
ATOM 3430 C CA . ILE A 1 414 ? -13.999 -18.855 5.970 1.00 94.12 414 ILE A CA 1
ATOM 3431 C C . ILE A 1 414 ? -13.730 -17.360 6.177 1.00 94.12 414 ILE A C 1
ATOM 3433 O O . ILE A 1 414 ? -14.291 -16.740 7.070 1.00 94.12 414 ILE A O 1
ATOM 3437 N N . ALA A 1 415 ? -12.905 -16.761 5.314 1.00 95.00 415 ALA A N 1
ATOM 3438 C CA . ALA A 1 415 ? -12.648 -15.328 5.285 1.00 95.00 415 ALA A CA 1
ATOM 3439 C C . ALA A 1 415 ? -13.033 -14.758 3.917 1.00 95.00 415 ALA A C 1
ATOM 3441 O O . ALA A 1 415 ? -12.561 -15.208 2.871 1.00 95.00 415 ALA A O 1
ATOM 3442 N N . GLU A 1 416 ? -13.876 -13.728 3.912 1.00 92.88 416 GLU A N 1
ATOM 3443 C CA . GLU A 1 416 ? -14.313 -13.086 2.668 1.00 92.88 416 GLU A CA 1
ATOM 3444 C C . GLU A 1 416 ? -13.475 -11.858 2.304 1.00 92.88 416 GLU A C 1
ATOM 3446 O O . GLU A 1 416 ? -13.450 -11.452 1.141 1.00 92.88 416 GLU A O 1
ATOM 3451 N N . VAL A 1 417 ? -12.788 -11.243 3.273 1.00 98.19 417 VAL A N 1
ATOM 3452 C CA . VAL A 1 417 ? -12.102 -9.958 3.093 1.00 98.19 417 VAL A CA 1
ATOM 3453 C C . VAL A 1 417 ? -10.598 -10.111 3.292 1.00 98.19 417 VAL A C 1
ATOM 3455 O O . VAL A 1 417 ? -10.126 -10.466 4.369 1.00 98.19 417 VAL A O 1
ATOM 3458 N N . PHE A 1 418 ? -9.829 -9.762 2.260 1.00 98.75 418 PHE A N 1
ATOM 3459 C CA . PHE A 1 418 ? -8.370 -9.837 2.271 1.00 98.75 418 PHE A CA 1
ATOM 3460 C C . PHE A 1 418 ? -7.752 -8.459 2.055 1.00 98.75 418 PHE A C 1
ATOM 3462 O O . PHE A 1 418 ? -7.966 -7.824 1.022 1.00 98.75 418 PHE A O 1
ATOM 3469 N N . GLN A 1 419 ? -6.918 -8.005 2.987 1.00 98.69 419 GLN A N 1
ATOM 3470 C CA . GLN A 1 419 ? -6.022 -6.880 2.749 1.00 98.69 419 GLN A CA 1
ATOM 3471 C C . GLN A 1 419 ? -4.753 -7.370 2.051 1.00 98.69 419 GLN A C 1
ATOM 3473 O O . GLN A 1 419 ? -4.063 -8.265 2.537 1.00 98.69 419 GLN A O 1
ATOM 3478 N N . ILE A 1 420 ? -4.411 -6.737 0.927 1.00 98.56 420 ILE A N 1
ATOM 3479 C CA . ILE A 1 420 ? -3.216 -7.078 0.154 1.00 98.56 420 ILE A CA 1
ATOM 3480 C C . ILE A 1 420 ? -2.172 -5.979 0.304 1.00 98.56 420 ILE A C 1
ATOM 3482 O O . ILE A 1 420 ? -2.309 -4.886 -0.259 1.00 98.56 420 ILE A O 1
ATOM 3486 N N . GLY A 1 421 ? -1.098 -6.322 1.013 1.00 96.94 421 GLY A N 1
ATOM 3487 C CA . GLY A 1 421 ? 0.011 -5.440 1.331 1.00 96.94 421 GLY A CA 1
ATOM 3488 C C . GLY A 1 421 ? -0.201 -4.635 2.617 1.00 96.94 421 GLY A C 1
ATOM 3489 O O . GLY A 1 421 ? -1.330 -4.376 3.030 1.00 96.94 421 GLY A O 1
ATOM 3490 N N . ASN A 1 422 ? 0.905 -4.220 3.231 1.00 96.25 422 ASN A N 1
ATOM 3491 C CA . ASN A 1 422 ? 0.935 -3.501 4.503 1.00 96.25 422 ASN A CA 1
ATOM 3492 C C . ASN A 1 422 ? 1.905 -2.313 4.463 1.00 96.25 422 ASN A C 1
ATOM 3494 O O . ASN A 1 422 ? 3.011 -2.457 3.935 1.00 96.25 422 ASN A O 1
ATOM 3498 N N . SER A 1 423 ? 1.526 -1.160 5.028 1.00 96.31 423 SER A N 1
ATOM 3499 C CA . SER A 1 423 ? 2.381 0.034 5.145 1.00 96.31 423 SER A CA 1
ATOM 3500 C C . SER A 1 423 ? 3.081 0.420 3.830 1.00 96.31 423 SER A C 1
ATOM 3502 O O . SER A 1 423 ? 4.299 0.624 3.768 1.00 96.31 423 SER A O 1
ATOM 3504 N N . ILE A 1 424 ? 2.330 0.507 2.733 1.00 95.88 424 ILE A N 1
ATOM 3505 C CA . ILE A 1 424 ? 2.912 0.505 1.378 1.00 95.88 424 ILE A CA 1
ATOM 3506 C C . ILE A 1 424 ? 3.717 1.775 1.032 1.00 95.88 424 ILE A C 1
ATOM 3508 O O . ILE A 1 424 ? 4.500 1.781 0.081 1.00 95.88 424 ILE A O 1
ATOM 3512 N N . ASN A 1 425 ? 3.547 2.854 1.805 1.00 95.50 425 ASN A N 1
ATOM 3513 C CA . ASN A 1 425 ? 4.321 4.098 1.721 1.00 95.50 425 ASN A CA 1
ATOM 3514 C C . ASN A 1 425 ? 5.637 4.055 2.524 1.00 95.50 425 ASN A C 1
ATOM 3516 O O . ASN A 1 425 ? 6.431 5.000 2.472 1.00 95.50 425 ASN A O 1
ATOM 3520 N N . ARG A 1 426 ? 5.932 2.962 3.239 1.00 92.50 426 ARG A N 1
ATOM 3521 C CA . ARG A 1 426 ? 7.173 2.794 4.006 1.00 92.50 426 ARG A CA 1
ATOM 3522 C C . ARG A 1 426 ? 8.109 1.813 3.317 1.00 92.50 426 ARG A C 1
ATOM 3524 O O . ARG A 1 426 ? 7.909 0.608 3.338 1.00 92.50 426 ARG A O 1
ATOM 3531 N N . LYS A 1 427 ? 9.229 2.332 2.809 1.00 89.50 427 LYS A N 1
ATOM 3532 C CA . LYS A 1 427 ? 10.240 1.549 2.073 1.00 89.50 427 LYS A CA 1
ATOM 3533 C C . LYS A 1 427 ? 10.765 0.320 2.815 1.00 89.50 427 LYS A C 1
ATOM 3535 O O . LYS A 1 427 ? 11.148 -0.626 2.150 1.00 89.50 427 LYS A O 1
ATOM 3540 N N . LYS A 1 428 ? 10.801 0.333 4.155 1.00 87.94 428 LYS A N 1
ATOM 3541 C CA . LYS A 1 428 ? 11.229 -0.823 4.966 1.00 87.94 428 LYS A CA 1
ATOM 3542 C C . LYS A 1 428 ? 10.304 -2.041 4.813 1.00 87.94 428 LYS A C 1
ATOM 3544 O O . LYS A 1 428 ? 10.745 -3.158 5.008 1.00 87.94 428 LYS A O 1
ATOM 3549 N N . TRP A 1 429 ? 9.066 -1.836 4.368 1.00 89.50 429 TRP A N 1
ATOM 3550 C CA . TRP A 1 429 ? 8.093 -2.883 4.062 1.00 89.50 429 TRP A CA 1
ATOM 3551 C C . TRP A 1 429 ? 8.200 -3.365 2.602 1.00 89.50 429 TRP A C 1
ATOM 3553 O O . TRP A 1 429 ? 7.201 -3.547 1.911 1.00 89.50 429 TRP A O 1
ATOM 3563 N N . ALA A 1 430 ? 9.426 -3.543 2.104 1.00 90.88 430 ALA A N 1
ATOM 3564 C CA . ALA A 1 430 ? 9.783 -4.118 0.799 1.00 90.88 430 ALA A CA 1
ATOM 3565 C C . ALA A 1 430 ? 9.397 -3.358 -0.491 1.00 90.88 430 ALA A C 1
ATOM 3567 O O . ALA A 1 430 ? 10.089 -3.525 -1.505 1.00 90.88 430 ALA A O 1
ATOM 3568 N N . PHE A 1 431 ? 8.349 -2.530 -0.503 1.00 92.81 431 PHE A N 1
ATOM 3569 C CA . PHE A 1 431 ? 7.985 -1.741 -1.685 1.00 92.81 431 PHE A CA 1
ATOM 3570 C C . PHE A 1 431 ? 8.925 -0.543 -1.867 1.00 92.81 431 PHE A C 1
ATOM 3572 O O . PHE A 1 431 ? 9.007 0.356 -1.030 1.00 92.81 431 PHE A O 1
ATOM 3579 N N . LEU A 1 432 ? 9.604 -0.479 -3.013 1.00 89.38 432 LEU A N 1
ATOM 3580 C CA . LEU A 1 432 ? 10.444 0.667 -3.375 1.00 89.38 432 LEU A CA 1
ATOM 3581 C C . LEU A 1 432 ? 9.620 1.824 -3.940 1.00 89.38 432 LEU A C 1
ATOM 3583 O O . LEU A 1 432 ? 10.070 2.971 -3.928 1.00 89.38 432 LEU A O 1
ATOM 3587 N N . SER A 1 433 ? 8.436 1.521 -4.475 1.00 91.12 433 SER A N 1
ATOM 3588 C CA . SER A 1 433 ? 7.534 2.498 -5.071 1.00 91.12 433 SER A CA 1
ATOM 3589 C C . SER A 1 433 ? 6.086 2.009 -5.083 1.00 91.12 433 SER A C 1
ATOM 3591 O O . SER A 1 433 ? 5.825 0.807 -5.112 1.00 91.12 433 SER A O 1
ATOM 3593 N N . MET A 1 434 ? 5.141 2.946 -5.188 1.00 93.31 434 MET A N 1
ATOM 3594 C CA . MET A 1 434 ? 3.720 2.620 -5.358 1.00 93.31 434 MET A CA 1
ATOM 3595 C C . MET A 1 434 ? 3.452 1.802 -6.635 1.00 93.31 434 MET A C 1
ATOM 3597 O O . MET A 1 434 ? 2.517 1.013 -6.679 1.00 93.31 434 MET A O 1
ATOM 3601 N N . ASP A 1 435 ? 4.265 1.949 -7.690 1.00 91.38 435 ASP A N 1
ATOM 3602 C CA . ASP A 1 435 ? 4.125 1.140 -8.909 1.00 91.38 435 ASP A CA 1
ATOM 3603 C C . ASP A 1 435 ? 4.459 -0.350 -8.698 1.00 91.38 435 ASP A C 1
ATOM 3605 O O . ASP A 1 435 ? 3.844 -1.202 -9.351 1.00 91.38 435 ASP A O 1
ATOM 3609 N N . GLU A 1 436 ? 5.383 -0.674 -7.785 1.00 92.38 436 GLU A N 1
ATOM 3610 C CA . GLU A 1 436 ? 5.610 -2.062 -7.360 1.00 92.38 436 GLU A CA 1
ATOM 3611 C C . GLU A 1 436 ? 4.392 -2.588 -6.600 1.00 92.38 436 GLU A C 1
ATOM 3613 O O . GLU A 1 436 ? 3.894 -3.660 -6.940 1.00 92.38 436 GLU A O 1
ATOM 3618 N N . TYR A 1 437 ? 3.841 -1.792 -5.676 1.00 96.81 437 TYR A N 1
ATOM 3619 C CA . TYR A 1 437 ? 2.612 -2.142 -4.966 1.00 96.81 437 TYR A CA 1
ATOM 3620 C C . TYR A 1 437 ? 1.452 -2.448 -5.921 1.00 96.81 437 TYR A C 1
ATOM 3622 O O . TYR A 1 437 ? 0.859 -3.517 -5.833 1.00 96.81 437 TYR A O 1
ATOM 3630 N N . PHE A 1 438 ? 1.159 -1.587 -6.902 1.00 97.06 438 PHE A N 1
ATOM 3631 C CA . PHE A 1 438 ? 0.067 -1.879 -7.842 1.00 97.06 438 PHE A CA 1
ATOM 3632 C C . PHE A 1 438 ? 0.331 -3.122 -8.692 1.00 97.06 438 PHE A C 1
ATOM 3634 O O . PHE A 1 438 ? -0.615 -3.780 -9.116 1.00 97.06 438 PHE A O 1
ATOM 3641 N N . SER A 1 439 ? 1.599 -3.431 -8.979 1.00 94.81 439 SER A N 1
ATOM 3642 C CA . SER A 1 439 ? 1.960 -4.649 -9.708 1.00 94.81 439 SER A CA 1
ATOM 3643 C C . SER A 1 439 ? 1.728 -5.896 -8.856 1.00 94.81 439 SER A C 1
ATOM 3645 O O . SER A 1 439 ? 1.248 -6.891 -9.387 1.00 94.81 439 SER A O 1
ATOM 3647 N N . PHE A 1 440 ? 2.031 -5.819 -7.560 1.00 97.44 440 PHE A N 1
ATOM 3648 C CA . PHE A 1 440 ? 1.767 -6.864 -6.576 1.00 97.44 440 PHE A CA 1
ATOM 3649 C C . PHE A 1 440 ? 0.258 -7.050 -6.353 1.00 97.44 440 PHE A C 1
ATOM 3651 O O . PHE A 1 440 ? -0.265 -8.140 -6.564 1.00 97.44 440 PHE A O 1
ATOM 3658 N N . PHE A 1 441 ? -0.470 -5.965 -6.074 1.00 98.69 441 PHE A N 1
ATOM 3659 C CA . PHE A 1 441 ? -1.925 -5.976 -5.903 1.00 98.69 441 PHE A CA 1
ATOM 3660 C C . PHE A 1 441 ? -2.653 -6.507 -7.143 1.00 98.69 441 PHE A C 1
ATOM 3662 O O . PHE A 1 441 ? -3.645 -7.221 -7.032 1.00 98.69 441 PHE A O 1
ATOM 3669 N N . LYS A 1 442 ? -2.152 -6.201 -8.349 1.00 98.12 442 LYS A N 1
ATOM 3670 C CA . LYS A 1 442 ? -2.743 -6.704 -9.593 1.00 98.12 442 LYS A CA 1
ATOM 3671 C C . LYS A 1 442 ? -2.761 -8.234 -9.668 1.00 98.12 442 LYS A C 1
ATOM 3673 O O . LYS A 1 442 ? -3.692 -8.773 -10.251 1.00 98.12 442 LYS A O 1
ATOM 3678 N N . ILE A 1 443 ? -1.794 -8.925 -9.065 1.00 97.88 443 ILE A N 1
ATOM 3679 C CA . ILE A 1 443 ? -1.783 -10.394 -9.026 1.00 97.88 443 ILE A CA 1
ATOM 3680 C C . ILE A 1 443 ? -2.982 -10.904 -8.219 1.00 97.88 443 ILE A C 1
ATOM 3682 O O . ILE A 1 443 ? -3.732 -11.739 -8.719 1.00 97.88 443 ILE A O 1
ATOM 3686 N N . ALA A 1 444 ? -3.204 -10.349 -7.023 1.00 98.56 444 ALA A N 1
ATOM 3687 C CA . ALA A 1 444 ? -4.370 -10.669 -6.200 1.00 98.56 444 ALA A CA 1
ATOM 3688 C C . ALA A 1 444 ? -5.682 -10.331 -6.924 1.00 98.56 444 ALA A C 1
ATOM 3690 O O . ALA A 1 444 ? -6.594 -11.149 -6.979 1.00 98.56 444 ALA A O 1
ATOM 3691 N N . TYR A 1 445 ? -5.753 -9.149 -7.546 1.00 98.56 445 TYR A N 1
ATOM 3692 C CA . TYR A 1 445 ? -6.928 -8.704 -8.295 1.00 98.56 445 TYR A CA 1
ATOM 3693 C C . TYR A 1 445 ? -7.268 -9.622 -9.475 1.00 98.56 445 TYR A C 1
ATOM 3695 O O . TYR A 1 445 ? -8.437 -9.927 -9.702 1.00 98.56 445 TYR A O 1
ATOM 3703 N N . ASP A 1 446 ? -6.259 -10.078 -10.220 1.00 97.75 446 ASP A N 1
ATOM 3704 C CA . ASP A 1 446 ? -6.453 -11.001 -11.338 1.00 97.75 446 ASP A CA 1
ATOM 3705 C C . ASP A 1 446 ? -6.883 -12.396 -10.842 1.00 97.75 446 ASP A C 1
ATOM 3707 O O . ASP A 1 446 ? -7.711 -13.035 -11.488 1.00 97.75 446 ASP A O 1
ATOM 3711 N N . LEU A 1 447 ? -6.385 -12.861 -9.687 1.00 98.00 447 LEU A N 1
ATOM 3712 C CA . LEU A 1 447 ? -6.853 -14.102 -9.050 1.00 98.00 447 LEU A CA 1
ATOM 3713 C C . LEU A 1 447 ? -8.313 -13.993 -8.599 1.00 98.00 447 LEU A C 1
ATOM 3715 O O . LEU A 1 447 ? -9.110 -14.864 -8.939 1.00 98.00 447 LEU A O 1
ATOM 3719 N N . LYS A 1 448 ? -8.686 -12.896 -7.927 1.00 97.75 448 LYS A N 1
ATOM 3720 C CA . LYS A 1 448 ? -10.084 -12.606 -7.581 1.00 97.75 448 LYS A CA 1
ATOM 3721 C C . LYS A 1 448 ? -10.971 -12.662 -8.827 1.00 97.75 448 LYS A C 1
ATOM 3723 O O . LYS A 1 448 ? -11.955 -13.385 -8.868 1.00 97.75 448 LYS A O 1
ATOM 3728 N N . LYS A 1 449 ? -10.613 -11.906 -9.869 1.00 97.19 449 LYS A N 1
ATOM 3729 C CA . LYS A 1 449 ? -11.397 -11.800 -11.111 1.00 97.19 449 LYS A CA 1
ATOM 3730 C C . LYS A 1 449 ? -11.620 -13.141 -11.806 1.00 97.19 449 LYS A C 1
ATOM 3732 O O . LYS A 1 449 ? -12.692 -13.342 -12.363 1.00 97.19 449 LYS A O 1
ATOM 3737 N N . ASN A 1 450 ? -10.598 -13.995 -11.831 1.00 95.69 450 ASN A N 1
ATOM 3738 C CA . ASN A 1 450 ? -10.592 -15.186 -12.678 1.00 95.69 450 ASN A CA 1
ATOM 3739 C C . ASN A 1 450 ? -10.940 -16.479 -11.930 1.00 95.69 450 ASN A C 1
ATOM 3741 O O . ASN A 1 450 ? -11.372 -17.425 -12.580 1.00 95.69 450 ASN A O 1
ATOM 3745 N N . LYS A 1 451 ? -10.700 -16.548 -10.614 1.00 97.19 451 LYS A N 1
ATOM 3746 C CA . LYS A 1 451 ? -10.816 -17.791 -9.835 1.00 97.19 451 LYS A CA 1
ATOM 3747 C C . LYS A 1 451 ? -11.623 -17.638 -8.546 1.00 97.19 451 LYS A C 1
ATOM 3749 O O . LYS A 1 451 ? -12.401 -18.530 -8.246 1.00 97.19 451 LYS A O 1
ATOM 3754 N N . PHE A 1 452 ? -11.491 -16.515 -7.840 1.00 97.56 452 PHE A N 1
ATOM 3755 C CA . PHE A 1 452 ? -12.135 -16.301 -6.534 1.00 97.56 452 PHE A CA 1
ATOM 3756 C C . PHE A 1 452 ? -13.059 -15.071 -6.556 1.00 97.56 452 PHE A C 1
ATOM 3758 O O . PHE A 1 452 ? -12.755 -14.058 -5.928 1.00 97.56 452 PHE A O 1
ATOM 3765 N N . PRO A 1 453 ? -14.167 -15.074 -7.319 1.00 95.88 453 PRO A N 1
ATOM 3766 C CA . PRO A 1 453 ? -14.981 -13.872 -7.514 1.00 95.88 453 PRO A CA 1
ATOM 3767 C C . PRO A 1 453 ? -15.695 -13.391 -6.242 1.00 95.88 453 PRO A C 1
ATOM 3769 O O . PRO A 1 453 ? -16.084 -12.222 -6.187 1.00 95.88 453 PRO A O 1
ATOM 3772 N N . LYS A 1 454 ? -15.860 -14.265 -5.237 1.00 96.19 454 LYS A N 1
ATOM 3773 C CA . LYS A 1 454 ? -16.565 -13.970 -3.982 1.00 96.19 454 LYS A CA 1
ATOM 3774 C C . LYS A 1 454 ? -15.735 -13.141 -3.000 1.00 96.19 454 LYS A C 1
ATOM 3776 O O . LYS A 1 454 ? -16.311 -12.366 -2.243 1.00 96.19 454 LYS A O 1
ATOM 3781 N N . ILE A 1 455 ? -14.403 -13.242 -3.037 1.00 97.25 455 ILE A N 1
ATOM 3782 C CA . ILE A 1 455 ? -13.552 -12.515 -2.086 1.00 97.25 455 ILE A CA 1
ATOM 3783 C C . ILE A 1 455 ? -13.539 -11.008 -2.375 1.00 97.25 455 ILE A C 1
ATOM 3785 O O . ILE A 1 455 ? -13.599 -10.551 -3.523 1.00 97.25 455 ILE A O 1
ATOM 3789 N N . LYS A 1 456 ? -13.378 -10.212 -1.323 1.00 98.31 456 LYS A N 1
ATOM 3790 C CA . LYS A 1 456 ? -13.167 -8.764 -1.371 1.00 98.31 456 LYS A CA 1
ATOM 3791 C C . LYS A 1 456 ? -11.704 -8.453 -1.083 1.00 98.31 456 LYS A C 1
ATOM 3793 O O . LYS A 1 456 ? -11.117 -8.992 -0.151 1.00 98.31 456 LYS A O 1
ATOM 3798 N N . LEU A 1 457 ? -11.113 -7.562 -1.872 1.00 98.69 457 LEU A N 1
ATOM 3799 C CA . LEU A 1 457 ? -9.730 -7.132 -1.719 1.00 98.69 457 LEU A CA 1
ATOM 3800 C C . LEU A 1 457 ? -9.660 -5.688 -1.227 1.00 98.69 457 LEU A C 1
ATOM 3802 O O . LEU A 1 457 ? -10.064 -4.756 -1.934 1.00 98.69 457 LEU A O 1
ATOM 3806 N N . LEU A 1 458 ? -9.071 -5.501 -0.048 1.00 98.75 458 LEU A N 1
ATOM 3807 C CA . LEU A 1 458 ? -8.723 -4.190 0.477 1.00 98.75 458 LEU A CA 1
ATOM 3808 C C . LEU A 1 458 ? -7.321 -3.787 0.027 1.00 98.75 458 LEU A C 1
ATOM 3810 O O . LEU A 1 458 ? -6.362 -4.556 0.135 1.00 98.75 458 LEU A O 1
ATOM 3814 N N . GLY A 1 459 ? -7.207 -2.559 -0.470 1.00 97.50 459 GLY A N 1
ATOM 3815 C CA . GLY A 1 459 ? -5.940 -1.975 -0.902 1.00 97.50 459 GLY A CA 1
ATOM 3816 C C . GLY A 1 459 ? -5.588 -0.697 -0.150 1.00 97.50 459 GLY A C 1
ATOM 3817 O O . GLY A 1 459 ? -6.144 -0.399 0.904 1.00 97.50 459 GLY A O 1
ATOM 3818 N N . SER A 1 460 ? -4.687 0.094 -0.732 1.00 94.56 460 SER A N 1
ATOM 3819 C CA . SER A 1 460 ? -4.171 1.363 -0.201 1.00 94.56 460 SER A CA 1
ATOM 3820 C C . SER A 1 460 ? -3.238 1.230 1.002 1.00 94.56 460 SER A C 1
ATOM 3822 O O . SER A 1 460 ? -2.153 1.776 0.912 1.00 94.56 460 SER A O 1
ATOM 3824 N N . ASN A 1 461 ? -3.639 0.549 2.081 1.00 96.94 461 ASN A N 1
ATOM 3825 C CA . ASN A 1 461 ? -2.944 0.411 3.375 1.00 96.94 461 ASN A CA 1
ATOM 3826 C C . ASN A 1 461 ? -1.764 1.386 3.610 1.00 96.94 461 ASN A C 1
ATOM 3828 O O . ASN A 1 461 ? -0.591 1.005 3.687 1.00 96.94 461 ASN A O 1
ATOM 3832 N N . ILE A 1 462 ? -2.101 2.678 3.651 1.00 97.62 462 ILE A N 1
ATOM 3833 C CA . ILE A 1 462 ? -1.170 3.773 3.934 1.00 97.62 462 ILE A CA 1
ATOM 3834 C C . ILE A 1 462 ? -1.030 3.877 5.448 1.00 97.62 462 ILE A C 1
ATOM 3836 O O . ILE A 1 462 ? -2.049 3.902 6.141 1.00 97.62 462 ILE A O 1
ATOM 3840 N N . ILE A 1 463 ? 0.209 3.934 5.938 1.00 95.75 463 ILE A N 1
ATOM 3841 C CA . ILE A 1 463 ? 0.488 4.206 7.351 1.00 95.75 463 ILE A CA 1
ATOM 3842 C C . ILE A 1 463 ? 0.645 5.695 7.604 1.00 95.75 463 ILE A C 1
ATOM 3844 O O . ILE A 1 463 ? 1.255 6.411 6.799 1.00 95.75 463 ILE A O 1
ATOM 3848 N N . ASP A 1 464 ? 0.119 6.105 8.757 1.00 94.81 464 ASP A N 1
ATOM 3849 C CA . ASP A 1 464 ? -0.046 7.477 9.212 1.00 94.81 464 ASP A CA 1
ATOM 3850 C C . ASP A 1 464 ? -0.975 8.293 8.301 1.00 94.81 464 ASP A C 1
ATOM 3852 O O . ASP A 1 464 ? -1.461 7.844 7.261 1.00 94.81 464 ASP A O 1
ATOM 3856 N N . PHE A 1 465 ? -1.220 9.546 8.685 1.00 96.00 465 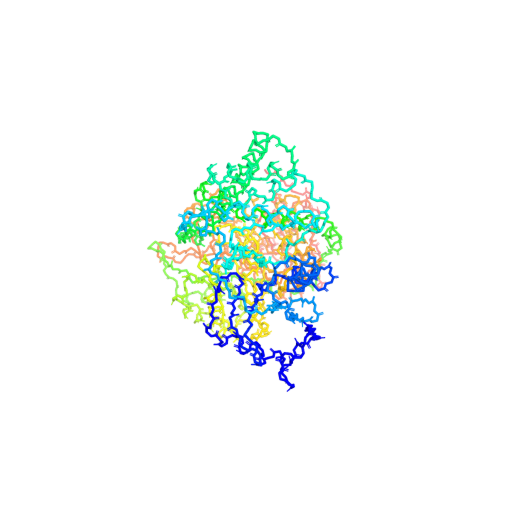PHE A N 1
ATOM 3857 C CA . PHE A 1 465 ? -1.947 10.489 7.845 1.00 96.00 465 PHE A CA 1
ATOM 3858 C C . PHE A 1 465 ? -1.033 11.101 6.766 1.00 96.00 465 PHE A C 1
ATOM 3860 O O . PHE A 1 465 ? -0.480 12.191 6.928 1.00 96.00 465 PHE A O 1
ATOM 3867 N N . ASP A 1 466 ? -0.874 10.377 5.655 1.00 96.19 466 ASP A N 1
ATOM 3868 C CA . ASP A 1 466 ? -0.048 10.741 4.495 1.00 96.19 466 ASP A CA 1
ATOM 3869 C C . ASP A 1 466 ? -0.915 11.000 3.243 1.00 96.19 466 ASP A C 1
ATOM 3871 O O . ASP A 1 466 ? -1.224 10.098 2.457 1.00 96.19 466 ASP A O 1
ATOM 3875 N N . ILE A 1 467 ? -1.362 12.253 3.077 1.00 95.94 467 ILE A N 1
ATOM 3876 C CA . ILE A 1 467 ? -2.231 12.674 1.961 1.00 95.94 467 ILE A CA 1
ATOM 3877 C C . ILE A 1 467 ? -1.590 12.404 0.589 1.00 95.94 467 ILE A C 1
ATOM 3879 O O . ILE A 1 467 ? -2.296 11.871 -0.273 1.00 95.94 467 ILE A O 1
ATOM 3883 N N . PRO A 1 468 ? -0.304 12.724 0.332 1.00 96.69 468 PRO A N 1
ATOM 3884 C CA . PRO A 1 468 ? 0.290 12.464 -0.975 1.00 96.69 468 PRO A CA 1
ATOM 3885 C C . PRO A 1 468 ? 0.247 10.991 -1.392 1.00 96.69 468 PRO A C 1
ATOM 3887 O O . PRO A 1 468 ? -0.188 10.661 -2.503 1.00 96.69 468 PRO A O 1
ATOM 3890 N N . PHE A 1 469 ? 0.658 10.080 -0.507 1.00 97.25 469 PHE A N 1
ATOM 3891 C CA . PHE A 1 469 ? 0.652 8.655 -0.834 1.00 97.25 469 PHE A CA 1
ATOM 3892 C C . PHE A 1 469 ? -0.766 8.085 -0.933 1.00 97.25 469 PHE A C 1
ATOM 3894 O O . PHE A 1 469 ? -1.026 7.305 -1.854 1.00 97.25 469 PHE A O 1
ATOM 3901 N N . PHE A 1 470 ? -1.695 8.524 -0.078 1.00 97.62 470 PHE A N 1
ATOM 3902 C CA . PHE A 1 470 ? -3.107 8.152 -0.192 1.00 97.62 470 PHE A CA 1
ATOM 3903 C C . PHE A 1 470 ? -3.723 8.650 -1.508 1.00 97.62 470 PHE A C 1
ATOM 3905 O O . PHE A 1 470 ? -4.370 7.894 -2.227 1.00 97.62 470 PHE A O 1
ATOM 3912 N N . SER A 1 471 ? -3.428 9.887 -1.915 1.00 97.69 471 SER A N 1
ATOM 3913 C CA . SER A 1 471 ? -3.851 10.427 -3.214 1.00 97.69 471 SER A CA 1
ATOM 3914 C C . SER A 1 471 ? -3.355 9.542 -4.357 1.00 97.69 471 SER A C 1
ATOM 3916 O O . SER A 1 471 ? -4.114 9.163 -5.251 1.00 97.69 471 SER A O 1
ATOM 3918 N N . ARG A 1 472 ? -2.078 9.134 -4.314 1.00 97.19 472 ARG A N 1
ATOM 3919 C CA . ARG A 1 472 ? -1.514 8.218 -5.312 1.00 97.19 472 ARG A CA 1
ATOM 3920 C C . ARG A 1 472 ? -2.161 6.837 -5.276 1.00 97.19 472 ARG A C 1
ATOM 3922 O O . ARG A 1 472 ? -2.224 6.211 -6.339 1.00 97.19 472 ARG A O 1
ATOM 3929 N N . SER A 1 473 ? -2.566 6.345 -4.106 1.00 97.00 473 SER A N 1
ATOM 3930 C CA . SER A 1 473 ? -3.138 5.008 -3.943 1.00 97.00 473 SER A CA 1
ATOM 3931 C C . SER A 1 473 ? -4.520 4.898 -4.581 1.00 97.00 473 SER A C 1
ATOM 3933 O O . SER A 1 473 ? -4.786 3.854 -5.174 1.00 97.00 473 SER A O 1
ATOM 3935 N N . VAL A 1 474 ? -5.335 5.965 -4.542 1.00 97.25 474 VAL A N 1
ATOM 3936 C CA . VAL A 1 474 ? -6.700 5.995 -5.102 1.00 97.25 474 VAL A CA 1
ATOM 3937 C C . VAL A 1 474 ? -6.781 6.617 -6.503 1.00 97.25 474 VAL A C 1
ATOM 3939 O O . VAL A 1 474 ? -7.619 6.196 -7.298 1.00 97.25 474 VAL A O 1
ATOM 3942 N N . PHE A 1 475 ? -5.886 7.536 -6.883 1.00 97.19 475 PHE A N 1
ATOM 3943 C CA . PHE A 1 475 ? -5.826 8.134 -8.231 1.00 97.19 475 PHE A CA 1
ATOM 3944 C C . PHE A 1 475 ? -4.694 7.526 -9.072 1.00 97.19 475 PHE A C 1
ATOM 3946 O O . PHE A 1 475 ? -3.748 8.197 -9.485 1.00 97.19 475 PHE A O 1
ATOM 3953 N N . HIS A 1 476 ? -4.758 6.211 -9.312 1.00 93.56 476 HIS A N 1
ATOM 3954 C CA . HIS A 1 476 ? -3.602 5.451 -9.806 1.00 93.56 476 HIS A CA 1
ATOM 3955 C C . HIS A 1 476 ? -3.601 5.064 -11.293 1.00 93.56 476 HIS A C 1
ATOM 3957 O O . HIS A 1 476 ? -2.586 4.557 -11.778 1.00 93.56 476 HIS A O 1
ATOM 3963 N N . LEU A 1 477 ? -4.708 5.261 -12.017 1.00 90.75 477 LEU A N 1
ATOM 3964 C CA . LEU A 1 477 ? -4.858 4.940 -13.451 1.00 90.75 477 LEU A CA 1
ATOM 3965 C C . LEU A 1 477 ? -4.482 3.491 -13.847 1.00 90.75 477 LEU A C 1
ATOM 3967 O O . LEU A 1 477 ? -4.205 3.211 -15.011 1.00 90.75 477 LEU A O 1
ATOM 3971 N N . LYS A 1 478 ? -4.466 2.545 -12.898 1.00 92.75 478 LYS A N 1
ATOM 3972 C CA . LYS A 1 478 ? -4.214 1.117 -13.180 1.00 92.75 478 LYS A CA 1
ATOM 3973 C C . LYS A 1 478 ? -5.527 0.357 -13.364 1.00 92.75 478 LYS A C 1
ATOM 3975 O O . LYS A 1 478 ? -6.583 0.787 -12.894 1.00 92.75 478 LYS A O 1
ATOM 3980 N N . SER A 1 479 ? -5.446 -0.798 -14.017 1.00 94.12 479 SER A N 1
ATOM 3981 C CA . SER A 1 479 ? -6.542 -1.760 -14.186 1.00 94.12 479 SER A CA 1
ATOM 3982 C C . SER A 1 479 ? -6.704 -2.655 -12.946 1.00 94.12 479 SER A C 1
ATOM 3984 O O . SER A 1 479 ? -6.616 -3.876 -13.047 1.00 94.12 479 SER A O 1
ATOM 3986 N N . ILE A 1 480 ? -6.843 -2.031 -11.779 1.00 96.94 480 ILE A N 1
ATOM 3987 C CA . ILE A 1 480 ? -7.177 -2.667 -10.498 1.00 96.94 480 ILE A CA 1
ATOM 3988 C C . ILE A 1 480 ? -8.282 -1.832 -9.846 1.00 96.94 480 ILE A C 1
ATOM 3990 O O . ILE A 1 480 ? -8.455 -0.660 -10.206 1.00 96.94 480 ILE A O 1
ATOM 3994 N N . PHE A 1 481 ? -9.017 -2.439 -8.927 1.00 98.25 481 PHE A N 1
ATOM 3995 C CA . PHE A 1 481 ? -10.086 -1.812 -8.159 1.00 98.25 481 PHE A CA 1
ATOM 3996 C C . PHE A 1 481 ? -10.038 -2.363 -6.733 1.00 98.25 481 PHE A C 1
ATOM 3998 O O . PHE A 1 481 ? -9.769 -3.553 -6.565 1.00 98.25 481 PHE A O 1
ATOM 4005 N N . TYR A 1 482 ? -10.264 -1.507 -5.741 1.00 98.50 482 TYR A N 1
ATOM 4006 C CA . TYR A 1 482 ? -10.324 -1.898 -4.336 1.00 98.50 482 TYR A CA 1
ATOM 4007 C C . TYR A 1 482 ? -11.778 -2.086 -3.902 1.00 98.50 482 TYR A C 1
ATOM 4009 O O . TYR A 1 482 ? -12.587 -1.171 -4.039 1.00 98.50 482 TYR A O 1
ATOM 4017 N N . ASP A 1 483 ? -12.110 -3.243 -3.338 1.00 98.44 483 ASP A N 1
ATOM 4018 C CA . ASP A 1 483 ? -13.441 -3.469 -2.757 1.00 98.44 483 ASP A CA 1
ATOM 4019 C C . ASP A 1 483 ? -13.620 -2.736 -1.427 1.00 98.44 483 ASP A C 1
ATOM 4021 O O . ASP A 1 483 ? -14.739 -2.579 -0.960 1.00 98.44 483 ASP A O 1
ATOM 4025 N N . GLY A 1 484 ? -12.524 -2.229 -0.867 1.00 97.88 484 GLY A N 1
ATOM 4026 C CA . GLY A 1 484 ? -12.491 -1.240 0.195 1.00 97.88 484 GLY A CA 1
ATOM 4027 C C . GLY A 1 484 ? -11.065 -0.728 0.399 1.00 97.88 484 GLY A C 1
ATOM 4028 O O . GLY A 1 484 ? -10.090 -1.252 -0.143 1.00 97.88 484 GLY A O 1
ATOM 4029 N N . ILE A 1 485 ? -10.927 0.347 1.157 1.00 97.75 485 ILE A N 1
ATOM 4030 C CA . ILE A 1 485 ? -9.649 0.989 1.456 1.00 97.75 485 ILE A CA 1
ATOM 4031 C C . ILE A 1 485 ? -9.252 0.612 2.870 1.00 97.75 485 ILE A C 1
ATOM 4033 O O . ILE A 1 485 ? -9.999 0.886 3.802 1.00 97.75 485 ILE A O 1
ATOM 4037 N N . ALA A 1 486 ? -8.053 0.064 3.027 1.00 98.06 486 ALA A N 1
ATOM 4038 C CA . ALA A 1 486 ? -7.407 -0.076 4.320 1.00 98.06 486 ALA A CA 1
ATOM 4039 C C . ALA A 1 486 ? -6.486 1.124 4.599 1.00 98.06 486 ALA A C 1
ATOM 4041 O O . ALA A 1 486 ? -5.866 1.679 3.682 1.00 98.06 486 ALA A O 1
ATOM 4042 N N . ALA A 1 487 ? -6.371 1.507 5.867 1.00 98.00 487 ALA A N 1
ATOM 4043 C CA . ALA A 1 487 ? -5.431 2.509 6.356 1.00 98.00 487 ALA A CA 1
ATOM 4044 C C . ALA A 1 487 ? -4.933 2.137 7.758 1.00 98.00 487 ALA A C 1
ATOM 4046 O O . ALA A 1 487 ? -5.700 1.630 8.573 1.00 98.00 487 ALA A O 1
ATOM 4047 N N . GLN A 1 488 ? -3.670 2.440 8.048 1.00 97.50 488 GLN A N 1
ATOM 4048 C CA . GLN A 1 488 ? -3.112 2.365 9.397 1.00 97.50 488 GLN A CA 1
ATOM 4049 C C . GLN A 1 488 ? -3.051 3.788 9.961 1.00 97.50 488 GLN A C 1
ATOM 4051 O O . GLN A 1 488 ? -2.056 4.504 9.804 1.00 97.50 488 GLN A O 1
ATOM 4056 N N . LEU A 1 489 ? -4.170 4.254 10.513 1.00 96.75 489 LEU A N 1
ATOM 4057 C CA . LEU A 1 489 ? -4.376 5.666 10.830 1.00 96.75 489 LEU A CA 1
ATOM 4058 C C . LEU A 1 489 ? -3.895 5.992 12.251 1.00 96.75 489 LEU A C 1
ATOM 4060 O O . LEU A 1 489 ? -4.677 6.379 13.122 1.00 96.75 489 LEU A O 1
ATOM 4064 N N . TYR A 1 490 ? -2.587 5.846 12.452 1.00 94.75 490 TYR A N 1
ATOM 4065 C CA . TYR A 1 490 ? -1.894 6.218 13.680 1.00 94.75 490 TYR A CA 1
ATOM 4066 C C . TYR A 1 490 ? -1.901 7.736 13.907 1.00 94.75 490 TYR A C 1
ATOM 4068 O O . TYR A 1 490 ? -1.761 8.546 12.981 1.00 94.75 490 TYR A O 1
ATOM 4076 N N . VAL A 1 491 ? -2.070 8.120 15.173 1.00 91.94 491 VAL A N 1
ATOM 4077 C CA . VAL A 1 491 ? -1.998 9.512 15.649 1.00 91.94 491 VAL A CA 1
ATOM 4078 C C . VAL A 1 491 ? -1.110 9.663 16.891 1.00 91.94 491 VAL A C 1
ATOM 4080 O O . VAL A 1 491 ? -0.980 10.765 17.416 1.00 91.94 491 VAL A O 1
ATOM 4083 N N . ASP A 1 492 ? -0.433 8.583 17.287 1.00 87.12 492 ASP A N 1
ATOM 4084 C CA . ASP A 1 492 ? 0.507 8.449 18.408 1.00 87.12 492 ASP A CA 1
ATOM 4085 C C . ASP A 1 492 ? 1.515 9.599 18.506 1.00 87.12 492 ASP A C 1
ATOM 4087 O O . ASP A 1 492 ? 1.698 10.215 19.554 1.00 87.12 492 ASP A O 1
ATOM 4091 N N . ARG A 1 493 ? 2.089 10.001 17.370 1.00 89.50 493 ARG A N 1
ATOM 4092 C CA . ARG A 1 493 ? 3.085 11.080 17.307 1.00 89.50 493 ARG A CA 1
ATOM 4093 C C . ARG A 1 493 ? 2.523 12.463 17.630 1.00 89.50 493 ARG A C 1
ATOM 4095 O O . ARG A 1 493 ? 3.285 13.430 17.565 1.00 89.50 493 ARG A O 1
ATOM 4102 N N . ARG A 1 494 ? 1.206 12.617 17.799 1.00 90.88 494 ARG A N 1
ATOM 4103 C CA . ARG A 1 494 ? 0.528 13.886 18.120 1.00 90.88 494 ARG A CA 1
ATOM 4104 C C . ARG A 1 494 ? 0.044 13.946 19.575 1.00 90.88 494 ARG A C 1
ATOM 4106 O O . ARG A 1 494 ? -0.447 14.998 19.968 1.00 90.88 494 ARG A O 1
ATOM 4113 N N . GLY A 1 495 ? 0.191 12.874 20.357 1.00 90.25 495 GLY A N 1
ATOM 4114 C CA . GLY A 1 495 ? -0.439 12.740 21.672 1.00 90.25 495 GLY A CA 1
ATOM 4115 C C . GLY A 1 495 ? -1.854 12.169 21.543 1.00 90.25 495 GLY A C 1
ATOM 4116 O O . GLY A 1 495 ? -2.038 11.135 20.902 1.00 90.25 495 GLY A O 1
ATOM 4117 N N . GLY A 1 496 ? -2.846 12.834 22.141 1.00 92.75 496 GLY A N 1
ATOM 4118 C CA . GLY A 1 496 ? -4.243 12.384 22.123 1.00 92.75 496 GLY A CA 1
ATOM 4119 C C . GLY A 1 496 ? -4.920 12.440 20.742 1.00 92.75 496 GLY A C 1
ATOM 4120 O O . GLY A 1 496 ? -4.497 13.202 19.867 1.00 92.75 496 GLY A O 1
ATOM 4121 N N . PRO A 1 497 ? -5.996 11.662 20.524 1.00 95.94 497 PRO A N 1
ATOM 4122 C CA . PRO A 1 497 ? -6.626 11.501 19.210 1.00 95.94 497 PRO A CA 1
ATOM 4123 C C . PRO A 1 497 ? -7.316 12.765 18.654 1.00 95.94 497 PRO A C 1
ATOM 4125 O O . PRO A 1 497 ? -7.537 12.879 17.447 1.00 95.94 497 PRO A O 1
ATOM 4128 N N . GLU A 1 498 ? -7.615 13.756 19.486 1.00 95.88 498 GLU A N 1
ATOM 4129 C CA . GLU A 1 498 ? -8.171 15.059 19.095 1.00 95.88 498 GLU A CA 1
ATOM 4130 C C . GLU A 1 498 ? -7.097 16.008 18.545 1.00 95.88 498 GLU A C 1
ATOM 4132 O O . GLU A 1 498 ? -7.419 17.047 17.963 1.00 95.88 498 GLU A O 1
ATOM 4137 N N . GLN A 1 499 ? -5.815 15.674 18.728 1.00 94.62 499 GLN A N 1
ATOM 4138 C CA . GLN A 1 499 ? -4.717 16.540 18.330 1.00 94.62 499 GLN 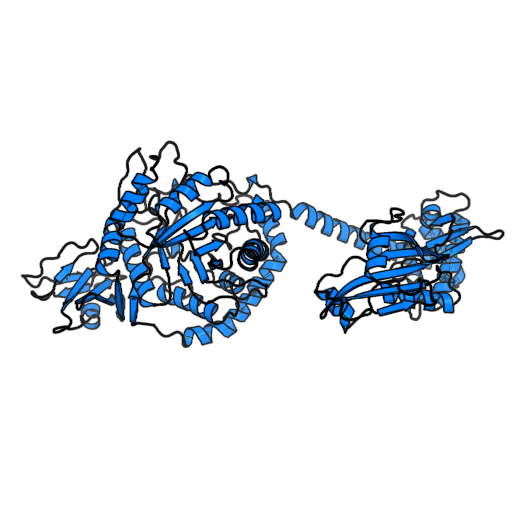A CA 1
ATOM 4139 C C . GLN A 1 499 ? -4.573 16.606 16.811 1.00 94.62 499 GLN A C 1
ATOM 4141 O O . GLN A 1 499 ? -4.660 15.612 16.080 1.00 94.62 499 GLN A O 1
ATOM 4146 N N . LYS A 1 500 ? -4.332 17.823 16.320 1.00 94.62 500 LYS A N 1
ATOM 4147 C CA . LYS A 1 500 ? -4.337 18.114 14.886 1.00 94.62 500 LYS A CA 1
ATOM 4148 C C . LYS A 1 500 ? -2.993 17.794 14.230 1.00 94.62 500 LYS A C 1
ATOM 4150 O O . LYS A 1 500 ? -1.921 18.091 14.751 1.00 94.62 500 LYS A O 1
ATOM 4155 N N . GLN A 1 501 ? -3.055 17.273 13.008 1.00 93.69 501 GLN A N 1
ATOM 4156 C CA . GLN A 1 501 ? -1.930 17.165 12.081 1.00 93.69 501 GLN A CA 1
ATOM 4157 C C . GLN A 1 501 ? -2.323 17.842 10.769 1.00 93.69 501 GLN A C 1
ATOM 4159 O O . GLN A 1 501 ? -3.321 17.467 10.161 1.00 93.69 501 GLN A O 1
ATOM 4164 N N . TYR A 1 502 ? -1.566 18.859 10.351 1.00 92.75 502 TYR A N 1
ATOM 4165 C CA . TYR A 1 502 ? -1.911 19.693 9.187 1.00 92.75 502 TYR A CA 1
ATOM 4166 C C . TYR A 1 502 ? -3.327 20.304 9.268 1.00 92.75 502 TYR A C 1
ATOM 4168 O O . TYR A 1 502 ? -3.983 20.490 8.251 1.00 92.75 502 TYR A O 1
ATOM 4176 N N . GLY A 1 503 ? -3.818 20.574 10.484 1.00 92.88 503 GLY A N 1
ATOM 4177 C CA . GLY A 1 503 ? -5.173 21.082 10.730 1.00 92.88 503 GLY A CA 1
ATOM 4178 C C . GLY A 1 503 ? -6.261 20.012 10.906 1.00 92.88 503 GLY A C 1
ATOM 4179 O O . GLY A 1 503 ? -7.367 20.362 11.307 1.00 92.88 503 GLY A O 1
ATOM 4180 N N . PHE A 1 504 ? -5.955 18.727 10.693 1.00 94.56 504 PHE A N 1
ATOM 4181 C CA . PHE A 1 504 ? -6.914 17.622 10.798 1.00 94.56 504 PHE A CA 1
ATOM 4182 C C . PHE A 1 504 ? -6.754 16.865 12.126 1.00 94.56 504 PHE A C 1
ATOM 4184 O O . PHE A 1 504 ? -5.690 16.298 12.386 1.00 94.56 504 PHE A O 1
ATOM 4191 N N . ASP A 1 505 ? -7.801 16.842 12.951 1.00 94.31 505 ASP A N 1
ATOM 4192 C CA . ASP A 1 505 ? -7.960 15.882 14.058 1.00 94.31 505 ASP A CA 1
ATOM 4193 C C . ASP A 1 505 ? -8.412 14.508 13.519 1.00 94.31 505 ASP A C 1
ATOM 4195 O O . ASP A 1 505 ? -8.635 14.361 12.316 1.00 94.31 505 ASP A O 1
ATOM 4199 N N . THR A 1 506 ? -8.526 13.479 14.367 1.00 95.81 506 THR A N 1
ATOM 4200 C CA . THR A 1 506 ? -8.887 12.115 13.917 1.00 95.81 506 THR A CA 1
ATOM 4201 C C . THR A 1 506 ? -10.177 12.077 13.091 1.00 95.81 506 THR A C 1
ATOM 4203 O O . THR A 1 506 ? -10.193 11.476 12.013 1.00 95.81 506 THR A O 1
ATOM 4206 N N . LEU A 1 507 ? -11.220 12.792 13.521 1.00 93.94 507 LEU A N 1
ATOM 4207 C CA . LEU A 1 507 ? -12.489 12.888 12.795 1.00 93.94 507 LEU A CA 1
ATOM 4208 C C . LEU A 1 507 ? -12.280 13.460 11.386 1.00 93.94 507 LEU A C 1
ATOM 4210 O O . LEU A 1 507 ? -12.716 12.875 10.389 1.00 93.94 507 LEU A O 1
ATOM 4214 N N . ASN A 1 508 ? -11.558 14.576 11.275 1.00 94.62 508 ASN A N 1
ATOM 4215 C CA . ASN A 1 508 ? -11.316 15.215 9.986 1.00 94.62 508 ASN A CA 1
ATOM 4216 C C . ASN A 1 508 ? -10.314 14.440 9.113 1.00 94.62 508 ASN A C 1
ATOM 4218 O O . ASN A 1 508 ? -10.437 14.472 7.888 1.00 94.62 508 ASN A O 1
ATOM 4222 N N . LYS A 1 509 ? -9.374 13.685 9.698 1.00 96.75 509 LYS A N 1
ATOM 4223 C CA . LYS A 1 509 ? -8.488 12.766 8.960 1.00 96.75 509 LYS A CA 1
ATOM 4224 C C . LYS A 1 509 ? -9.294 11.675 8.252 1.00 96.75 509 LYS A C 1
ATOM 4226 O O . LYS A 1 509 ? -9.099 11.449 7.056 1.00 96.75 509 LYS A O 1
ATOM 4231 N N . ILE A 1 510 ? -10.242 11.054 8.961 1.00 96.38 510 ILE A N 1
ATOM 4232 C CA . ILE A 1 510 ? -11.154 10.047 8.397 1.00 96.38 510 ILE A CA 1
ATOM 4233 C C . ILE A 1 510 ? -11.987 10.660 7.266 1.00 96.38 510 ILE A C 1
ATOM 4235 O O . ILE A 1 510 ? -12.038 10.100 6.169 1.00 96.38 510 ILE A O 1
ATOM 4239 N N . ARG A 1 511 ? -12.578 11.843 7.486 1.00 95.38 511 ARG A N 1
ATOM 4240 C CA . ARG A 1 511 ? -13.345 12.568 6.452 1.00 95.38 511 ARG A CA 1
ATOM 4241 C C . ARG A 1 511 ? -12.501 12.898 5.222 1.00 95.38 511 ARG A C 1
ATOM 4243 O O . ARG A 1 511 ? -12.966 12.722 4.101 1.00 95.38 511 ARG A O 1
ATOM 4250 N N . ALA A 1 512 ? -11.245 13.311 5.395 1.00 95.81 512 ALA A N 1
ATOM 4251 C CA . ALA A 1 512 ? -10.345 13.615 4.282 1.00 95.81 512 ALA A CA 1
ATOM 4252 C C . ALA A 1 512 ? -10.054 12.373 3.425 1.00 95.81 512 ALA A C 1
ATOM 4254 O O . ALA A 1 512 ? -10.149 12.422 2.195 1.00 95.81 512 ALA A O 1
ATOM 4255 N N . TYR A 1 513 ? -9.755 11.238 4.062 1.00 96.81 513 TYR A N 1
ATOM 4256 C CA . TYR A 1 513 ? -9.540 9.969 3.361 1.00 96.81 513 TYR A CA 1
ATOM 4257 C C . TYR A 1 513 ? -10.815 9.481 2.674 1.00 96.81 513 TYR A C 1
ATOM 4259 O O . TYR A 1 513 ? -10.771 9.088 1.505 1.00 96.81 513 TYR A O 1
ATOM 4267 N N . LYS A 1 514 ? -11.967 9.596 3.342 1.00 95.50 514 LYS A N 1
ATOM 4268 C CA . LYS A 1 514 ? -13.270 9.257 2.764 1.00 95.50 514 LYS A CA 1
ATOM 4269 C C . LYS A 1 514 ? -13.622 10.143 1.568 1.00 95.50 514 LYS A C 1
ATOM 4271 O O . LYS A 1 514 ? -14.103 9.630 0.562 1.00 95.50 514 LYS A O 1
ATOM 4276 N N . ALA A 1 515 ? -13.352 11.444 1.633 1.00 95.94 515 ALA A N 1
ATOM 4277 C CA . ALA A 1 515 ? -13.584 12.375 0.533 1.00 95.94 515 ALA A CA 1
ATOM 4278 C C . ALA A 1 515 ? -12.732 12.025 -0.697 1.00 95.94 515 ALA A C 1
ATOM 4280 O O . ALA A 1 515 ? -13.256 11.947 -1.809 1.00 95.94 515 ALA A O 1
ATOM 4281 N N . MET A 1 516 ? -11.440 11.737 -0.501 1.00 96.75 516 MET A N 1
ATOM 4282 C CA . MET A 1 516 ? -10.553 11.279 -1.578 1.00 96.75 516 MET A CA 1
ATOM 4283 C C . MET A 1 516 ? -10.985 9.928 -2.158 1.00 96.75 516 MET A C 1
ATOM 4285 O O . MET A 1 516 ? -10.942 9.749 -3.375 1.00 96.75 516 MET A O 1
ATOM 4289 N N . ALA A 1 517 ? -11.430 8.998 -1.309 1.00 96.19 517 ALA A N 1
ATOM 4290 C CA . ALA A 1 517 ? -12.002 7.731 -1.744 1.00 96.19 517 ALA A CA 1
ATOM 4291 C C . ALA A 1 517 ? -13.216 7.968 -2.648 1.00 96.19 517 ALA A C 1
ATOM 4293 O O . ALA A 1 517 ? -13.174 7.582 -3.810 1.00 96.19 517 ALA A O 1
ATOM 4294 N N . ARG A 1 518 ? -14.224 8.711 -2.160 1.00 95.50 518 ARG A N 1
ATOM 4295 C CA . ARG A 1 518 ? -15.467 9.045 -2.886 1.00 95.50 518 ARG A CA 1
ATOM 4296 C C . ARG A 1 518 ? -15.219 9.722 -4.233 1.00 95.50 518 ARG A C 1
ATOM 4298 O O . ARG A 1 518 ? -15.977 9.504 -5.173 1.00 95.50 518 ARG A O 1
ATOM 4305 N N . ALA A 1 519 ? -14.164 10.526 -4.333 1.00 95.94 519 ALA A N 1
ATOM 4306 C CA . ALA A 1 519 ? -13.755 11.170 -5.576 1.00 95.94 519 ALA A CA 1
ATOM 4307 C C . ALA A 1 519 ? -13.126 10.201 -6.600 1.00 95.94 519 ALA A C 1
ATOM 4309 O O . ALA A 1 519 ? -12.975 10.544 -7.776 1.00 95.94 519 ALA A O 1
ATOM 4310 N N . SER A 1 520 ? -12.716 9.005 -6.176 1.00 96.25 520 SER A N 1
ATOM 4311 C CA . SER A 1 520 ? -12.049 8.017 -7.015 1.00 96.25 520 SER A CA 1
ATOM 4312 C C . SER A 1 520 ? -13.016 6.996 -7.614 1.00 96.25 520 SER A C 1
ATOM 4314 O O . SER A 1 520 ? -13.903 6.463 -6.961 1.00 96.25 520 SER A O 1
ATOM 4316 N N . LYS A 1 521 ? -12.765 6.626 -8.875 1.00 95.75 521 LYS A N 1
ATOM 4317 C CA . LYS A 1 521 ? -13.442 5.515 -9.573 1.00 95.75 521 LYS A CA 1
ATOM 4318 C C . LYS A 1 521 ? -12.744 4.163 -9.369 1.00 95.75 521 LYS A C 1
ATOM 4320 O O . LYS A 1 521 ? -12.943 3.236 -10.154 1.00 95.75 521 LYS A O 1
ATOM 4325 N N . LYS A 1 522 ? -11.819 4.076 -8.412 1.00 97.06 522 LYS A N 1
ATOM 4326 C CA . LYS A 1 522 ? -10.952 2.907 -8.201 1.00 97.06 522 LYS A CA 1
ATOM 4327 C C . LYS A 1 522 ? -11.212 2.172 -6.893 1.00 97.06 522 LYS A C 1
ATOM 4329 O O . LYS A 1 522 ? -10.459 1.266 -6.552 1.00 97.06 522 LYS A O 1
ATOM 4334 N N . THR A 1 523 ? -12.270 2.545 -6.191 1.00 97.19 523 THR A N 1
ATOM 4335 C CA . THR A 1 523 ? -12.669 1.940 -4.926 1.00 97.19 523 THR A CA 1
ATOM 4336 C C . THR A 1 523 ? -14.192 1.937 -4.780 1.00 97.19 523 THR A C 1
ATOM 4338 O O . THR A 1 523 ? -14.868 2.767 -5.389 1.00 97.19 523 THR A O 1
ATOM 4341 N N . SER A 1 524 ? -14.726 1.013 -3.979 1.00 96.38 524 SER A N 1
ATOM 4342 C CA . SER A 1 524 ? -16.117 1.024 -3.492 1.00 96.38 524 SER A CA 1
ATOM 4343 C C . SER A 1 524 ? -16.393 2.162 -2.500 1.00 96.38 524 SER A C 1
ATOM 4345 O O . SER A 1 524 ? -17.545 2.465 -2.198 1.00 96.38 524 SER A O 1
ATOM 4347 N N . ASN A 1 525 ? -15.328 2.798 -2.001 1.00 93.19 525 ASN A N 1
ATOM 4348 C CA . ASN A 1 525 ? -15.322 3.808 -0.945 1.00 93.19 525 ASN A CA 1
ATOM 4349 C C . ASN A 1 525 ? -15.580 3.270 0.464 1.00 93.19 525 ASN A C 1
ATOM 4351 O O . ASN A 1 525 ? -15.646 4.076 1.394 1.00 93.19 525 ASN A O 1
ATOM 4355 N N . GLU A 1 526 ? -15.695 1.957 0.669 1.00 95.88 526 GLU A N 1
ATOM 4356 C CA . GLU A 1 526 ? -15.653 1.379 2.017 1.00 95.88 526 GLU A CA 1
ATOM 4357 C C . GLU A 1 526 ? -14.281 1.642 2.648 1.00 95.88 526 GLU A C 1
ATOM 4359 O O . GLU A 1 526 ? -13.260 1.601 1.963 1.00 95.88 526 GLU A O 1
ATOM 4364 N N . MET A 1 527 ? -14.248 1.984 3.936 1.00 96.31 527 MET A N 1
ATOM 4365 C CA . MET A 1 527 ? -13.017 2.373 4.629 1.00 96.31 527 MET A CA 1
ATOM 4366 C C . MET A 1 527 ? -12.834 1.527 5.880 1.00 96.31 527 MET A C 1
ATOM 4368 O O . MET A 1 527 ? -13.743 1.428 6.696 1.00 96.31 527 MET A O 1
ATOM 4372 N N . TYR A 1 528 ? -11.644 0.968 6.023 1.00 98.56 528 TYR A N 1
ATOM 4373 C CA . TYR A 1 528 ? -11.203 0.146 7.134 1.00 98.56 528 TYR A CA 1
ATOM 4374 C C . TYR A 1 528 ? -9.988 0.826 7.762 1.00 98.56 528 TYR A C 1
ATOM 4376 O O . TYR A 1 528 ? -9.041 1.190 7.058 1.00 98.56 528 TYR A O 1
ATOM 4384 N N . ILE A 1 529 ? -10.009 0.997 9.079 1.00 98.62 529 ILE A N 1
ATOM 4385 C CA . ILE A 1 529 ? -8.818 1.354 9.848 1.00 98.62 529 ILE A CA 1
ATOM 4386 C C . ILE A 1 529 ? -8.264 0.039 10.369 1.00 98.62 529 ILE A C 1
ATOM 4388 O O . ILE A 1 529 ? -8.827 -0.559 11.271 1.00 98.62 529 ILE A O 1
ATOM 4392 N N . THR A 1 530 ? -7.215 -0.470 9.747 1.00 98.19 530 THR A N 1
ATOM 4393 C CA . THR A 1 530 ? -6.724 -1.824 10.033 1.00 98.19 530 THR A CA 1
ATOM 4394 C C . THR A 1 530 ? -5.685 -1.847 11.137 1.00 98.19 530 THR A C 1
ATOM 4396 O O . THR A 1 530 ? -5.378 -2.918 11.642 1.00 98.19 530 THR A O 1
ATOM 4399 N N . GLU A 1 531 ? -5.136 -0.684 11.497 1.00 97.25 531 GLU A N 1
ATOM 4400 C CA . GLU A 1 531 ? -4.205 -0.547 12.613 1.00 97.25 531 GLU A CA 1
ATOM 4401 C C . GLU A 1 531 ? -4.281 0.852 13.226 1.00 97.25 531 GLU A C 1
ATOM 4403 O O . GLU A 1 531 ? -4.257 1.865 12.516 1.00 97.25 531 GLU A O 1
ATOM 4408 N N . VAL A 1 532 ? -4.324 0.881 14.554 1.00 97.12 532 VAL A N 1
ATOM 4409 C CA . VAL A 1 532 ? -4.087 2.046 15.408 1.00 97.12 532 VAL A CA 1
ATOM 4410 C C . VAL A 1 532 ? -3.656 1.547 16.789 1.00 97.12 532 VAL A C 1
ATOM 4412 O O . VAL A 1 532 ? -4.153 0.516 17.247 1.00 97.12 532 VAL A O 1
ATOM 4415 N N . ASN A 1 533 ? -2.711 2.247 17.421 1.00 96.00 533 ASN A N 1
ATOM 4416 C CA . ASN A 1 533 ? -2.305 2.078 18.820 1.00 96.00 533 ASN A CA 1
ATOM 4417 C C . ASN A 1 533 ? -1.357 3.225 19.237 1.00 96.00 533 ASN A C 1
ATOM 4419 O O . ASN A 1 533 ? -0.946 4.032 18.401 1.00 96.00 533 ASN A O 1
ATOM 4423 N N . TRP A 1 534 ? -0.972 3.253 20.510 1.00 95.62 534 TRP A N 1
ATOM 4424 C CA . TRP A 1 534 ? 0.086 4.054 21.102 1.00 95.62 534 TRP A CA 1
ATOM 4425 C C . TRP A 1 534 ? 1.119 3.154 21.800 1.00 95.62 534 TRP A C 1
ATOM 4427 O O . TRP A 1 534 ? 0.744 2.187 22.465 1.00 95.62 534 TRP A O 1
ATOM 4437 N N . PRO A 1 535 ? 2.417 3.463 21.676 1.00 94.69 535 PRO A N 1
ATOM 4438 C CA . PRO A 1 535 ? 3.467 2.738 22.381 1.00 94.69 535 PRO A CA 1
ATOM 4439 C C . PRO A 1 535 ? 3.571 3.148 23.858 1.00 94.69 535 PRO A C 1
ATOM 4441 O O . PRO A 1 535 ? 3.308 4.295 24.212 1.00 94.69 535 PRO A O 1
ATOM 4444 N N . LEU A 1 536 ? 4.011 2.223 24.712 1.00 94.94 536 LEU A N 1
ATOM 4445 C CA . LEU A 1 536 ? 3.998 2.371 26.169 1.00 94.94 536 LEU A CA 1
ATOM 4446 C C . LEU A 1 536 ? 5.359 2.745 26.778 1.00 94.94 536 LEU A C 1
ATOM 4448 O O . LEU A 1 536 ? 6.420 2.289 26.338 1.00 94.94 536 LEU A O 1
ATOM 4452 N N . ASN A 1 537 ? 5.312 3.536 27.850 1.00 92.50 537 ASN A N 1
ATOM 4453 C CA . ASN A 1 537 ? 6.453 3.879 28.696 1.00 92.50 537 ASN A CA 1
ATOM 4454 C C . ASN A 1 537 ? 7.097 2.624 29.306 1.00 92.50 537 ASN A C 1
ATOM 4456 O O . ASN A 1 537 ? 6.436 1.631 29.599 1.00 92.50 537 ASN A O 1
ATOM 4460 N N . GLY A 1 538 ? 8.426 2.649 29.449 1.00 87.88 538 GLY A N 1
ATOM 4461 C CA . GLY A 1 538 ? 9.212 1.503 29.929 1.00 87.88 538 GLY A CA 1
ATOM 4462 C C . GLY A 1 538 ? 9.414 0.378 28.905 1.00 87.88 538 GLY A C 1
ATOM 4463 O O . GLY A 1 538 ? 10.214 -0.519 29.145 1.00 87.88 538 GLY A O 1
ATOM 4464 N N . MET A 1 539 ? 8.773 0.444 27.732 1.00 88.88 539 MET A N 1
ATOM 4465 C CA . MET A 1 539 ? 8.815 -0.617 26.718 1.00 88.88 539 MET A CA 1
ATOM 4466 C C . MET A 1 539 ? 9.533 -0.210 25.428 1.00 88.88 539 MET A C 1
ATOM 4468 O O . MET A 1 539 ? 9.216 -0.703 24.348 1.00 88.88 539 MET A O 1
ATOM 4472 N N . LYS A 1 540 ? 10.520 0.687 25.523 1.00 84.88 540 LYS A N 1
ATOM 4473 C CA . LYS A 1 540 ? 11.220 1.278 24.370 1.00 84.88 540 LYS A CA 1
ATOM 4474 C C . LYS A 1 540 ? 11.684 0.234 23.345 1.00 84.88 540 LYS A C 1
ATOM 4476 O O . LYS A 1 540 ? 11.332 0.338 22.180 1.00 84.88 540 LYS A O 1
ATOM 4481 N N . ASN A 1 541 ? 12.377 -0.816 23.781 1.00 85.06 541 ASN A N 1
ATOM 4482 C CA . ASN A 1 541 ? 12.910 -1.853 22.883 1.00 85.06 541 ASN A CA 1
ATOM 4483 C C . ASN A 1 541 ? 11.822 -2.689 22.180 1.00 85.06 541 ASN A C 1
ATOM 4485 O O . ASN A 1 541 ? 12.111 -3.395 21.222 1.00 85.06 541 ASN A O 1
ATOM 4489 N N . TRP A 1 542 ? 10.576 -2.596 22.644 1.00 84.06 542 TRP A N 1
ATOM 4490 C CA . TRP A 1 542 ? 9.413 -3.329 22.143 1.00 84.06 542 TRP A CA 1
ATOM 4491 C C . TRP A 1 542 ? 8.421 -2.419 21.404 1.00 84.06 542 TRP A C 1
ATOM 4493 O O . TRP A 1 542 ? 7.353 -2.861 20.978 1.00 84.06 542 TRP A O 1
ATOM 4503 N N . ALA A 1 543 ? 8.741 -1.128 21.277 1.00 84.56 543 ALA A N 1
ATOM 4504 C CA . ALA A 1 543 ? 7.860 -0.102 20.746 1.00 84.56 543 ALA A CA 1
ATOM 4505 C C . ALA A 1 543 ? 8.322 0.371 19.353 1.00 84.56 543 ALA A C 1
ATOM 4507 O O . ALA A 1 543 ? 9.448 0.840 19.197 1.00 84.56 543 ALA A O 1
ATOM 4508 N N . PRO A 1 544 ? 7.444 0.377 18.332 1.00 78.25 544 PRO A N 1
ATOM 4509 C CA . PRO A 1 544 ? 7.795 0.864 16.996 1.00 78.25 544 PRO A CA 1
ATOM 4510 C C . PRO A 1 544 ? 8.165 2.356 16.931 1.00 78.25 544 PRO A C 1
ATOM 4512 O O . PRO A 1 544 ? 8.865 2.785 16.008 1.00 78.25 544 PRO A O 1
ATOM 4515 N N . ALA A 1 545 ? 7.664 3.155 17.878 1.00 82.88 545 ALA A N 1
ATOM 4516 C CA . ALA A 1 545 ? 7.856 4.600 17.963 1.00 82.88 545 ALA A CA 1
ATOM 4517 C C . ALA A 1 545 ? 8.432 5.006 19.332 1.00 82.88 545 ALA A C 1
ATOM 4519 O O . ALA A 1 545 ? 7.807 5.720 20.107 1.00 82.88 545 ALA A O 1
ATOM 4520 N N . GLU A 1 546 ? 9.675 4.591 19.576 1.00 81.00 546 GLU A N 1
ATOM 4521 C CA . GLU A 1 546 ? 10.457 4.780 20.812 1.00 81.00 546 GLU A CA 1
ATOM 4522 C C . GLU A 1 546 ? 10.498 6.200 21.406 1.00 81.00 546 GLU A C 1
ATOM 4524 O O . GLU A 1 546 ? 10.805 6.362 22.582 1.00 81.00 546 GLU A O 1
ATOM 4529 N N . ASN A 1 547 ? 10.226 7.231 20.602 1.00 86.00 547 ASN A N 1
ATOM 4530 C CA . ASN A 1 547 ? 10.294 8.636 21.020 1.00 86.00 547 ASN A CA 1
ATOM 4531 C C . ASN A 1 547 ? 8.930 9.222 21.431 1.00 86.00 547 ASN A C 1
ATOM 4533 O O . ASN A 1 547 ? 8.856 10.409 21.734 1.00 86.00 547 ASN A O 1
ATOM 4537 N N . PHE A 1 548 ? 7.850 8.439 21.362 1.00 89.06 548 PHE A N 1
ATOM 4538 C CA . PHE A 1 548 ? 6.471 8.903 21.575 1.00 89.06 548 PHE A CA 1
ATOM 4539 C C . PHE A 1 548 ? 5.709 7.971 22.525 1.00 89.06 548 PHE A C 1
ATOM 4541 O O . PHE A 1 548 ? 4.549 7.649 22.286 1.00 89.06 548 PHE A O 1
ATOM 4548 N N . LEU A 1 549 ? 6.398 7.500 23.564 1.00 92.81 549 LEU A N 1
ATOM 4549 C CA . LEU A 1 549 ? 5.860 6.583 24.565 1.00 92.81 549 LEU A CA 1
ATOM 4550 C C . LEU A 1 549 ? 4.874 7.303 25.501 1.00 92.81 549 LEU A C 1
ATOM 4552 O O . LEU A 1 549 ? 5.064 8.482 25.807 1.00 92.81 549 LEU A O 1
ATOM 4556 N N . ILE A 1 550 ? 3.832 6.596 25.941 1.00 94.88 550 ILE A N 1
ATOM 4557 C CA . ILE A 1 550 ? 2.813 7.105 26.871 1.00 94.88 550 ILE A CA 1
ATOM 4558 C C . ILE A 1 550 ? 2.572 6.142 28.036 1.00 94.88 550 ILE A C 1
ATOM 4560 O O . ILE A 1 550 ? 2.916 4.963 27.967 1.00 94.88 550 ILE A O 1
ATOM 4564 N N . ASP A 1 551 ? 1.946 6.637 29.099 1.00 95.38 551 ASP A N 1
ATOM 4565 C CA . ASP A 1 551 ? 1.528 5.803 30.224 1.00 95.38 551 ASP A CA 1
ATOM 4566 C C . ASP A 1 551 ? 0.355 4.885 29.857 1.00 95.38 551 ASP A C 1
ATOM 4568 O O . ASP A 1 551 ? -0.446 5.186 28.969 1.00 95.38 551 ASP A O 1
ATOM 4572 N N . GLU A 1 552 ? 0.232 3.765 30.571 1.00 94.69 552 GLU A N 1
ATOM 4573 C CA . GLU A 1 552 ? -0.827 2.774 30.338 1.00 94.69 552 GLU A CA 1
ATOM 4574 C C . GLU A 1 552 ? -2.234 3.366 30.535 1.00 94.69 552 GLU A C 1
ATOM 4576 O O . GLU A 1 552 ? -3.115 3.119 29.716 1.00 94.69 552 GLU A O 1
ATOM 4581 N N . SER A 1 553 ? -2.429 4.235 31.534 1.00 93.88 553 SER A N 1
ATOM 4582 C CA . SER A 1 553 ? -3.707 4.934 31.764 1.00 93.88 553 SER A CA 1
ATOM 4583 C C . SER A 1 553 ? -4.092 5.868 30.608 1.00 93.88 553 SER A C 1
ATOM 4585 O O . SER A 1 553 ? -5.256 5.944 30.201 1.00 93.88 553 SER A O 1
ATOM 4587 N N . LEU A 1 554 ? -3.106 6.545 30.006 1.00 95.62 554 LEU A N 1
ATOM 4588 C CA . LEU A 1 554 ? -3.327 7.355 28.808 1.00 95.62 554 LEU A CA 1
ATOM 4589 C C . LEU A 1 554 ? -3.671 6.482 27.602 1.00 95.62 554 LEU A C 1
ATOM 4591 O O . LEU A 1 554 ? -4.515 6.881 26.802 1.00 95.62 554 LEU A O 1
ATOM 4595 N N . GLN A 1 555 ? -3.067 5.296 27.472 1.00 96.88 555 GLN A N 1
ATOM 4596 C CA . GLN A 1 555 ? -3.413 4.354 26.409 1.00 96.88 555 GLN A CA 1
ATOM 4597 C C . GLN A 1 555 ? -4.877 3.911 26.519 1.00 96.88 555 GLN A C 1
ATOM 4599 O O . GLN A 1 555 ? -5.579 3.962 25.509 1.00 96.88 555 GLN A O 1
ATOM 4604 N N . SER A 1 556 ? -5.354 3.561 27.721 1.00 97.12 556 SER A N 1
ATOM 4605 C CA . SER A 1 556 ? -6.767 3.238 27.979 1.00 97.12 556 SER A CA 1
ATOM 4606 C C . SER A 1 556 ? -7.692 4.371 27.530 1.00 97.12 556 SER A C 1
ATOM 4608 O O . SER A 1 556 ? -8.610 4.165 26.733 1.00 97.12 556 SER A O 1
ATOM 4610 N N . SER A 1 557 ? -7.389 5.600 27.956 1.00 97.31 557 SER A N 1
ATOM 4611 C CA . SER A 1 557 ? -8.162 6.791 27.591 1.00 97.31 557 SER A CA 1
ATOM 4612 C C . SER A 1 557 ? -8.156 7.059 26.081 1.00 97.31 557 SER A C 1
ATOM 4614 O O . SER A 1 557 ? -9.196 7.333 25.479 1.00 97.31 557 SER A O 1
ATOM 4616 N N . TYR A 1 558 ? -6.988 6.985 25.439 1.00 97.94 558 TYR A N 1
ATOM 4617 C CA . TYR A 1 558 ? -6.836 7.259 24.009 1.00 97.94 558 TYR A CA 1
ATOM 4618 C C . TYR A 1 558 ? -7.469 6.184 23.135 1.00 97.94 558 TYR A C 1
ATOM 4620 O O . TYR A 1 558 ? -8.027 6.530 22.094 1.00 97.94 558 TYR A O 1
ATOM 4628 N N . LEU A 1 559 ? -7.439 4.919 23.566 1.00 98.31 559 LEU A N 1
ATOM 4629 C CA . LEU A 1 559 ? -8.158 3.826 22.923 1.00 98.31 559 LEU A CA 1
ATOM 4630 C C . LEU A 1 559 ? -9.642 4.176 22.827 1.00 98.31 559 LEU A C 1
ATOM 4632 O O . LEU A 1 559 ? -10.172 4.283 21.719 1.00 98.31 559 LEU A O 1
ATOM 4636 N N . VAL A 1 560 ? -10.291 4.431 23.966 1.00 98.44 560 VAL A N 1
ATOM 4637 C CA . VAL A 1 560 ? -11.734 4.703 24.004 1.00 98.44 560 VAL A CA 1
ATOM 4638 C C . VAL A 1 560 ? -12.071 5.954 23.192 1.00 98.44 560 VAL A C 1
ATOM 4640 O O . VAL A 1 560 ? -12.918 5.911 22.298 1.00 98.44 560 VAL A O 1
ATOM 4643 N N . ARG A 1 561 ? -11.341 7.054 23.403 1.00 98.19 561 ARG A N 1
ATOM 4644 C CA . ARG A 1 561 ? -11.573 8.328 22.700 1.00 98.19 561 ARG A CA 1
ATOM 4645 C C . ARG A 1 561 ? -11.374 8.232 21.192 1.00 98.19 561 ARG A C 1
ATOM 4647 O O . ARG A 1 561 ? -12.135 8.839 20.438 1.00 98.19 561 ARG A O 1
ATOM 4654 N N . TYR A 1 562 ? -10.391 7.462 20.722 1.00 98.44 562 TYR A N 1
ATOM 4655 C CA . TYR A 1 562 ? -10.189 7.248 19.289 1.00 98.44 562 TYR A CA 1
ATOM 4656 C C . TYR A 1 562 ? -11.395 6.552 18.659 1.00 98.44 562 TYR A C 1
ATOM 4658 O O . TYR A 1 562 ? -11.886 7.004 17.622 1.00 98.44 562 TYR A O 1
ATOM 4666 N N . TYR A 1 563 ? -11.896 5.489 19.296 1.00 98.38 563 TYR A N 1
ATOM 4667 C CA . TYR A 1 563 ? -13.087 4.790 18.825 1.00 98.38 563 TYR A CA 1
ATOM 4668 C C . TYR A 1 563 ? -14.320 5.699 18.845 1.00 98.38 563 TYR A C 1
ATOM 4670 O O . TYR A 1 563 ? -15.026 5.742 17.844 1.00 98.38 563 TYR A O 1
ATOM 4678 N N . LEU A 1 564 ? -14.545 6.495 19.896 1.00 97.75 564 LEU A N 1
ATOM 4679 C CA . LEU A 1 564 ? -15.670 7.441 19.945 1.00 97.75 564 LEU A CA 1
ATOM 4680 C C . LEU A 1 564 ? -15.610 8.476 18.806 1.00 97.75 564 LEU A C 1
ATOM 4682 O O . LEU A 1 564 ? -16.598 8.678 18.099 1.00 97.75 564 LEU A O 1
ATOM 4686 N N . LEU A 1 565 ? -14.440 9.074 18.552 1.00 96.56 565 LEU A N 1
ATOM 4687 C CA . LEU A 1 565 ? -14.242 10.005 17.430 1.00 96.56 565 LEU A CA 1
ATOM 4688 C C . LEU A 1 565 ? -14.424 9.326 16.066 1.00 96.56 565 LEU A C 1
ATOM 4690 O O . LEU A 1 565 ? -14.930 9.940 15.125 1.00 96.56 565 LEU A O 1
ATOM 4694 N N . MET A 1 566 ? -14.007 8.066 15.943 1.00 96.56 566 MET A N 1
ATOM 4695 C CA . MET A 1 566 ? -14.200 7.263 14.740 1.00 96.56 566 MET A CA 1
ATOM 4696 C C . MET A 1 566 ? -15.688 6.968 14.504 1.00 96.56 566 MET A C 1
ATOM 4698 O O . MET A 1 566 ? -16.180 7.201 13.394 1.00 96.56 566 MET A O 1
ATOM 4702 N N . LEU A 1 567 ? -16.417 6.539 15.537 1.00 96.69 567 LEU A N 1
ATOM 4703 C CA . LEU A 1 567 ? -17.853 6.248 15.486 1.00 96.69 567 LEU A CA 1
ATOM 4704 C C . LEU A 1 567 ? -18.673 7.495 15.150 1.00 96.69 567 LEU A C 1
ATOM 4706 O O . LEU A 1 567 ? -19.560 7.422 14.297 1.00 96.69 567 LEU A O 1
ATOM 4710 N N . ALA A 1 568 ? -18.307 8.653 15.712 1.00 94.38 568 ALA A N 1
ATOM 4711 C CA . ALA A 1 568 ? -18.911 9.948 15.393 1.00 94.38 568 ALA A CA 1
ATOM 4712 C C . ALA A 1 568 ? -18.871 10.273 13.888 1.00 94.38 568 ALA A C 1
ATOM 4714 O O . ALA A 1 568 ? -19.713 11.004 13.371 1.00 94.38 568 ALA A O 1
ATOM 4715 N N . THR A 1 569 ? -17.910 9.713 13.143 1.00 94.06 569 THR A N 1
ATOM 4716 C CA . THR A 1 569 ? -17.828 9.945 11.697 1.00 94.06 569 THR A CA 1
ATOM 4717 C C . THR A 1 569 ? -18.887 9.178 10.903 1.00 94.06 569 THR A C 1
ATOM 4719 O O . THR A 1 569 ? -19.260 9.635 9.817 1.00 94.06 569 THR A O 1
ATOM 4722 N N . GLY A 1 570 ? -19.305 7.998 11.382 1.00 93.62 570 GLY A N 1
ATOM 4723 C CA . GLY A 1 570 ? -20.143 7.033 10.660 1.00 93.62 570 GLY A CA 1
ATOM 4724 C C . GLY A 1 570 ? -19.556 6.520 9.331 1.00 93.62 570 GLY A C 1
ATOM 4725 O O . GLY A 1 570 ? -20.295 6.039 8.470 1.00 93.62 570 GLY A O 1
ATOM 4726 N N . LYS A 1 571 ? -18.239 6.670 9.105 1.00 93.50 571 LYS A N 1
ATOM 4727 C CA . LYS A 1 571 ? -17.593 6.463 7.785 1.00 93.50 571 LYS A CA 1
ATOM 4728 C C . LYS A 1 571 ? -16.694 5.236 7.687 1.00 93.50 571 LYS A C 1
ATOM 4730 O O . LYS A 1 571 ? -16.348 4.846 6.561 1.00 93.50 571 LYS A O 1
ATOM 4735 N N . VAL A 1 572 ? -16.317 4.670 8.828 1.00 96.38 572 VAL A N 1
ATOM 4736 C CA . VAL A 1 572 ? -15.411 3.527 8.955 1.00 96.38 572 VAL A CA 1
ATOM 4737 C C . VAL A 1 572 ? -16.242 2.264 9.133 1.00 96.38 572 VAL A C 1
ATOM 4739 O O . VAL A 1 572 ? -17.083 2.198 10.021 1.00 96.38 572 VAL A O 1
ATOM 4742 N N . LYS A 1 573 ? -16.017 1.278 8.262 1.00 96.69 573 LYS A N 1
ATOM 4743 C CA . LYS A 1 573 ? -16.710 -0.011 8.291 1.00 96.69 573 LYS A CA 1
ATOM 4744 C C . LYS A 1 573 ? -16.199 -0.874 9.441 1.00 96.69 573 LYS A C 1
ATOM 4746 O O . LYS A 1 573 ? -17.004 -1.449 10.153 1.00 96.69 573 LYS A O 1
ATOM 4751 N N . LYS A 1 574 ? -14.876 -0.935 9.625 1.00 97.81 574 LYS A N 1
ATOM 4752 C CA . LYS A 1 574 ? -14.222 -1.613 10.753 1.00 97.81 574 LYS A CA 1
ATOM 4753 C C . LYS A 1 574 ? -12.955 -0.885 11.173 1.00 97.81 574 LYS A C 1
ATOM 4755 O O . LYS A 1 574 ? -12.240 -0.352 10.318 1.00 97.81 574 LYS A O 1
ATOM 4760 N N . CYS A 1 575 ? -12.682 -0.886 12.468 1.00 98.50 575 CYS A N 1
ATOM 4761 C CA . CYS A 1 575 ? -11.490 -0.327 13.080 1.00 98.50 575 CYS A CA 1
ATOM 4762 C C . CYS A 1 575 ? -10.838 -1.390 13.964 1.00 98.50 575 CYS A C 1
ATOM 4764 O O . CYS A 1 575 ? -11.492 -1.915 14.855 1.00 98.50 575 CYS A O 1
ATOM 4766 N N . PHE A 1 576 ? -9.569 -1.700 13.710 1.00 98.62 576 PHE A N 1
ATOM 4767 C CA . PHE A 1 576 ? -8.837 -2.754 14.398 1.00 98.62 576 PHE A CA 1
ATOM 4768 C C . PHE A 1 576 ? -7.757 -2.164 15.300 1.00 98.62 576 PHE A C 1
ATOM 4770 O O . PHE A 1 576 ? -6.842 -1.478 14.833 1.00 98.62 576 PHE A O 1
ATOM 4777 N N . TRP A 1 577 ? -7.845 -2.468 16.594 1.00 98.38 577 TRP A N 1
ATOM 4778 C CA . TRP A 1 577 ? -6.780 -2.157 17.542 1.00 98.38 577 TRP A CA 1
ATOM 4779 C C . TRP A 1 577 ? -5.578 -3.071 17.291 1.00 98.38 577 TRP A C 1
ATOM 4781 O O . TRP A 1 577 ? -5.735 -4.291 17.198 1.00 98.38 577 TRP A O 1
ATOM 4791 N N . HIS A 1 578 ? -4.377 -2.502 17.167 1.00 96.25 578 HIS A N 1
ATOM 4792 C CA . HIS A 1 578 ? -3.166 -3.269 16.872 1.00 96.25 578 HIS A CA 1
ATOM 4793 C C . HIS A 1 578 ? -2.218 -3.301 18.073 1.00 96.25 578 HIS A C 1
ATOM 4795 O O . HIS A 1 578 ? -1.464 -2.358 18.247 1.00 96.25 578 HIS A O 1
ATOM 4801 N N . GLN A 1 579 ? -2.172 -4.326 18.924 1.00 93.44 579 GLN A N 1
ATOM 4802 C CA . GLN A 1 579 ? -2.763 -5.664 18.787 1.00 93.44 579 GLN A CA 1
ATOM 4803 C C . GLN A 1 579 ? -3.151 -6.270 20.143 1.00 93.44 579 GLN A C 1
ATOM 4805 O O . GLN A 1 579 ? -2.909 -5.657 21.183 1.00 93.44 579 GLN A O 1
ATOM 4810 N N . LEU A 1 580 ? -3.734 -7.475 20.139 1.00 97.25 580 LEU A N 1
ATOM 4811 C CA . LEU A 1 580 ? -4.069 -8.215 21.361 1.00 97.25 580 LEU A CA 1
ATOM 4812 C C . LEU A 1 580 ? -2.835 -8.436 22.244 1.00 97.25 580 LEU A C 1
ATOM 4814 O O . LEU A 1 580 ? -2.811 -7.966 23.376 1.00 97.25 580 LEU A O 1
ATOM 4818 N N . VAL A 1 581 ? -1.794 -9.081 21.712 1.00 95.50 581 VAL A N 1
ATOM 4819 C CA . VAL A 1 581 ? -0.582 -9.429 22.470 1.00 95.50 581 VAL A CA 1
ATOM 4820 C C . VAL A 1 581 ? 0.622 -8.690 21.904 1.00 95.50 581 VAL A C 1
ATOM 4822 O O . VAL A 1 581 ? 1.023 -8.922 20.768 1.00 95.50 581 VAL A O 1
ATOM 4825 N N . ALA A 1 582 ? 1.207 -7.788 22.686 1.00 93.56 582 ALA A N 1
ATOM 4826 C CA . ALA A 1 582 ? 2.503 -7.183 22.390 1.00 93.56 582 ALA A CA 1
ATOM 4827 C C . ALA A 1 582 ? 3.047 -6.506 23.653 1.00 93.56 582 ALA A C 1
ATOM 4829 O O . ALA A 1 582 ? 2.330 -5.691 24.242 1.00 93.56 582 ALA A O 1
ATOM 4830 N N . PRO A 1 583 ? 4.320 -6.716 24.033 1.00 92.06 583 PRO A N 1
ATOM 4831 C CA . PRO A 1 583 ? 4.875 -6.068 25.218 1.00 92.06 583 PRO A CA 1
ATOM 4832 C C . PRO A 1 583 ? 4.795 -4.541 25.168 1.00 92.06 583 PRO A C 1
ATOM 4834 O O . PRO A 1 583 ? 4.390 -3.911 26.144 1.00 92.06 583 PRO A O 1
ATOM 4837 N N . GLY A 1 584 ? 5.133 -3.943 24.020 1.00 91.44 584 GLY A N 1
ATOM 4838 C CA . GLY A 1 584 ? 5.297 -2.495 23.908 1.00 91.44 584 GLY A CA 1
ATOM 4839 C C . GLY A 1 584 ? 4.039 -1.673 23.679 1.00 91.44 584 GLY A C 1
ATOM 4840 O O . GLY A 1 584 ? 4.116 -0.452 23.763 1.00 91.44 584 GLY A O 1
ATOM 4841 N N . TYR A 1 585 ? 2.910 -2.300 23.354 1.00 93.75 585 TYR A N 1
ATOM 4842 C CA . TYR A 1 585 ? 1.688 -1.581 22.971 1.00 93.75 585 TYR A CA 1
ATOM 4843 C C . TYR A 1 585 ? 0.416 -2.441 23.016 1.00 93.75 585 TYR A C 1
ATOM 4845 O O . TYR A 1 585 ? -0.680 -1.911 22.866 1.00 93.75 585 TYR A O 1
ATOM 4853 N N . GLY A 1 586 ? 0.507 -3.760 23.185 1.00 95.62 586 GLY A N 1
ATOM 4854 C CA . GLY A 1 586 ? -0.660 -4.636 23.119 1.00 95.62 586 GLY A CA 1
ATOM 4855 C C . GLY A 1 586 ? -1.568 -4.514 24.339 1.00 95.62 586 GLY A C 1
ATOM 4856 O O . GLY A 1 586 ? -1.150 -4.011 25.379 1.00 95.62 586 GLY A O 1
ATOM 4857 N N . LEU A 1 587 ? -2.799 -5.017 24.222 1.00 97.69 587 LEU A N 1
ATOM 4858 C CA . LEU A 1 587 ? -3.731 -5.126 25.359 1.00 97.69 587 LEU A CA 1
ATOM 4859 C C . LEU A 1 587 ? -3.235 -6.120 26.420 1.00 97.69 587 LEU A C 1
ATOM 4861 O O . LEU A 1 587 ? -3.619 -6.055 27.586 1.00 97.69 587 LEU A O 1
ATOM 4865 N N . VAL A 1 588 ? -2.368 -7.041 26.009 1.00 96.62 588 VAL A N 1
ATOM 4866 C CA . VAL A 1 588 ? -1.774 -8.083 26.834 1.00 96.62 588 VAL A CA 1
ATOM 4867 C C . VAL A 1 588 ? -0.258 -8.014 26.705 1.00 96.62 588 VAL A C 1
ATOM 4869 O O . VAL A 1 588 ? 0.295 -7.993 25.601 1.00 96.62 588 VAL A O 1
ATOM 4872 N N . ASN A 1 589 ? 0.412 -7.992 27.854 1.00 94.56 589 ASN A N 1
ATOM 4873 C CA . ASN A 1 589 ? 1.850 -8.176 27.964 1.00 94.56 589 ASN A CA 1
ATOM 4874 C C . ASN A 1 589 ? 2.154 -9.661 28.203 1.00 94.56 589 ASN A C 1
ATOM 4876 O O . ASN A 1 589 ? 1.509 -10.284 29.045 1.00 94.56 589 ASN A O 1
ATOM 4880 N N . ASN A 1 590 ? 3.128 -10.204 27.475 1.00 94.12 590 ASN A N 1
ATOM 4881 C CA . ASN A 1 590 ? 3.555 -11.598 27.565 1.00 94.12 590 ASN A CA 1
ATOM 4882 C C . ASN A 1 590 ? 5.032 -11.768 27.966 1.00 94.12 590 ASN A C 1
ATOM 4884 O O . ASN A 1 590 ? 5.616 -12.811 27.686 1.00 94.12 590 ASN A O 1
ATOM 4888 N N . LEU A 1 591 ? 5.654 -10.749 28.566 1.00 92.00 591 LEU A N 1
ATOM 4889 C CA . LEU A 1 591 ? 7.010 -10.854 29.112 1.00 92.00 591 LEU A CA 1
ATOM 4890 C C . LEU A 1 591 ? 7.057 -11.679 30.404 1.00 92.00 591 LEU A C 1
ATOM 4892 O O . LEU A 1 591 ? 6.040 -11.885 31.068 1.00 92.00 591 LEU A O 1
ATOM 4896 N N . ASP A 1 592 ? 8.265 -12.117 30.759 1.00 86.44 592 ASP A N 1
ATOM 4897 C CA . ASP A 1 592 ? 8.573 -12.805 32.020 1.00 86.44 592 ASP A CA 1
ATOM 4898 C C . ASP A 1 592 ? 7.746 -14.088 32.212 1.00 86.44 592 ASP A C 1
ATOM 4900 O O . ASP A 1 592 ? 7.281 -14.388 33.313 1.00 86.44 592 ASP A O 1
ATOM 4904 N N . GLU A 1 593 ? 7.501 -14.803 31.107 1.00 80.69 593 GLU A N 1
ATOM 4905 C CA . GLU A 1 593 ? 6.693 -16.032 31.032 1.00 80.69 593 GLU A CA 1
ATOM 4906 C C . GLU A 1 593 ? 5.246 -15.891 31.555 1.00 80.69 593 GLU A C 1
ATOM 4908 O O . GLU A 1 593 ? 4.552 -16.882 31.799 1.00 80.69 593 GLU A O 1
ATOM 4913 N N . LYS A 1 594 ? 4.737 -14.660 31.694 1.00 88.50 594 LYS A N 1
ATOM 4914 C CA . LYS A 1 594 ? 3.415 -14.370 32.267 1.00 88.50 594 LYS A CA 1
ATOM 4915 C C . LYS A 1 594 ? 2.507 -13.679 31.265 1.00 88.50 594 LYS A C 1
ATOM 4917 O O . LYS A 1 594 ? 2.936 -12.827 30.502 1.00 88.50 594 LYS A O 1
ATOM 4922 N N . ILE A 1 595 ? 1.215 -13.999 31.324 1.00 92.94 595 ILE A N 1
ATOM 4923 C CA . ILE A 1 595 ? 0.170 -13.253 30.613 1.00 92.94 595 ILE A CA 1
ATOM 4924 C C . ILE A 1 595 ? -0.391 -12.208 31.574 1.00 92.94 595 ILE A C 1
ATOM 4926 O O . ILE A 1 595 ? -1.040 -12.553 32.560 1.00 92.94 595 ILE A O 1
ATOM 4930 N N . LYS A 1 596 ? -0.156 -10.927 31.283 1.00 95.69 596 LYS A N 1
ATOM 4931 C CA . LYS A 1 596 ? -0.719 -9.805 32.039 1.00 95.69 596 LYS A CA 1
ATOM 4932 C C . LYS A 1 596 ? -1.622 -8.970 31.136 1.00 95.69 596 LYS A C 1
ATOM 4934 O O . LYS A 1 596 ? -1.140 -8.256 30.256 1.00 95.69 596 LYS A O 1
ATOM 4939 N N . LYS A 1 597 ? -2.930 -9.030 31.389 1.00 97.31 597 LYS A N 1
ATOM 4940 C CA . LYS A 1 597 ? -3.923 -8.126 30.791 1.00 97.31 597 LYS A CA 1
ATOM 4941 C C . LYS A 1 597 ? -3.720 -6.716 31.347 1.00 97.31 597 LYS A C 1
ATOM 4943 O O . LYS A 1 597 ? -3.615 -6.545 32.563 1.00 97.31 597 LYS A O 1
ATOM 4948 N N . ARG A 1 598 ? -3.616 -5.733 30.457 1.00 96.94 598 ARG A N 1
ATOM 4949 C CA . ARG A 1 598 ? -3.446 -4.313 30.794 1.00 96.94 598 ARG A CA 1
ATOM 4950 C C . ARG A 1 598 ? -4.781 -3.654 31.094 1.00 96.94 598 ARG A C 1
ATOM 4952 O O . ARG A 1 598 ? -5.829 -4.194 30.753 1.00 96.94 598 ARG A O 1
ATOM 4959 N N . ASP A 1 599 ? -4.753 -2.461 31.668 1.00 96.81 599 ASP A N 1
ATOM 4960 C CA . ASP A 1 599 ? -5.980 -1.705 31.928 1.00 96.81 599 ASP A CA 1
ATOM 4961 C C . ASP A 1 599 ? -6.805 -1.448 30.646 1.00 96.81 599 ASP A C 1
ATOM 4963 O O . ASP A 1 599 ? -8.024 -1.639 30.626 1.00 96.81 599 ASP A O 1
ATOM 4967 N N . ALA A 1 600 ? -6.121 -1.163 29.532 1.00 97.81 600 ALA A N 1
ATOM 4968 C CA . ALA A 1 600 ? -6.741 -0.973 28.223 1.00 97.81 600 ALA A CA 1
ATOM 4969 C C . ALA A 1 600 ? -7.532 -2.202 27.730 1.00 97.81 600 ALA A C 1
ATOM 4971 O O . ALA A 1 600 ? -8.469 -2.038 26.952 1.00 97.81 600 ALA A O 1
ATOM 4972 N N . TYR A 1 601 ? -7.189 -3.419 28.183 1.00 98.56 601 TYR A N 1
ATOM 4973 C CA . TYR A 1 601 ? -7.941 -4.643 27.873 1.00 98.56 601 TYR A CA 1
ATOM 4974 C C . TYR A 1 601 ? -9.377 -4.541 28.401 1.00 98.56 601 TYR A C 1
ATOM 4976 O O . TYR A 1 601 ? -10.334 -4.722 27.653 1.00 98.56 601 TYR A O 1
ATOM 4984 N N . TYR A 1 602 ? -9.521 -4.164 29.672 1.00 98.25 602 TYR A N 1
ATOM 4985 C CA . TYR A 1 602 ? -10.816 -4.043 30.341 1.00 98.25 602 TYR A CA 1
ATOM 4986 C C . TYR A 1 602 ? -11.602 -2.823 29.850 1.00 98.25 602 TYR A C 1
ATOM 4988 O O . TYR A 1 602 ? -12.809 -2.907 29.643 1.00 98.25 602 TYR A O 1
ATOM 4996 N N . CYS A 1 603 ? -10.922 -1.705 29.575 1.00 98.44 603 CYS A N 1
ATOM 4997 C CA . CYS A 1 603 ? -11.565 -0.537 28.966 1.00 98.44 603 CYS A CA 1
ATOM 4998 C C . CYS A 1 603 ? -12.112 -0.853 27.563 1.00 98.44 603 CYS A C 1
ATOM 5000 O O . CYS A 1 603 ? -13.194 -0.396 27.201 1.00 98.44 603 CYS A O 1
ATOM 5002 N N . PHE A 1 604 ? -11.388 -1.649 26.765 1.00 98.56 604 PHE A N 1
ATOM 5003 C CA . PHE A 1 604 ? -11.861 -2.072 25.445 1.00 98.56 604 PHE A CA 1
ATOM 5004 C C . PHE A 1 604 ? -13.050 -3.034 25.541 1.00 98.56 604 PHE A C 1
ATOM 5006 O O . PHE A 1 604 ? -14.019 -2.862 24.804 1.00 98.56 604 PHE A O 1
ATOM 5013 N N . GLN A 1 605 ? -13.011 -3.983 26.481 1.00 98.31 605 GLN A N 1
ATOM 5014 C CA . GLN A 1 605 ? -14.132 -4.878 26.782 1.00 98.31 605 GLN A CA 1
ATOM 5015 C C . GLN A 1 605 ? -15.396 -4.085 27.143 1.00 98.31 605 GLN A C 1
ATOM 5017 O O . GLN A 1 605 ? -16.449 -4.287 26.539 1.00 98.31 605 GLN A O 1
ATOM 5022 N N . ASN A 1 606 ? -15.280 -3.129 28.071 1.00 98.31 606 ASN A N 1
ATOM 5023 C CA . ASN A 1 606 ? -16.398 -2.281 28.475 1.00 98.31 606 ASN A CA 1
ATOM 5024 C C . ASN A 1 606 ? -16.916 -1.416 27.316 1.00 98.31 606 ASN A C 1
ATOM 5026 O O . ASN A 1 606 ? -18.121 -1.329 27.103 1.00 98.31 606 ASN A O 1
ATOM 5030 N N . LEU A 1 607 ? -16.026 -0.828 26.510 1.00 98.44 607 LEU A N 1
ATOM 5031 C CA . LEU A 1 607 ? -16.418 -0.058 25.328 1.00 98.44 607 LEU A CA 1
ATOM 5032 C C . LEU A 1 607 ? -17.272 -0.888 24.353 1.00 98.44 607 LEU A C 1
ATOM 5034 O O . LEU A 1 607 ? -18.286 -0.393 23.851 1.00 98.44 607 LEU A O 1
ATOM 5038 N N . ILE A 1 608 ? -16.867 -2.134 24.085 1.00 98.19 608 ILE A N 1
ATOM 5039 C CA . ILE A 1 608 ? -17.623 -3.062 23.234 1.00 98.19 608 ILE A CA 1
ATOM 5040 C C . ILE A 1 608 ? -18.974 -3.372 23.882 1.00 98.19 608 ILE A C 1
ATOM 5042 O O . ILE A 1 608 ? -20.005 -3.213 23.226 1.00 98.19 608 ILE A O 1
ATOM 5046 N N . ALA A 1 609 ? -18.988 -3.752 25.161 1.00 97.12 609 ALA A N 1
ATOM 5047 C CA . ALA A 1 609 ? -20.210 -4.087 25.887 1.00 97.12 609 ALA A CA 1
ATOM 5048 C C . ALA A 1 609 ? -21.217 -2.922 25.900 1.00 97.12 609 ALA A C 1
ATOM 5050 O O . ALA A 1 609 ? -22.400 -3.116 25.612 1.00 97.12 609 ALA A O 1
ATOM 5051 N N . MET A 1 610 ? -20.744 -1.698 26.145 1.00 96.38 610 MET A N 1
ATOM 5052 C CA . MET A 1 610 ? -21.578 -0.499 26.199 1.00 96.38 610 MET A CA 1
ATOM 5053 C C . MET A 1 610 ? -22.156 -0.134 24.833 1.00 96.38 610 MET A C 1
ATOM 5055 O O . MET A 1 610 ? -23.345 0.154 24.729 1.00 96.38 610 MET A O 1
ATOM 5059 N N . LEU A 1 611 ? -21.345 -0.146 23.770 1.00 97.56 611 LEU A N 1
ATOM 5060 C CA . LEU A 1 611 ? -21.729 0.515 22.517 1.00 97.56 611 LEU A CA 1
ATOM 5061 C C . LEU A 1 611 ? -22.023 -0.432 21.349 1.00 97.56 611 LEU A C 1
ATOM 5063 O O . LEU A 1 611 ? -22.718 -0.027 20.415 1.00 97.56 611 LEU A O 1
ATOM 5067 N N . SER A 1 612 ? -21.519 -1.669 21.358 1.00 96.81 612 SER A N 1
ATOM 5068 C CA . SER A 1 612 ? -21.747 -2.616 20.258 1.00 96.81 612 SER A CA 1
AT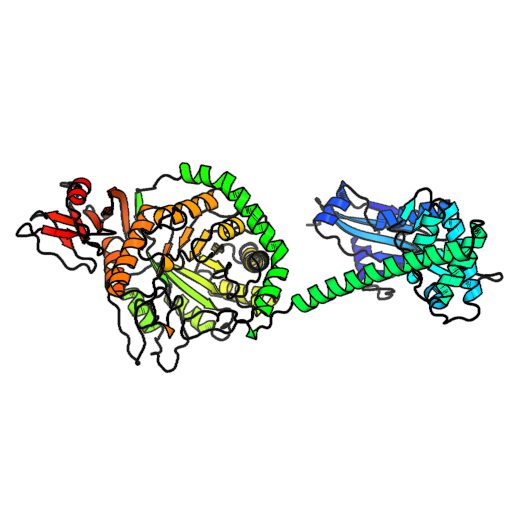OM 5069 C C . SER A 1 612 ? -23.241 -2.898 20.084 1.00 96.81 612 SER A C 1
ATOM 5071 O O . SER A 1 612 ? -23.978 -3.047 21.063 1.00 96.81 612 SER A O 1
ATOM 5073 N N . GLY A 1 613 ? -23.696 -2.920 18.829 1.00 96.06 613 GLY A N 1
ATOM 5074 C CA . GLY A 1 613 ? -25.105 -3.066 18.461 1.00 96.06 613 GLY A CA 1
ATOM 5075 C C . GLY A 1 613 ? -25.935 -1.779 18.547 1.00 96.06 613 GLY A C 1
ATOM 5076 O O . GLY A 1 613 ? -26.997 -1.730 17.926 1.00 96.06 613 GLY A O 1
ATOM 5077 N N . GLY A 1 614 ? -25.446 -0.740 19.233 1.00 96.69 614 GLY A N 1
ATOM 5078 C CA . GLY A 1 614 ? -26.112 0.559 19.347 1.00 96.69 614 GLY A CA 1
ATOM 5079 C C . GLY A 1 614 ? -26.100 1.373 18.050 1.00 96.69 614 GLY A C 1
ATOM 5080 O O . GLY A 1 614 ? -25.476 0.998 17.056 1.00 96.69 614 GLY A O 1
ATOM 5081 N N . ILE A 1 615 ? -26.790 2.512 18.055 1.00 96.62 615 ILE A N 1
ATOM 5082 C CA . ILE A 1 615 ? -26.941 3.423 16.919 1.00 96.62 615 ILE A CA 1
ATOM 5083 C C . ILE A 1 615 ? -26.412 4.804 17.307 1.00 96.62 615 ILE A C 1
ATOM 5085 O O . ILE A 1 615 ? -26.893 5.412 18.260 1.00 96.62 615 ILE A O 1
ATOM 5089 N N . THR A 1 616 ? -25.439 5.330 16.560 1.00 95.44 616 THR A N 1
ATOM 5090 C CA . THR A 1 616 ? -24.913 6.682 16.810 1.00 95.44 616 THR A CA 1
ATOM 5091 C C . THR A 1 616 ? -25.955 7.748 16.483 1.00 95.44 616 THR A C 1
ATOM 5093 O O . THR A 1 616 ? -26.530 7.739 15.396 1.00 95.44 616 THR A O 1
ATOM 5096 N N . LYS A 1 617 ? -26.182 8.699 17.393 1.00 93.50 617 LYS A N 1
ATOM 5097 C CA . LYS A 1 617 ? -27.216 9.737 17.235 1.00 93.50 617 LYS A CA 1
ATOM 5098 C C . LYS A 1 617 ? -26.659 11.121 17.007 1.00 93.50 617 LYS A C 1
ATOM 5100 O O . LYS A 1 617 ? -27.108 11.827 16.108 1.00 93.50 617 LYS A O 1
ATOM 5105 N N . LYS A 1 618 ? -25.689 11.517 17.823 1.00 92.56 618 LYS A N 1
ATOM 5106 C CA . LYS A 1 618 ? -25.177 12.884 17.818 1.00 92.56 618 LYS A CA 1
ATOM 5107 C C . LYS A 1 618 ? -23.788 12.932 18.419 1.00 92.56 618 LYS A C 1
ATOM 5109 O O . LYS A 1 618 ? -23.478 12.180 19.338 1.00 92.56 618 LYS A O 1
ATOM 5114 N N . MET A 1 619 ? -22.980 13.847 17.903 1.00 92.94 619 MET A N 1
ATOM 5115 C CA . MET A 1 619 ? -21.708 14.237 18.485 1.00 92.94 619 MET A CA 1
ATOM 5116 C C . MET A 1 619 ? -21.768 15.726 18.825 1.00 92.94 619 MET A C 1
ATOM 5118 O O . MET A 1 619 ? -21.981 16.552 17.938 1.00 92.94 619 MET A O 1
ATOM 5122 N N . THR A 1 620 ? -21.558 16.070 20.093 1.00 92.88 620 THR A N 1
ATOM 5123 C CA . THR A 1 620 ? -21.478 17.457 20.564 1.00 92.88 620 THR A CA 1
ATOM 5124 C C . THR A 1 620 ? -20.040 17.766 20.968 1.00 92.88 620 THR A C 1
ATOM 5126 O O . THR A 1 620 ? -19.383 16.970 21.641 1.00 92.88 620 THR A O 1
ATOM 5129 N N . ARG A 1 621 ? -19.535 18.929 20.547 1.00 91.50 621 ARG A N 1
ATOM 5130 C CA . ARG A 1 621 ? -18.201 19.422 20.900 1.00 91.50 621 ARG A CA 1
ATOM 5131 C C . ARG A 1 621 ? -18.292 20.876 21.332 1.00 91.50 621 ARG A C 1
ATOM 5133 O O . ARG A 1 621 ? -18.675 21.716 20.525 1.00 91.50 621 ARG A O 1
ATOM 5140 N N . GLU A 1 622 ? -17.844 21.164 22.548 1.00 91.00 622 GLU A N 1
ATOM 5141 C CA . GLU A 1 622 ? -17.728 22.526 23.072 1.00 91.00 622 GLU A CA 1
ATOM 5142 C C . GLU A 1 622 ? -16.349 22.708 23.713 1.00 91.00 622 GLU A C 1
ATOM 5144 O O . GLU A 1 622 ? -15.992 22.012 24.664 1.00 91.00 622 GLU A O 1
ATOM 5149 N N . LYS A 1 623 ? -15.541 23.636 23.188 1.00 88.06 623 LYS A N 1
ATOM 5150 C CA . LYS A 1 623 ? -14.129 23.814 23.579 1.00 88.06 623 LYS A CA 1
ATOM 5151 C C . LYS A 1 623 ? -13.347 22.480 23.543 1.00 88.06 623 LYS A C 1
ATOM 5153 O O . LYS A 1 623 ? -13.055 21.969 22.457 1.00 88.06 623 LYS A O 1
ATOM 5158 N N . ASN A 1 624 ? -13.001 21.945 24.718 1.00 91.06 624 ASN A N 1
ATOM 5159 C CA . ASN A 1 624 ? -12.284 20.683 24.918 1.00 91.06 624 ASN A CA 1
ATOM 5160 C C . ASN A 1 624 ? -13.195 19.541 25.388 1.00 91.06 624 ASN A C 1
ATOM 5162 O O . ASN A 1 624 ? -12.689 18.446 25.593 1.00 91.06 624 ASN A O 1
ATOM 5166 N N . LEU A 1 625 ? -14.495 19.772 25.581 1.00 94.00 625 LEU A N 1
ATOM 5167 C CA . LEU A 1 625 ? -15.449 18.736 25.959 1.00 94.00 625 LEU A CA 1
ATOM 5168 C C . LEU A 1 625 ? -16.109 18.123 24.734 1.00 94.00 625 LEU A C 1
ATOM 5170 O O . LEU A 1 625 ? -16.432 18.804 23.754 1.00 94.00 625 LEU A O 1
ATOM 5174 N N . PHE A 1 626 ? -16.332 16.825 24.837 1.00 95.56 626 PHE A N 1
ATOM 5175 C CA . PHE A 1 626 ? -16.889 15.989 23.797 1.00 95.56 626 PHE A CA 1
ATOM 5176 C C . PHE A 1 626 ? -17.958 15.091 24.412 1.00 95.56 626 PHE A C 1
ATOM 5178 O O . PHE A 1 626 ? -17.782 14.585 25.519 1.00 95.56 626 PHE A O 1
ATOM 5185 N N . CYS A 1 627 ? -19.054 14.901 23.684 1.00 96.19 627 CYS A N 1
ATOM 5186 C CA . CYS A 1 627 ? -20.105 13.956 24.033 1.00 96.19 627 CYS A CA 1
ATOM 5187 C C . CYS A 1 627 ? -20.576 13.230 22.776 1.00 96.19 627 CYS A C 1
ATOM 5189 O O . CYS A 1 627 ? -21.024 13.876 21.823 1.00 96.19 627 CYS A O 1
ATOM 5191 N N . LEU A 1 628 ? -20.466 11.901 22.776 1.00 96.19 628 LEU A N 1
ATOM 5192 C CA . LEU A 1 628 ? -21.086 11.045 21.769 1.00 96.19 628 LEU A CA 1
ATOM 5193 C C . LEU A 1 628 ? -22.327 10.386 22.370 1.00 96.19 628 LEU A C 1
ATOM 5195 O O . LEU A 1 628 ? -22.227 9.706 23.387 1.00 96.19 628 LEU A O 1
ATOM 5199 N N . ILE A 1 629 ? -23.463 10.541 21.695 1.00 95.81 629 ILE A N 1
ATOM 5200 C CA . ILE A 1 629 ? -24.741 9.954 22.098 1.00 95.81 629 ILE A CA 1
ATOM 5201 C C . ILE A 1 629 ? -25.021 8.726 21.234 1.00 95.81 629 ILE A C 1
ATOM 5203 O O . ILE A 1 629 ? -24.998 8.800 19.996 1.00 95.81 629 ILE A O 1
ATOM 5207 N N . VAL A 1 630 ? -25.308 7.606 21.891 1.00 96.62 630 VAL A N 1
ATOM 5208 C CA . VAL A 1 630 ? -25.633 6.318 21.275 1.00 96.62 630 VAL A CA 1
ATOM 5209 C C . VAL A 1 630 ? -26.954 5.806 21.841 1.00 96.62 630 VAL A C 1
ATOM 5211 O O . VAL A 1 630 ? -27.149 5.795 23.049 1.00 96.62 630 VAL A O 1
ATOM 5214 N N . GLU A 1 631 ? -27.855 5.361 20.971 1.00 95.38 631 GLU A N 1
ATOM 5215 C CA . GLU A 1 631 ? -29.073 4.650 21.374 1.00 95.38 631 GLU A CA 1
ATOM 5216 C C . GLU A 1 631 ? -28.825 3.138 21.328 1.00 95.38 631 GLU A C 1
ATOM 5218 O O . GLU A 1 631 ? -28.416 2.614 20.290 1.00 95.38 631 GLU A O 1
ATOM 5223 N N . LYS A 1 632 ? -29.080 2.430 22.428 1.00 95.06 632 LYS A N 1
ATOM 5224 C CA . LYS A 1 632 ? -28.990 0.967 22.516 1.00 95.06 632 LYS A CA 1
ATOM 5225 C C . LYS A 1 632 ? -30.098 0.455 23.433 1.00 95.06 632 LYS A C 1
ATOM 5227 O O . LYS A 1 632 ? -30.210 0.936 24.551 1.00 95.06 632 LYS A O 1
ATOM 5232 N N . GLU A 1 633 ? -30.894 -0.507 22.959 1.00 91.25 633 GLU A N 1
ATOM 5233 C CA . GLU A 1 633 ? -31.936 -1.180 23.763 1.00 91.25 633 GLU A CA 1
ATOM 5234 C C . GLU A 1 633 ? -32.865 -0.193 24.501 1.00 91.25 633 GLU A C 1
ATOM 5236 O O . GLU A 1 633 ? -33.063 -0.290 25.705 1.00 91.25 633 GLU A O 1
ATOM 5241 N N . GLU A 1 634 ? -33.382 0.812 23.780 1.00 86.19 634 GLU A N 1
ATOM 5242 C CA . GLU A 1 634 ? -34.250 1.882 24.322 1.00 86.19 634 GLU A CA 1
ATOM 5243 C C . GLU A 1 634 ? -33.605 2.778 25.399 1.00 86.19 634 GLU A C 1
ATOM 5245 O O . GLU A 1 634 ? -34.269 3.622 26.003 1.00 86.19 634 GLU A O 1
ATOM 5250 N N . ARG A 1 635 ? -32.286 2.677 25.586 1.00 91.19 635 ARG A N 1
ATOM 5251 C CA . ARG A 1 635 ? -31.490 3.566 26.435 1.00 91.19 635 ARG A CA 1
ATOM 5252 C C . ARG A 1 635 ? -30.624 4.491 25.593 1.00 91.19 635 ARG A C 1
ATOM 5254 O O . ARG A 1 635 ? -30.164 4.135 24.506 1.00 91.19 635 ARG A O 1
ATOM 5261 N N . LEU A 1 636 ? -30.378 5.683 26.121 1.00 93.56 636 LEU A N 1
ATOM 5262 C CA . LEU A 1 636 ? -29.437 6.648 25.566 1.00 93.56 636 LEU A CA 1
ATOM 5263 C C . LEU A 1 636 ? -28.179 6.673 26.427 1.00 93.56 636 LEU A C 1
ATOM 5265 O O . LEU A 1 636 ? -28.236 6.947 27.624 1.00 93.56 636 LEU A O 1
ATOM 5269 N N . ILE A 1 637 ? -27.054 6.372 25.791 1.00 95.81 637 ILE A N 1
ATOM 5270 C CA . ILE A 1 637 ? -25.727 6.326 26.390 1.00 95.81 637 ILE A CA 1
ATOM 5271 C C . ILE A 1 637 ? -24.963 7.555 25.909 1.00 95.81 637 ILE A C 1
ATOM 5273 O O . ILE A 1 637 ? -24.717 7.717 24.711 1.00 95.81 637 ILE A O 1
ATOM 5277 N N . GLU A 1 638 ? -24.572 8.411 26.844 1.00 95.62 638 GLU A N 1
ATOM 5278 C CA . GLU A 1 638 ? -23.725 9.570 26.592 1.00 95.62 638 GLU A CA 1
ATOM 5279 C C . GLU A 1 638 ? -22.297 9.266 27.041 1.00 95.62 638 GLU A C 1
ATOM 5281 O O . GLU A 1 638 ? -22.029 9.119 28.231 1.00 95.62 638 GLU A O 1
ATOM 5286 N N . ALA A 1 639 ? -21.371 9.172 26.089 1.00 97.19 639 ALA A N 1
ATOM 5287 C CA . ALA A 1 639 ? -19.948 9.034 26.373 1.00 97.19 639 ALA A CA 1
ATOM 5288 C C . ALA A 1 639 ? -19.305 10.425 26.407 1.00 97.19 639 ALA A C 1
ATOM 5290 O O . ALA A 1 639 ? -19.182 11.069 25.359 1.00 97.19 639 ALA A O 1
ATOM 5291 N N . ILE A 1 640 ? -18.902 10.884 27.594 1.00 96.38 640 ILE A N 1
ATOM 5292 C CA . ILE A 1 640 ? -18.460 12.261 27.847 1.00 96.38 640 ILE A CA 1
ATOM 5293 C C . ILE A 1 640 ? -16.992 12.279 28.277 1.00 96.38 640 ILE A C 1
ATOM 5295 O O . ILE A 1 640 ? -16.582 11.506 29.141 1.00 96.38 640 ILE A O 1
ATOM 5299 N N . TRP A 1 641 ? -16.193 13.172 27.689 1.00 96.38 641 TRP A N 1
ATOM 5300 C CA . TRP A 1 641 ? -14.797 13.377 28.089 1.00 96.38 641 TRP A CA 1
ATOM 5301 C C . TRP A 1 641 ? -14.292 14.784 27.775 1.00 96.38 641 TRP A C 1
ATOM 5303 O O . TRP A 1 641 ? -14.851 15.510 26.949 1.00 96.38 641 TRP A O 1
ATOM 5313 N N . SER A 1 642 ? -13.179 15.146 28.409 1.00 94.88 642 SER A N 1
ATOM 5314 C CA . SER A 1 642 ? -12.409 16.356 28.145 1.00 94.88 642 SER A CA 1
ATOM 5315 C C . SER A 1 642 ? -11.071 16.005 27.495 1.00 94.88 642 SER A C 1
ATOM 5317 O O . SER A 1 642 ? -10.293 15.199 28.001 1.00 94.88 642 SER A O 1
ATOM 5319 N N . SER A 1 643 ? -10.733 16.638 26.372 1.00 92.69 643 SER A N 1
ATOM 5320 C CA . SER A 1 643 ? -9.413 16.459 25.763 1.00 92.69 643 SER A CA 1
ATOM 5321 C C . SER A 1 643 ? -8.300 17.195 26.507 1.00 92.69 643 SER A C 1
ATOM 5323 O O . SER A 1 643 ? -7.127 16.882 26.292 1.00 92.69 643 SER A O 1
ATOM 5325 N N . LYS A 1 644 ? -8.650 18.202 27.320 1.00 89.50 644 LYS A N 1
ATOM 5326 C CA . LYS A 1 644 ? -7.721 19.030 28.098 1.00 89.50 644 LYS A CA 1
ATOM 5327 C C . LYS A 1 644 ? -8.461 19.766 29.220 1.00 89.50 644 LYS A C 1
ATOM 5329 O O . LYS A 1 644 ? -9.432 20.470 28.944 1.00 89.50 644 LYS A O 1
ATOM 5334 N N . GLY A 1 645 ? -7.906 19.711 30.430 1.00 87.25 645 GLY A N 1
ATOM 5335 C CA . GLY A 1 645 ? -8.488 20.325 31.627 1.00 87.25 645 GLY A CA 1
ATOM 5336 C C . GLY A 1 645 ? -9.565 19.446 32.258 1.00 87.25 645 GLY A C 1
ATOM 5337 O O . GLY A 1 645 ? -9.992 18.456 31.656 1.00 87.25 645 GLY A O 1
ATOM 5338 N N . ILE A 1 646 ? -9.984 19.816 33.464 1.00 88.81 646 ILE A N 1
ATOM 5339 C CA . ILE A 1 646 ? -11.016 19.106 34.226 1.00 88.81 646 ILE A CA 1
ATOM 5340 C C . ILE A 1 646 ? -12.278 19.960 34.213 1.00 88.81 646 ILE A C 1
ATOM 5342 O O . ILE A 1 646 ? -12.207 21.168 34.437 1.00 88.81 646 ILE A O 1
ATOM 5346 N N . ALA A 1 647 ? -13.417 19.339 33.921 1.00 88.25 647 ALA A N 1
ATOM 5347 C CA . ALA A 1 647 ? -14.725 19.973 34.000 1.00 88.25 647 ALA A CA 1
ATOM 5348 C C . ALA A 1 647 ? -15.568 19.313 35.093 1.00 88.25 647 ALA A C 1
ATOM 5350 O O . ALA A 1 647 ? -15.421 18.121 35.354 1.00 88.25 647 ALA A O 1
ATOM 5351 N N . ASN A 1 648 ? -16.476 20.073 35.694 1.00 86.31 648 ASN A N 1
ATOM 5352 C CA . ASN A 1 648 ? -17.329 19.594 36.772 1.00 86.31 648 ASN A CA 1
ATOM 5353 C C . ASN A 1 648 ? -18.729 19.293 36.236 1.00 86.31 648 ASN A C 1
ATOM 5355 O O . ASN A 1 648 ? -19.405 20.168 35.692 1.00 86.31 648 ASN A O 1
ATOM 5359 N N . PHE A 1 649 ? -19.178 18.058 36.425 1.00 84.81 649 PHE A N 1
ATOM 5360 C CA . PHE A 1 649 ? -20.518 17.605 36.082 1.00 84.81 649 PHE A CA 1
ATOM 5361 C C . PHE A 1 649 ? -21.295 17.277 37.349 1.00 84.81 649 PHE A C 1
ATOM 5363 O O . PHE A 1 649 ? -20.955 16.347 38.074 1.00 84.81 649 PHE A O 1
ATOM 5370 N N . LYS A 1 650 ? -22.345 18.046 37.638 1.00 83.06 650 LYS A N 1
ATOM 5371 C CA . LYS A 1 650 ? -23.232 17.744 38.761 1.00 83.06 650 LYS A CA 1
ATOM 5372 C C . LYS A 1 650 ? -24.203 16.642 38.341 1.00 83.06 650 LYS A C 1
ATOM 5374 O O . LYS A 1 650 ? -25.054 16.882 37.488 1.00 83.06 650 LYS A O 1
ATOM 5379 N N . SER A 1 651 ? -24.054 15.462 38.936 1.00 82.31 651 SER A N 1
ATOM 5380 C CA . SER A 1 651 ? -24.937 14.323 38.674 1.00 82.31 651 SER A CA 1
ATOM 5381 C C . SER A 1 651 ? -26.332 14.521 39.278 1.00 82.31 651 SER A C 1
ATOM 5383 O O . SER A 1 651 ? -26.533 15.335 40.183 1.00 82.31 651 SER A O 1
ATOM 5385 N N . ASN A 1 652 ? -27.302 13.764 38.769 1.00 79.06 652 ASN A N 1
ATOM 5386 C CA . ASN A 1 652 ? -28.656 13.644 39.308 1.00 79.06 652 ASN A CA 1
ATOM 5387 C C . ASN A 1 652 ? -28.815 12.256 39.975 1.00 79.06 652 ASN A C 1
ATOM 5389 O O . ASN A 1 652 ? -28.315 11.283 39.407 1.00 79.06 652 ASN A O 1
ATOM 5393 N N . PRO A 1 653 ? -29.517 12.116 41.122 1.00 75.81 653 PRO A N 1
ATOM 5394 C CA . PRO A 1 653 ? -29.688 10.826 41.806 1.00 75.81 653 PRO A CA 1
ATOM 5395 C C . PRO A 1 653 ? -30.306 9.713 40.956 1.00 75.81 653 PRO A C 1
ATOM 5397 O O . PRO A 1 653 ? -30.118 8.540 41.259 1.00 75.81 653 PRO A O 1
ATOM 5400 N N . ASN A 1 654 ? -31.036 10.074 39.899 1.00 77.88 654 ASN A N 1
ATOM 5401 C CA . ASN A 1 654 ? -31.688 9.120 39.002 1.00 77.88 654 ASN A CA 1
ATOM 5402 C C . ASN A 1 654 ? -30.821 8.724 37.791 1.00 77.88 654 ASN A C 1
ATOM 5404 O O . ASN A 1 654 ? -31.304 8.009 36.916 1.00 77.88 654 ASN A O 1
ATOM 5408 N N . GLN A 1 655 ? -29.580 9.215 37.695 1.00 82.44 655 GLN A N 1
ATOM 5409 C CA . GLN A 1 655 ? -28.667 8.874 36.603 1.00 82.44 655 GLN A CA 1
ATOM 5410 C C . GLN A 1 655 ? -27.822 7.650 36.944 1.00 82.44 655 GLN A C 1
ATOM 5412 O O . GLN A 1 655 ? -27.228 7.564 38.022 1.00 82.44 655 GLN A O 1
ATOM 5417 N N . GLU A 1 656 ? -27.708 6.748 35.973 1.00 90.75 656 GLU A N 1
ATOM 5418 C CA . GLU A 1 656 ? -26.748 5.652 35.994 1.00 90.75 656 GLU A CA 1
ATOM 5419 C C . GLU A 1 656 ? -25.454 6.134 35.331 1.00 90.75 656 GLU A C 1
ATOM 5421 O O . GLU A 1 656 ? -25.436 6.442 34.136 1.00 90.75 656 GLU A O 1
ATOM 5426 N N . ILE A 1 657 ? -24.374 6.245 36.108 1.00 93.56 657 ILE A N 1
ATOM 5427 C CA . ILE A 1 657 ? -23.084 6.738 35.617 1.00 93.56 657 ILE A CA 1
ATOM 5428 C C . ILE A 1 657 ? -22.020 5.674 35.833 1.00 93.56 657 ILE A C 1
ATOM 5430 O O . ILE A 1 657 ? -21.911 5.113 36.922 1.00 93.56 657 ILE A O 1
ATOM 5434 N N . PHE A 1 658 ? -21.216 5.430 34.804 1.00 95.62 658 PHE A N 1
ATOM 5435 C CA . PHE A 1 658 ? -20.138 4.452 34.820 1.00 95.62 658 PHE A CA 1
ATOM 5436 C C . PHE A 1 658 ? -18.807 5.092 34.427 1.00 95.62 658 PHE A C 1
ATOM 5438 O O . PHE A 1 658 ? -18.757 5.991 33.581 1.00 95.62 658 PHE A O 1
ATOM 5445 N N . ASP A 1 659 ? -17.726 4.611 35.036 1.00 95.31 659 ASP A N 1
ATOM 5446 C CA . ASP A 1 659 ? -16.365 4.961 34.636 1.00 95.31 659 ASP A CA 1
ATOM 5447 C C . ASP A 1 659 ? -15.958 4.274 33.315 1.00 95.31 659 ASP A C 1
ATOM 5449 O O . ASP A 1 659 ? -16.707 3.498 32.712 1.00 95.31 659 ASP A O 1
ATOM 5453 N N . ILE A 1 660 ? -14.732 4.541 32.860 1.00 96.25 660 ILE A N 1
ATOM 5454 C CA . ILE A 1 660 ? -14.195 3.988 31.611 1.00 96.25 660 ILE A CA 1
ATOM 5455 C C . ILE A 1 660 ? -14.110 2.447 31.605 1.00 96.25 660 ILE A C 1
ATOM 5457 O O . ILE A 1 660 ? -14.173 1.833 30.536 1.00 96.25 660 ILE A O 1
ATOM 5461 N N . ARG A 1 661 ? -14.011 1.810 32.781 1.00 95.69 661 ARG A N 1
ATOM 5462 C CA . ARG A 1 661 ? -13.964 0.347 32.956 1.00 95.69 661 ARG A CA 1
ATOM 5463 C C . ARG A 1 661 ? -15.351 -0.269 33.150 1.00 95.69 661 ARG A C 1
ATOM 5465 O O . ARG A 1 661 ? -15.456 -1.491 33.149 1.00 95.69 661 ARG A O 1
ATOM 5472 N N . GLY A 1 662 ? -16.394 0.547 33.283 1.00 95.12 662 GLY A N 1
ATOM 5473 C CA . GLY A 1 662 ? -17.765 0.093 33.496 1.00 95.12 662 GLY A CA 1
ATOM 5474 C C . GLY A 1 662 ? -18.131 -0.087 34.968 1.00 95.12 662 GLY A C 1
ATOM 5475 O O . GLY A 1 662 ? -19.149 -0.710 35.260 1.00 95.12 662 GLY A O 1
ATOM 5476 N N . ASN A 1 663 ? -17.340 0.441 35.908 1.00 95.50 663 ASN A N 1
ATOM 5477 C CA . ASN A 1 663 ? -17.731 0.452 37.317 1.00 95.50 663 ASN A CA 1
ATOM 5478 C C . ASN A 1 663 ? -18.740 1.577 37.558 1.00 95.50 663 ASN A C 1
ATOM 5480 O O . ASN A 1 663 ? -18.547 2.700 37.087 1.00 95.50 663 ASN A O 1
ATOM 5484 N N . ALA A 1 664 ? -19.801 1.288 38.310 1.00 93.81 664 ALA A N 1
ATOM 5485 C CA . ALA A 1 664 ? -20.804 2.284 38.663 1.00 93.81 664 ALA A CA 1
ATOM 5486 C C . ALA A 1 664 ? -20.221 3.353 39.605 1.00 93.81 664 ALA A C 1
ATOM 5488 O O . ALA A 1 664 ? -19.547 3.035 40.586 1.00 93.81 664 ALA A O 1
ATOM 5489 N N . ILE A 1 665 ? -20.523 4.618 39.322 1.00 91.06 665 ILE A N 1
ATOM 5490 C CA . ILE A 1 665 ? -20.221 5.771 40.173 1.00 91.06 665 ILE A CA 1
ATOM 5491 C C . ILE A 1 665 ? -21.473 6.070 41.003 1.00 91.06 665 ILE A C 1
ATOM 5493 O O . ILE A 1 665 ? -22.553 6.239 40.442 1.00 91.06 665 ILE A O 1
ATOM 5497 N N . ASP A 1 666 ? -21.350 6.131 42.333 1.00 85.25 666 ASP A N 1
ATOM 5498 C CA . ASP A 1 666 ? -22.495 6.401 43.214 1.00 85.25 666 ASP A CA 1
ATOM 5499 C C . ASP A 1 666 ? -23.038 7.821 42.995 1.00 85.25 666 ASP A C 1
ATOM 5501 O O . ASP A 1 666 ? -22.335 8.805 43.219 1.00 85.25 666 ASP A O 1
ATOM 5505 N N . THR A 1 667 ? -24.298 7.928 42.570 1.00 83.19 667 THR A N 1
ATOM 5506 C CA . THR A 1 667 ? -24.987 9.194 42.283 1.00 83.19 667 THR A CA 1
ATOM 5507 C C . THR A 1 667 ? -25.977 9.616 43.371 1.00 83.19 667 THR A C 1
ATOM 5509 O O . THR A 1 667 ? -26.544 10.708 43.283 1.00 83.19 667 THR A O 1
ATOM 5512 N N . LYS A 1 668 ? -26.168 8.822 44.440 1.00 77.81 668 LYS A N 1
ATOM 5513 C CA . LYS A 1 668 ? -27.217 9.049 45.460 1.00 77.81 668 LYS A CA 1
ATOM 5514 C C . LYS A 1 668 ? -27.150 10.423 46.127 1.00 77.81 668 LYS A C 1
ATOM 5516 O O . LYS A 1 668 ? -28.184 11.001 46.450 1.00 77.81 668 LYS A O 1
ATOM 5521 N N . SER A 1 669 ? -25.948 10.962 46.319 1.00 77.44 669 SER A N 1
ATOM 5522 C CA . SER A 1 669 ? -25.717 12.279 46.929 1.00 77.44 669 SER A CA 1
ATOM 5523 C C . SER A 1 669 ? -25.614 13.426 45.915 1.00 77.44 669 SER A C 1
ATOM 5525 O O . SER A 1 669 ? -25.239 14.536 46.288 1.00 77.44 669 SER A O 1
ATOM 5527 N N . SER A 1 670 ? -25.953 13.189 44.639 1.00 78.25 670 SER A N 1
ATOM 5528 C CA . SER A 1 670 ? -25.725 14.134 43.531 1.00 78.25 670 SER A CA 1
ATOM 5529 C C . SER A 1 670 ? -24.290 14.688 43.496 1.00 78.25 670 SER A C 1
ATOM 5531 O O . SER A 1 670 ? -24.111 15.914 43.433 1.00 78.25 670 SER A O 1
ATOM 5533 N N . PRO A 1 671 ? -23.248 13.837 43.600 1.00 82.38 671 PRO A N 1
ATOM 5534 C CA . PRO A 1 671 ? -21.881 14.323 43.650 1.00 82.38 671 PRO A CA 1
ATOM 5535 C C . PRO A 1 671 ? -21.506 15.086 42.378 1.00 82.38 671 PRO A C 1
ATOM 5537 O O . PRO A 1 671 ? -22.048 14.867 41.286 1.00 82.38 671 PRO A O 1
ATOM 5540 N N . VAL A 1 672 ? -20.531 15.978 42.538 1.00 84.12 672 VAL A N 1
ATOM 5541 C CA . VAL A 1 672 ? -19.828 16.596 41.417 1.00 84.12 672 VAL A CA 1
ATOM 5542 C C . VAL A 1 672 ? -18.813 15.588 40.887 1.00 84.12 672 VAL A C 1
ATOM 5544 O O . VAL A 1 672 ? -17.914 15.162 41.608 1.00 84.12 672 VAL A O 1
ATOM 5547 N N . ILE A 1 673 ? -18.977 15.206 39.628 1.00 86.44 673 ILE A N 1
ATOM 5548 C CA . ILE A 1 673 ? -18.128 14.264 38.907 1.00 86.44 673 ILE A CA 1
ATOM 5549 C C . ILE A 1 673 ? -17.131 15.050 38.062 1.00 86.44 673 ILE A C 1
ATOM 5551 O O . ILE A 1 673 ? -17.503 15.959 37.317 1.00 86.44 673 ILE A O 1
ATOM 5555 N N . ASN A 1 674 ? -15.859 14.673 38.159 1.00 88.50 674 ASN A N 1
ATOM 5556 C CA . ASN A 1 674 ? -14.785 15.287 37.391 1.00 88.50 674 ASN A CA 1
ATOM 5557 C C . ASN A 1 674 ? -14.709 14.650 35.999 1.00 88.50 674 ASN A C 1
ATOM 5559 O O . ASN A 1 674 ? -14.273 13.511 35.851 1.00 88.50 674 ASN A O 1
ATOM 5563 N N . ILE A 1 675 ? -15.078 15.403 34.966 1.00 89.62 675 ILE A N 1
ATOM 5564 C CA . ILE A 1 675 ? -14.853 15.015 33.575 1.00 89.62 675 ILE A CA 1
ATOM 5565 C C . ILE A 1 675 ? -13.418 15.382 33.205 1.00 89.62 675 ILE A C 1
ATOM 5567 O O . ILE A 1 675 ? -13.055 16.559 33.132 1.00 89.62 675 ILE A O 1
ATOM 5571 N N . SER A 1 676 ? -12.606 14.360 32.952 1.00 91.81 676 SER A N 1
ATOM 5572 C CA . SER A 1 676 ? -11.189 14.485 32.616 1.00 91.81 676 SER A CA 1
ATOM 5573 C C . SER A 1 676 ? -10.889 13.848 31.251 1.00 91.81 676 SER A C 1
ATOM 5575 O O . SER A 1 676 ? -11.763 13.765 30.388 1.00 91.81 676 SER A O 1
ATOM 5577 N N . GLY A 1 677 ? -9.641 13.422 31.034 1.00 90.50 677 GLY A N 1
ATOM 5578 C CA . GLY A 1 677 ? -9.248 12.647 29.860 1.00 90.50 677 GLY A CA 1
ATOM 5579 C C . GLY A 1 677 ? -9.854 11.246 29.794 1.00 90.50 677 GLY A C 1
ATOM 5580 O O . GLY A 1 677 ? -9.861 10.678 28.698 1.00 90.50 677 GLY A O 1
ATOM 5581 N N . GLU A 1 678 ? -10.346 10.728 30.920 1.00 94.12 678 GLU A N 1
ATOM 5582 C CA . GLU A 1 678 ? -11.066 9.460 31.027 1.00 94.12 678 GLU A CA 1
ATOM 5583 C C . GLU A 1 678 ? -12.541 9.654 30.670 1.00 94.12 678 GLU A C 1
ATOM 5585 O O . GLU A 1 678 ? -13.174 10.634 31.067 1.00 94.12 678 GLU A O 1
ATOM 5590 N N . VAL A 1 679 ? -13.074 8.725 29.878 1.00 96.25 679 VAL A N 1
ATOM 5591 C CA . VAL A 1 679 ? -14.466 8.765 29.423 1.00 96.25 679 VAL A CA 1
ATOM 5592 C C . VAL A 1 679 ? -15.372 8.288 30.549 1.00 96.25 679 VAL A C 1
ATOM 5594 O O . VAL A 1 679 ? -15.126 7.231 31.124 1.00 96.25 679 VAL A O 1
A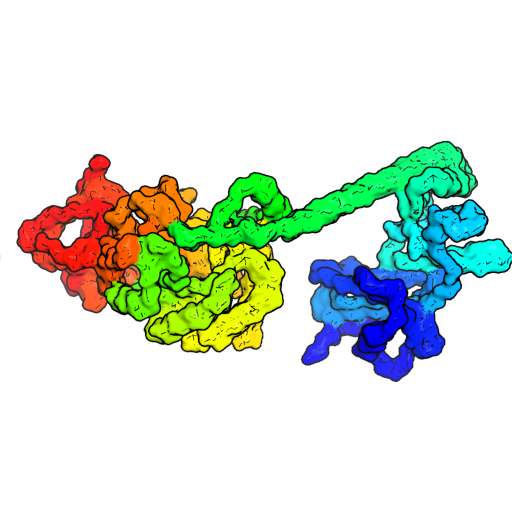TOM 5597 N N . ILE A 1 680 ? -16.444 9.033 30.801 1.00 95.62 680 ILE A N 1
ATOM 5598 C CA . ILE A 1 680 ? -17.574 8.567 31.607 1.00 95.62 680 ILE A CA 1
ATOM 5599 C C . ILE A 1 680 ? -18.759 8.239 30.702 1.00 95.62 680 ILE A C 1
ATOM 5601 O O . ILE A 1 680 ? -18.945 8.872 29.658 1.00 95.62 680 ILE A O 1
ATOM 5605 N N . TYR A 1 681 ? -19.569 7.272 31.118 1.00 96.12 681 TYR A N 1
ATOM 5606 C CA . TYR A 1 681 ? -20.808 6.904 30.444 1.00 96.12 681 TYR A CA 1
ATOM 5607 C C . TYR A 1 681 ? -21.992 7.287 31.323 1.00 96.12 681 TYR A C 1
ATOM 5609 O O . TYR A 1 681 ? -22.093 6.811 32.450 1.00 96.12 681 TYR A O 1
ATOM 5617 N N . VAL A 1 682 ? -22.887 8.129 30.813 1.00 93.75 682 VAL A N 1
ATOM 5618 C CA . VAL A 1 682 ? -24.158 8.463 31.468 1.00 93.75 682 VAL A CA 1
ATOM 5619 C C . VAL A 1 682 ? -25.274 7.751 30.713 1.00 93.75 682 VAL A C 1
ATOM 5621 O O . VAL A 1 682 ? -25.468 7.994 29.520 1.00 93.75 682 VAL A O 1
ATOM 5624 N N . ILE A 1 683 ? -25.990 6.857 31.389 1.00 91.81 683 ILE A N 1
ATOM 5625 C CA . ILE A 1 683 ? -27.081 6.075 30.809 1.00 91.81 683 ILE A CA 1
ATOM 5626 C C . ILE A 1 683 ? -28.411 6.666 31.271 1.00 91.81 683 ILE A C 1
ATOM 5628 O O . ILE A 1 683 ? -28.657 6.840 32.464 1.00 91.81 683 ILE A O 1
ATOM 5632 N N . ASN A 1 684 ? -29.276 6.969 30.306 1.00 85.75 684 ASN A N 1
ATOM 5633 C CA . ASN A 1 684 ? -30.598 7.534 30.535 1.00 85.75 684 ASN A CA 1
ATOM 5634 C C . ASN A 1 684 ? -31.672 6.704 29.818 1.00 85.75 684 ASN A C 1
ATOM 5636 O O . ASN A 1 684 ? -31.451 6.186 28.720 1.00 85.75 684 ASN A O 1
ATOM 5640 N N . GLN A 1 685 ? -32.862 6.629 30.412 1.00 82.00 685 GLN A N 1
ATOM 5641 C CA . GLN A 1 685 ? -34.046 6.064 29.760 1.00 82.00 685 GLN A CA 1
ATOM 5642 C C . GLN A 1 685 ? -34.547 7.007 28.661 1.00 82.00 685 GLN A C 1
ATOM 5644 O O . GLN A 1 685 ? -34.576 8.225 28.853 1.00 82.00 685 GLN A O 1
ATOM 5649 N N . ARG A 1 686 ? -34.980 6.458 27.520 1.00 77.19 686 ARG A N 1
ATOM 5650 C CA . ARG A 1 686 ? -35.431 7.261 26.371 1.00 77.19 686 ARG A CA 1
ATOM 5651 C C . ARG A 1 686 ? -36.643 8.142 26.683 1.00 77.19 686 ARG A C 1
ATOM 5653 O O . ARG A 1 686 ? -36.692 9.273 26.210 1.00 77.19 686 ARG A O 1
ATOM 5660 N N . GLU A 1 687 ? -37.594 7.650 27.474 1.00 67.12 687 GLU A N 1
ATOM 5661 C CA . GLU A 1 687 ? -38.854 8.355 27.771 1.00 67.12 687 GLU A CA 1
ATOM 5662 C C . GLU A 1 687 ? -38.666 9.620 28.627 1.00 67.12 687 GLU A C 1
ATOM 5664 O O . GLU A 1 687 ? -39.450 10.556 28.509 1.00 67.12 687 GLU A O 1
ATOM 5669 N N . ASN A 1 688 ? -37.592 9.691 29.425 1.00 64.38 688 ASN A N 1
ATOM 5670 C CA . ASN A 1 688 ? -37.291 10.806 30.336 1.00 64.38 688 ASN A CA 1
ATOM 5671 C C . ASN A 1 688 ? -35.962 11.499 29.997 1.00 64.38 688 ASN A C 1
ATOM 5673 O O . ASN A 1 688 ? -35.299 12.070 30.866 1.00 64.38 688 ASN A O 1
ATOM 5677 N N . TYR A 1 689 ? -35.537 11.416 28.737 1.00 75.62 689 TYR A N 1
ATOM 5678 C CA . TYR A 1 689 ? -34.216 11.869 28.335 1.00 75.62 689 TYR A CA 1
ATOM 5679 C C . TYR A 1 689 ? -34.080 13.396 28.361 1.00 75.62 689 TYR A C 1
ATOM 5681 O O . TYR A 1 689 ? -34.763 14.116 27.631 1.00 75.62 689 TYR A O 1
ATOM 5689 N N . GLN A 1 690 ? -33.126 13.880 29.155 1.00 73.38 690 GLN A N 1
ATOM 5690 C CA . GLN A 1 690 ? -32.598 15.237 29.068 1.00 73.38 690 GLN A CA 1
ATOM 5691 C C . GLN A 1 690 ? -31.124 15.154 28.677 1.00 73.38 690 GLN A C 1
ATOM 5693 O O . GLN A 1 690 ? -30.319 14.610 29.430 1.00 73.38 690 GLN A O 1
ATOM 5698 N N . GLU A 1 691 ? -30.782 15.686 27.499 1.00 80.44 691 GLU A N 1
ATOM 5699 C CA . GLU A 1 691 ? -29.397 15.709 27.014 1.00 80.44 691 GLU A CA 1
ATOM 5700 C C . GLU A 1 691 ? -28.509 16.487 27.989 1.00 80.44 691 GLU A C 1
ATOM 5702 O O . GLU A 1 691 ? -28.841 17.608 28.395 1.00 80.44 691 GLU A O 1
ATOM 5707 N N . THR A 1 692 ? -27.352 15.916 28.336 1.00 80.25 692 THR A N 1
ATOM 5708 C CA . THR A 1 692 ? -26.391 16.616 29.189 1.00 80.25 692 THR A CA 1
ATOM 5709 C C . THR A 1 692 ? -25.965 17.931 28.543 1.00 80.25 692 THR A C 1
ATOM 5711 O O . THR A 1 692 ? -25.475 17.976 27.411 1.00 80.25 692 THR A O 1
ATOM 5714 N N . ASN A 1 693 ? -26.106 19.035 29.282 1.00 81.44 693 ASN A N 1
ATOM 5715 C CA . ASN A 1 693 ? -25.741 20.362 28.796 1.00 81.44 693 ASN A CA 1
ATOM 5716 C C . ASN A 1 693 ? -24.213 20.555 28.798 1.00 81.44 693 ASN A C 1
ATOM 5718 O O . ASN A 1 693 ? -23.638 21.199 29.677 1.00 81.44 693 ASN A O 1
ATOM 5722 N N . ILE A 1 694 ? -23.552 20.013 27.772 1.00 83.25 694 ILE A N 1
ATOM 5723 C CA . ILE A 1 694 ? -22.097 20.102 27.574 1.00 83.25 694 ILE A CA 1
ATOM 5724 C C . ILE A 1 694 ? -21.616 21.557 27.524 1.00 83.25 694 ILE A C 1
ATOM 5726 O O . ILE A 1 694 ? -20.497 21.848 27.950 1.00 83.25 694 ILE A O 1
ATOM 5730 N N . LYS A 1 695 ? -22.459 22.490 27.062 1.00 79.75 695 LYS A N 1
ATOM 5731 C CA . LYS A 1 695 ? -22.115 23.913 27.019 1.00 79.75 695 LYS A CA 1
ATOM 5732 C C . LYS A 1 695 ? -21.922 24.487 28.420 1.00 79.75 695 LYS A C 1
ATOM 5734 O O . LYS A 1 695 ? -20.889 25.102 28.668 1.00 79.75 695 LYS A O 1
ATOM 5739 N N . LEU A 1 696 ? -22.849 24.206 29.334 1.00 78.94 696 LEU A N 1
ATOM 5740 C CA . LEU A 1 696 ? -22.748 24.620 30.735 1.00 78.94 696 LEU A CA 1
ATOM 5741 C C . LEU A 1 696 ? -21.525 23.992 31.421 1.00 78.94 696 LEU A C 1
ATOM 5743 O O . LEU A 1 696 ? -20.754 24.678 32.085 1.00 78.94 696 LEU A O 1
ATOM 5747 N N . ILE A 1 697 ? -21.285 22.697 31.196 1.00 80.31 697 ILE A N 1
ATOM 5748 C CA . ILE A 1 697 ? -20.111 22.003 31.752 1.00 80.31 697 ILE A CA 1
ATOM 5749 C C . ILE A 1 697 ? -18.813 22.651 31.242 1.00 80.31 697 ILE A C 1
ATOM 5751 O O . ILE A 1 697 ? -17.860 22.819 32.003 1.00 80.31 697 ILE A O 1
ATOM 5755 N N . SER A 1 698 ? -18.779 23.095 29.981 1.00 75.31 698 SER A N 1
ATOM 5756 C CA . SER A 1 698 ? -17.600 23.732 29.377 1.00 75.31 698 SER A CA 1
ATOM 5757 C C . SER A 1 698 ? -17.196 25.069 30.005 1.00 75.31 698 SER A C 1
ATOM 5759 O O . SER A 1 698 ? -16.075 25.543 29.790 1.00 75.31 698 SER A O 1
ATOM 5761 N N . GLU A 1 699 ? -18.098 25.710 30.746 1.00 79.94 699 GLU A N 1
ATOM 5762 C CA . GLU A 1 699 ? -17.828 26.948 31.480 1.00 79.94 699 GLU A CA 1
ATOM 5763 C C . GLU A 1 699 ? -17.069 26.673 32.782 1.00 79.94 699 GLU A C 1
ATOM 5765 O O . GLU A 1 699 ? -16.326 27.530 33.248 1.00 79.94 699 GLU A O 1
ATOM 5770 N N . THR A 1 700 ? -17.167 25.449 33.308 1.00 77.25 700 THR A N 1
ATOM 5771 C CA . THR A 1 700 ? -16.482 25.015 34.535 1.00 77.25 700 THR A CA 1
ATOM 5772 C C . THR A 1 700 ? -15.065 24.488 34.303 1.00 77.25 700 THR A C 1
ATOM 5774 O O . THR A 1 700 ? -14.389 24.138 35.267 1.00 77.25 700 THR A O 1
ATOM 5777 N N . ILE A 1 701 ? -14.612 24.402 33.044 1.00 79.06 701 ILE A N 1
ATOM 5778 C CA . ILE A 1 701 ? -13.292 23.850 32.718 1.00 79.06 701 ILE A CA 1
ATOM 5779 C C . ILE A 1 701 ? -12.207 24.705 33.368 1.00 79.06 701 ILE A C 1
ATOM 5781 O O . ILE A 1 701 ? -11.995 25.856 32.979 1.00 79.06 701 ILE A O 1
ATOM 5785 N N . THR A 1 702 ? -11.452 24.105 34.281 1.00 73.81 702 THR A N 1
ATOM 5786 C CA . THR A 1 702 ? -10.218 24.686 34.799 1.00 73.81 702 THR A CA 1
ATOM 5787 C C . THR A 1 702 ? -9.037 24.131 34.008 1.00 73.81 702 THR A C 1
ATOM 5789 O O . THR A 1 702 ? -8.876 22.922 33.808 1.00 73.81 702 THR A O 1
ATOM 5792 N N . THR A 1 703 ? -8.206 25.030 33.481 1.00 60.81 703 THR A N 1
ATOM 5793 C CA . THR A 1 703 ? -6.900 24.649 32.942 1.00 60.81 703 THR A CA 1
ATOM 5794 C C . THR A 1 703 ? -5.929 24.587 34.109 1.00 60.81 703 THR A C 1
ATOM 5796 O O . THR A 1 703 ? -5.426 25.628 34.528 1.00 60.81 703 THR A O 1
ATOM 5799 N N . GLY A 1 704 ? -5.746 23.385 34.657 1.00 46.84 704 GLY A N 1
ATOM 5800 C CA . GLY A 1 704 ? -4.605 23.078 35.519 1.00 46.84 704 GLY A CA 1
ATOM 5801 C C . GLY A 1 704 ? -3.286 23.208 34.773 1.00 46.84 704 GLY A C 1
ATOM 5802 O O . GLY A 1 704 ? -3.279 22.945 33.541 1.00 46.84 704 GLY A O 1
#

Sequence (704 aa):
MNIYSSENFHFVKEIFPNGFTLRDFEEDFFQNQNILNDDRNIIKVMKLGEVETVIKSFKTPNLFQAIIYKFFRKSKAKRSFENSKLLKGRGVNVPEPLGYIEVFDRYRLRQCYFISSKLNFNFTLDAATDKKIDGYKDILSDFIHFTYDLHKKNIMHLDYGVGNICIKKTRNGYDFYLIDLNRLKEGIVSPKKGIKNLARISNDPEIVKIFADAYAKKISSSALKTHKELKKFVYQVGQRVKLKKLLKSFIENIKHVPLSSYEWDYHSNQPHTLKSKKLKNKIFFLAFFSNLKIIFATLYACVVAPYFFLRDKESFEKKIDSFGLCVNIDRPIESQKSISNIELIAMIDELSVENILVRIPLADFENIENYISFIEQLKDKDVLVCVLQDRKHVIDKHLTKKRLDFIFSKLEGIAEVFQIGNSINRKKWAFLSMDEYFSFFKIAYDLKKNKFPKIKLLGSNIIDFDIPFFSRSVFHLKSIFYDGIAAQLYVDRRGGPEQKQYGFDTLNKIRAYKAMARASKKTSNEMYITEVNWPLNGMKNWAPAENFLIDESLQSSYLVRYYLLMLATGKVKKCFWHQLVAPGYGLVNNLDEKIKKRDAYYCFQNLIAMLSGGITKKMTREKNLFCLIVEKEERLIEAIWSSKGIANFKSNPNQEIFDIRGNAIDTKSSPVINISGEVIYVINQRENYQETNIKLISETITTG